Protein 1B93 (pdb70)

GO terms:
  GO:0008929 methylglyoxal synthase activity (F, EXP)
  GO:0005829 cytosol (C, IDA)
  GO:0034214 protein hexamerization (P, IDA)
  GO:0042802 identical protein binding (F, IDA)
  GO:0008929 methylglyoxal synthase activity (F, IDA)
  GO:0019242 methylglyoxal biosynthetic process (P, IMP)

Secondary structure (DSSP, 8-state):
--EEEEEEPSS-EEEEEE-GGGHHHHHHHHHHTHHHHTTSEEEEETTHHHHHHHHH----EEE--GGGTHHHHHHHHHHTT---EEEEE--TTS--TTHHHHHHHHHHHHHTT--EESSHHHHHHHHTSGGGGS-EEEEEE-HHHHH-/--EEEEEE-SS-EEEEEE-GGGHHHHHHHHHHHHHHHTTSEEEE-HHHHHHHHHHH----EE---GGGTHHHHHHHHHHTT---EEEEE--TTS--TTHHHHHHHHHHHHHTT--EESSHHHHHHHHTSGGGGS-EEEEEE-HHHHHHHH-/--EEEEEE-SS-EEEEEE-GGGHHHHHHHHHHTHHHHTTSEEEEETTHHHHHHHHH---EEEE--GGGTHHHHHHHHHHTT---EEEEE--TTS--TTHHHHHHHHHHHHHTT--EESSHHHHHHHHTSGGGGS-EEEEEE---

Organism: Escherichia coli (strain K12) (NCBI:txid83333)

InterPro domains:
  IPR004363 Methylglyoxal synthase [MF_00549] (12-131)
  IPR004363 Methylglyoxal synthase [NF003559] (9-150)
  IPR004363 Methylglyoxal synthase [PIRSF006614] (10-150)
  IPR004363 Methylglyoxal synthase [PTHR30492] (10-151)
  IPR004363 Methylglyoxal synthase [TIGR00160] (11-151)
  IPR004363 Methylglyoxal synthase [cd01422] (13-127)
  IPR011607 Methylglyoxal synthase-like domain [PF02142] (26-118)
  IPR011607 Methylglyoxal synthase-like domain [PS51855] (6-152)
  IPR011607 Methylglyoxal synthase-like domain [SM00851] (25-118)
  IPR018148 Methylglyoxal synthase, active site [PS01335] (65-73)
  IPR036914 Methylglyoxal synthase-like domain superfamily [G3DSA:3.40.50.1380] (1-151)
  IPR036914 Methylglyoxal synthase-like domain superfamily [SSF52335] (2-147)

B-factor: mean 23.96, std 12.28, range [5.1, 89.09]

Radius of gyration: 23.09 Å; Cα contacts (8 Å, |Δi|>4): 853; chains: 3; bounding box: 67×58×49 Å

CATH classification: 3.40.50.1380

Sequence (443 aa):
MELTTRTLPARKHIALVAHDHCKQMLMSWVERHQPLLEQHVLYATGTTGNLISRATGMNVNAMLSGPMGGDQQVGALISEGKIDVLIFFWDPLNAVPHDPDVKALLRLATVWNIPVATNVATADFIIQSPHFNDAVDILIPDYQRYLAMELTTRTLPARKHIALVAHDHCKQMLMSWVERHQPLLEQHVLYATGTTGNLISRATGMNVNAMLSGPMGGDQQVGALISEGKIDVLIFFWDPLNAVPHDPDVKALLRLATVWNIPVATNVATADFIIQSPHFNDAVDILIPDYQRYLADRLMELTTRTLPARKHIALVAHDHCKQMLMSWVERHQPLLEQHVLYATGTTGNLISRATGMNVNAMLSGPMGGDQQVGALISEGKIDVLIFFWDPLNAVPHDPDVKALLRLATVWNIPVATNVATADFIIQSPHFNDAVDILIPDYQ

Structure (mmCIF, N/CA/C/O backbone):
data_1B93
#
_entry.id   1B93
#
_cell.length_a   123.340
_cell.length_b   123.340
_cell.length_c   155.980
_cell.angle_alpha   90.00
_cell.angle_beta   90.00
_cell.angle_gamma   120.00
#
_symmetry.space_group_name_H-M   'P 65 2 2'
#
loop_
_entity.id
_entity.type
_entity.pdbx_description
1 polymer 'PROTEIN (METHYLGLYOXAL SYNTHASE)'
2 non-polymer 'FORMIC ACID'
3 non-polymer 'PHOSPHATE ION'
4 water water
#
loop_
_atom_site.group_PDB
_atom_site.id
_atom_site.type_symbol
_atom_site.label_atom_id
_atom_site.label_alt_id
_atom_site.label_comp_id
_atom_site.label_asym_id
_atom_site.label_entity_id
_atom_site.label_seq_id
_atom_site.pdbx_PDB_ins_code
_atom_site.Cartn_x
_atom_site.Cartn_y
_atom_site.Cartn_z
_atom_site.occupancy
_atom_site.B_iso_or_equiv
_atom_site.auth_seq_id
_atom_site.auth_comp_id
_atom_site.auth_asym_id
_atom_site.auth_atom_id
_atom_site.pdbx_PDB_model_num
ATOM 1 N N . MET A 1 1 ? 17.141 85.492 93.514 1.00 43.04 1 MET A N 1
ATOM 2 C CA . MET A 1 1 ? 17.640 86.296 92.364 1.00 42.06 1 MET A CA 1
ATOM 3 C C . MET A 1 1 ? 16.631 87.368 91.980 1.00 39.26 1 MET A C 1
ATOM 4 O O . MET A 1 1 ? 15.584 87.499 92.609 1.00 39.91 1 MET A O 1
ATOM 9 N N . GLU A 1 2 ? 16.953 88.138 90.949 1.00 35.52 2 GLU A N 1
ATOM 10 C CA . GLU A 1 2 ? 16.060 89.191 90.501 1.00 32.43 2 GLU A CA 1
ATOM 11 C C . GLU A 1 2 ? 14.801 88.566 89.932 1.00 28.97 2 GLU A C 1
ATOM 12 O O . GLU A 1 2 ? 14.859 87.542 89.249 1.00 24.92 2 GLU A O 1
ATOM 18 N N . LEU A 1 3 ? 13.663 89.185 90.218 1.00 23.90 3 LEU A N 1
ATOM 19 C CA . LEU A 1 3 ? 12.398 88.689 89.718 1.00 20.09 3 LEU A CA 1
ATOM 20 C C . LEU A 1 3 ? 11.714 89.765 88.909 1.00 20.25 3 LEU A C 1
ATOM 21 O O . LEU A 1 3 ? 12.042 90.948 89.006 1.00 19.95 3 LEU A O 1
ATOM 26 N N . THR A 1 4 ? 10.767 89.333 88.095 1.00 19.01 4 THR A N 1
ATOM 27 C CA . THR A 1 4 ? 9.992 90.233 87.272 1.00 19.35 4 THR A CA 1
ATOM 28 C C . THR A 1 4 ? 8.676 89.507 87.044 1.00 18.79 4 THR A C 1
ATOM 29 O O . THR A 1 4 ? 8.444 88.472 87.664 1.00 20.25 4 THR A O 1
ATOM 33 N N . THR A 1 5 ? 7.805 90.038 86.194 1.00 18.47 5 THR A N 1
ATOM 34 C CA . THR A 1 5 ? 6.535 89.370 85.938 1.00 19.46 5 THR A CA 1
ATOM 35 C C . THR A 1 5 ? 6.358 89.075 84.465 1.00 20.73 5 THR A C 1
ATOM 36 O O . THR A 1 5 ? 7.069 89.609 83.616 1.00 21.01 5 THR A O 1
ATOM 40 N N . ARG A 1 6 ? 5.388 88.218 84.180 1.00 20.50 6 ARG A N 1
ATOM 41 C CA . ARG A 1 6 ? 5.046 87.852 82.821 1.00 18.39 6 ARG A CA 1
ATOM 42 C C . ARG A 1 6 ? 3.559 87.540 82.888 1.00 18.87 6 ARG A C 1
ATOM 43 O O . ARG A 1 6 ? 3.051 87.126 83.934 1.00 17.79 6 ARG A O 1
ATOM 51 N N . THR A 1 7 ? 2.851 87.766 81.790 1.00 17.18 7 THR A N 1
ATOM 52 C CA . THR A 1 7 ? 1.422 87.513 81.761 1.00 17.39 7 THR A CA 1
ATOM 53 C C . THR A 1 7 ? 1.078 86.207 81.079 1.00 17.77 7 THR A C 1
ATOM 54 O O . THR A 1 7 ? 1.543 85.932 79.978 1.00 19.87 7 THR A O 1
ATOM 58 N N . LEU A 1 8 ? 0.279 85.390 81.753 1.00 18.33 8 LEU A N 1
ATOM 59 C CA . LEU A 1 8 ? -0.177 84.139 81.170 1.00 17.25 8 LEU A CA 1
ATOM 60 C C . LEU A 1 8 ? -1.396 84.643 80.409 1.00 19.22 8 LEU A C 1
ATOM 61 O O . LEU A 1 8 ? -2.289 85.263 80.998 1.00 20.68 8 LEU A O 1
ATOM 66 N N . PRO A 1 9 ? -1.455 84.392 79.096 1.00 18.79 9 PRO A N 1
ATOM 67 C CA . PRO A 1 9 ? -2.603 84.863 78.311 1.00 18.91 9 PRO A CA 1
ATOM 68 C C . PRO A 1 9 ? -3.914 84.187 78.709 1.00 19.51 9 PRO A C 1
ATOM 69 O O . PRO A 1 9 ? -3.902 83.111 79.311 1.00 20.14 9 PRO A O 1
ATOM 73 N N . ALA A 1 10 ? -5.042 84.818 78.381 1.00 17.48 10 ALA A N 1
ATOM 74 C CA . ALA A 1 10 ? -6.350 84.245 78.696 1.00 18.86 10 ALA A CA 1
ATOM 75 C C . ALA A 1 10 ? -6.438 82.901 77.993 1.00 18.25 10 ALA A C 1
ATOM 76 O O . ALA A 1 10 ? -6.969 81.934 78.539 1.00 19.21 10 ALA A O 1
ATOM 78 N N . ARG A 1 11 ? -5.917 82.863 76.771 1.00 17.79 11 ARG A N 1
ATOM 79 C CA . ARG A 1 11 ? -5.889 81.651 75.957 1.00 19.16 11 ARG A CA 1
ATOM 80 C C . ARG A 1 11 ? -4.540 81.010 76.246 1.00 17.30 11 ARG A C 1
ATOM 81 O O . ARG A 1 11 ? -3.514 81.432 75.714 1.00 16.78 11 ARG A O 1
ATOM 89 N N . LYS A 1 12 ? -4.552 79.992 77.095 1.00 15.74 12 LYS A N 1
ATOM 90 C CA . LYS A 1 12 ? -3.326 79.325 77.507 1.00 15.19 12 LYS A CA 1
ATOM 91 C C . LYS A 1 12 ? -2.716 78.302 76.554 1.00 15.00 12 LYS A C 1
ATOM 92 O O . LYS A 1 12 ? -3.417 77.608 75.817 1.00 15.01 12 LYS A O 1
ATOM 98 N N . HIS A 1 13 ? -1.390 78.220 76.582 1.00 14.01 13 HIS A N 1
ATOM 99 C CA . HIS A 1 13 ? -0.665 77.238 75.787 1.00 14.13 13 HIS A CA 1
ATOM 100 C C . HIS A 1 13 ? -0.424 76.119 76.789 1.00 12.84 13 HIS A C 1
ATOM 101 O O . HIS A 1 13 ? 0.385 76.251 77.707 1.00 12.51 13 HIS A O 1
ATOM 108 N N . ILE A 1 14 ? -1.161 75.030 76.612 1.00 11.45 14 ILE A N 1
ATOM 109 C CA . ILE A 1 14 ? -1.109 73.893 77.509 1.00 10.80 14 ILE A CA 1
ATOM 110 C C . ILE A 1 14 ? -0.373 72.672 76.982 1.00 14.00 14 ILE A C 1
ATOM 111 O O . ILE A 1 14 ? -0.703 72.146 75.916 1.00 14.89 14 ILE A O 1
ATOM 116 N N . ALA A 1 15 ? 0.622 72.218 77.740 1.00 11.49 15 ALA A N 1
ATOM 117 C CA . ALA A 1 15 ? 1.389 71.029 77.371 1.00 11.11 15 ALA A CA 1
ATOM 118 C C . ALA A 1 15 ? 0.791 69.795 78.065 1.00 11.42 15 ALA A C 1
ATOM 119 O O . ALA A 1 15 ? 0.611 69.786 79.276 1.00 13.23 15 ALA A O 1
ATOM 121 N N . LEU A 1 16 ? 0.462 68.765 77.293 1.00 10.08 16 LEU A N 1
ATOM 122 C CA . LEU A 1 16 ? -0.104 67.541 77.848 1.00 10.96 16 LEU A CA 1
ATOM 123 C C . LEU A 1 16 ? 0.924 66.443 77.637 1.00 14.41 16 LEU A C 1
ATOM 124 O O . LEU A 1 16 ? 1.220 66.065 76.502 1.00 14.44 16 LEU A O 1
ATOM 129 N N . VAL A 1 17 ? 1.459 65.926 78.734 1.00 12.48 17 VAL A N 1
ATOM 130 C CA . VAL A 1 17 ? 2.494 64.907 78.672 1.00 11.91 17 VAL A CA 1
ATOM 131 C C . VAL A 1 17 ? 2.127 63.720 79.539 1.00 11.92 17 VAL A C 1
ATOM 132 O O . VAL A 1 17 ? 1.734 63.887 80.684 1.00 10.78 17 VAL A O 1
ATOM 136 N N . ALA A 1 18 ? 2.263 62.517 78.998 1.00 12.92 18 ALA A N 1
ATOM 137 C CA . ALA A 1 18 ? 1.936 61.331 79.770 1.00 17.05 18 ALA A CA 1
ATOM 138 C C . ALA A 1 18 ? 2.824 60.134 79.456 1.00 19.81 18 ALA A C 1
ATOM 139 O O . ALA A 1 18 ? 3.271 59.952 78.324 1.00 19.78 18 ALA A O 1
ATOM 141 N N . HIS A 1 19 ? 3.079 59.324 80.481 1.00 23.76 19 HIS A N 1
ATOM 142 C CA . HIS A 1 19 ? 3.867 58.111 80.328 1.00 27.42 19 HIS A CA 1
ATOM 143 C C . HIS A 1 19 ? 2.902 57.036 79.831 1.00 28.45 19 HIS A C 1
ATOM 144 O O . HIS A 1 19 ? 1.699 57.126 80.067 1.00 27.78 19 HIS A O 1
ATOM 151 N N . ASP A 1 20 ? 3.428 56.030 79.142 1.00 30.45 20 ASP A N 1
ATOM 152 C CA . ASP A 1 20 ? 2.605 54.950 78.593 1.00 33.18 20 ASP A CA 1
ATOM 153 C C . ASP A 1 20 ? 1.467 54.466 79.494 1.00 32.02 20 ASP A C 1
ATOM 154 O O . ASP A 1 20 ? 0.315 54.377 79.059 1.00 31.85 20 ASP A O 1
ATOM 159 N N . HIS A 1 21 ? 1.786 54.154 80.744 1.00 30.21 21 HIS A N 1
ATOM 160 C CA . HIS A 1 21 ? 0.781 53.662 81.680 1.00 32.12 21 HIS A CA 1
ATOM 161 C C . HIS A 1 21 ? -0.187 54.724 82.178 1.00 29.78 21 HIS A C 1
ATOM 162 O O . HIS A 1 21 ? -1.130 54.413 82.903 1.00 30.15 21 HIS A O 1
ATOM 169 N N . CYS A 1 22 ? 0.036 55.973 81.788 1.00 25.85 22 CYS A N 1
ATOM 170 C CA . CYS A 1 22 ? -0.834 57.057 82.222 1.00 22.77 22 CYS A CA 1
ATOM 171 C C . CYS A 1 22 ? -1.571 57.697 81.047 1.00 19.98 22 CYS A C 1
ATOM 172 O O . CYS A 1 22 ? -2.256 58.703 81.206 1.00 18.71 22 CYS A O 1
ATOM 175 N N . LYS A 1 23 ? -1.432 57.094 79.872 1.00 19.59 23 LYS A N 1
ATOM 176 C CA . LYS A 1 23 ? -2.072 57.588 78.659 1.00 21.09 23 LYS A CA 1
ATOM 177 C C . LYS A 1 23 ? -3.601 57.663 78.755 1.00 17.82 23 LYS A C 1
ATOM 178 O O . LYS A 1 23 ? -4.194 58.685 78.413 1.00 16.67 23 LYS A O 1
ATOM 184 N N . GLN A 1 24 ? -4.237 56.589 79.213 1.00 18.23 24 GLN A N 1
ATOM 185 C CA . GLN A 1 24 ? -5.693 56.571 79.346 1.00 19.85 24 GLN A CA 1
ATOM 186 C C . GLN A 1 24 ? -6.127 57.617 80.378 1.00 19.33 24 GLN A C 1
ATOM 187 O O . GLN A 1 24 ? -7.171 58.259 80.241 1.00 19.15 24 GLN A O 1
ATOM 193 N N . MET A 1 25 ? -5.306 57.776 81.411 1.00 17.77 25 MET A N 1
ATOM 194 C CA . MET A 1 25 ? -5.552 58.740 82.473 1.00 14.83 25 MET A CA 1
ATOM 195 C C . MET A 1 25 ? -5.586 60.157 81.889 1.00 13.91 25 MET A C 1
ATOM 196 O O . MET A 1 25 ? -6.479 60.950 82.195 1.00 13.66 25 MET A O 1
ATOM 201 N N . LEU A 1 26 ? -4.617 60.473 81.037 1.00 12.78 26 LEU A N 1
ATOM 202 C CA . LEU A 1 26 ? -4.561 61.794 80.421 1.00 13.76 26 LEU A CA 1
ATOM 203 C C . LEU A 1 26 ? -5.741 62.019 79.478 1.00 12.87 26 LEU A C 1
ATOM 204 O O . LEU A 1 26 ? -6.377 63.077 79.498 1.00 12.31 26 LEU A O 1
ATOM 209 N N . MET A 1 27 ? -6.028 61.019 78.652 1.00 13.10 27 MET A N 1
ATOM 210 C CA . MET A 1 27 ? -7.131 61.118 77.705 1.00 15.03 27 MET A CA 1
ATOM 211 C C . MET A 1 27 ? -8.452 61.343 78.430 1.00 12.96 27 MET A C 1
ATOM 212 O O . MET A 1 27 ? -9.236 62.215 78.048 1.00 12.62 27 MET A O 1
ATOM 217 N N . SER A 1 28 ? -8.694 60.562 79.477 1.00 12.14 28 SER A N 1
ATOM 218 C CA . SER A 1 28 ? -9.926 60.706 80.237 1.00 13.73 28 SER A CA 1
ATOM 219 C C . SER A 1 28 ? -10.043 62.135 80.770 1.00 13.89 28 SER A C 1
ATOM 220 O O . SER A 1 28 ? -11.131 62.706 80.809 1.00 14.52 28 SER A O 1
ATOM 223 N N . TRP A 1 29 ? -8.917 62.724 81.162 1.00 13.14 29 TRP A N 1
ATOM 224 C CA . TRP A 1 29 ? -8.937 64.080 81.686 1.00 11.41 29 TRP A CA 1
ATOM 225 C C . TRP A 1 29 ? -9.292 65.085 80.600 1.00 11.86 29 TRP A C 1
ATOM 226 O O . TRP A 1 29 ? -10.074 66.013 80.815 1.00 11.04 29 TRP A O 1
ATOM 237 N N . VAL A 1 30 ? -8.709 64.901 79.427 1.00 13.05 30 VAL A N 1
ATOM 238 C CA . VAL A 1 30 ? -8.978 65.791 78.302 1.00 13.21 30 VAL A CA 1
ATOM 239 C C . VAL A 1 30 ? -10.446 65.694 77.897 1.00 13.74 30 VAL A C 1
ATOM 240 O O . VAL A 1 30 ? -11.103 66.702 77.629 1.00 13.25 30 VAL A O 1
ATOM 244 N N . GLU A 1 31 ? -10.959 64.470 77.866 1.00 14.75 31 GLU A N 1
ATOM 245 C CA . GLU A 1 31 ? -12.343 64.234 77.473 1.00 15.65 31 GLU A CA 1
ATOM 246 C C . GLU A 1 31 ? -13.353 64.738 78.496 1.00 17.09 31 GLU A C 1
ATOM 247 O O . GLU A 1 31 ? -14.471 65.108 78.140 1.00 17.12 31 GLU A O 1
ATOM 253 N N . ARG A 1 32 ? -12.958 64.768 79.764 1.00 15.23 32 ARG A N 1
ATOM 254 C CA . ARG A 1 32 ? -13.843 65.247 80.815 1.00 16.01 32 ARG A CA 1
ATOM 255 C C . ARG A 1 32 ? -13.924 66.779 80.798 1.00 17.58 32 ARG A C 1
ATOM 256 O O . ARG A 1 32 ? -14.887 67.360 81.292 1.00 22.52 32 ARG A O 1
ATOM 264 N N . HIS A 1 33 ? -12.915 67.434 80.227 1.00 14.11 33 HIS A N 1
ATOM 265 C CA . HIS A 1 33 ? -12.894 68.893 80.166 1.00 13.70 33 HIS A CA 1
ATOM 266 C C . HIS A 1 33 ? -12.818 69.459 78.758 1.00 14.83 33 HIS A C 1
ATOM 267 O O . HIS A 1 33 ? -12.381 70.589 78.567 1.00 12.84 33 HIS A O 1
ATOM 274 N N . GLN A 1 34 ? -13.260 68.691 77.769 1.00 16.31 34 GLN A N 1
ATOM 275 C CA . GLN A 1 34 ? -13.194 69.135 76.383 1.00 19.23 34 GLN A CA 1
ATOM 276 C C . GLN A 1 34 ? -13.703 70.552 76.126 1.00 18.85 34 GLN A C 1
ATOM 277 O O . GLN A 1 34 ? -13.015 71.362 75.501 1.00 20.18 34 GLN A O 1
ATOM 283 N N . PRO A 1 35 ? -14.925 70.869 76.596 1.00 20.31 35 PRO A N 1
ATOM 284 C CA . PRO A 1 35 ? -15.503 72.200 76.412 1.00 21.15 35 PRO A CA 1
ATOM 285 C C . PRO A 1 35 ? -14.607 73.357 76.854 1.00 22.07 35 PRO A C 1
ATOM 286 O O . PRO A 1 35 ? -14.533 74.376 76.168 1.00 22.94 35 PRO A O 1
ATOM 290 N N . LEU A 1 36 ? -13.938 73.209 77.991 1.00 21.68 36 LEU A N 1
ATOM 291 C CA . LEU A 1 36 ? -13.044 74.259 78.478 1.00 20.24 36 LEU A CA 1
ATOM 292 C C . LEU A 1 36 ? -11.745 74.252 77.680 1.00 20.38 36 LEU A C 1
ATOM 293 O O . LEU A 1 36 ? -11.205 75.305 77.347 1.00 21.35 36 LEU A O 1
ATOM 295 N N . LEU A 1 37 ? -11.245 73.064 77.363 1.00 19.12 37 LEU A N 1
ATOM 296 C CA . LEU A 1 37 ? -9.996 72.943 76.619 1.00 16.70 37 LEU A CA 1
ATOM 297 C C . LEU A 1 37 ? -10.091 73.442 75.184 1.00 19.17 37 LEU A C 1
ATOM 298 O O . LEU A 1 37 ? -9.080 73.771 74.558 1.00 16.29 37 LEU A O 1
ATOM 303 N N . GLU A 1 38 ? -11.302 73.510 74.654 1.00 21.40 38 GLU A N 1
ATOM 304 C CA . GLU A 1 38 ? -11.451 73.970 73.291 1.00 23.67 38 GLU A CA 1
ATOM 305 C C . GLU A 1 38 ? -11.040 75.424 73.119 1.00 24.52 38 GLU A C 1
ATOM 306 O O . GLU A 1 38 ? -10.758 75.861 72.009 1.00 24.01 38 GLU A O 1
ATOM 312 N N . GLN A 1 39 ? -10.975 76.174 74.211 1.00 24.98 39 GLN A N 1
ATOM 313 C CA . GLN A 1 39 ? -10.601 77.580 74.118 1.00 28.30 39 GLN A CA 1
ATOM 314 C C . GLN A 1 39 ? -9.121 77.843 74.261 1.00 26.98 39 GLN A C 1
ATOM 315 O O . GLN A 1 39 ? -8.689 78.993 74.210 1.00 28.97 39 GLN A O 1
ATOM 321 N N . HIS A 1 40 ? -8.341 76.788 74.447 1.00 23.85 40 HIS A N 1
ATOM 322 C CA . HIS A 1 40 ? -6.910 76.956 74.613 1.00 21.32 40 HIS A CA 1
ATOM 323 C C . HIS A 1 40 ? -6.094 76.271 73.529 1.00 21.18 40 HIS A C 1
ATOM 324 O O . HIS A 1 40 ? -6.648 75.598 72.658 1.00 22.07 40 HIS A O 1
ATOM 331 N N . VAL A 1 41 ? -4.781 76.476 73.572 1.00 18.87 41 VAL A N 1
ATOM 332 C CA . VAL A 1 41 ? -3.867 75.894 72.599 1.00 17.44 41 VAL A CA 1
ATOM 333 C C . VAL A 1 41 ? -3.178 74.688 73.219 1.00 16.82 41 VAL A C 1
ATOM 334 O O . VAL A 1 41 ? -2.522 74.798 74.251 1.00 16.35 41 VAL A O 1
ATOM 338 N N . LEU A 1 42 ? -3.326 73.535 72.579 1.00 14.72 42 LEU A N 1
ATOM 339 C CA . LEU A 1 42 ? -2.749 72.307 73.094 1.00 13.89 42 LEU A CA 1
ATOM 340 C C . LEU A 1 42 ? -1.474 71.839 72.408 1.00 15.00 42 LEU A C 1
ATOM 341 O O . LEU A 1 42 ? -1.300 71.992 71.201 1.00 16.39 42 LEU A O 1
ATOM 346 N N . TYR A 1 43 ? -0.583 71.272 73.211 1.00 13.01 43 TYR A N 1
ATOM 347 C CA . TYR A 1 43 ? 0.677 70.713 72.748 1.00 13.35 43 TYR A CA 1
ATOM 348 C C . TYR A 1 43 ? 0.704 69.333 73.394 1.00 13.54 43 TYR A C 1
ATOM 349 O O . TYR A 1 43 ? 0.170 69.147 74.486 1.00 14.14 43 TYR A O 1
ATOM 358 N N . ALA A 1 44 ? 1.302 68.357 72.729 1.00 11.83 44 ALA A N 1
ATOM 359 C CA . ALA A 1 44 ? 1.356 67.017 73.292 1.00 13.19 44 ALA A CA 1
ATOM 360 C C . ALA A 1 44 ? 2.552 66.267 72.727 1.00 15.26 44 ALA A C 1
ATOM 361 O O . ALA A 1 44 ? 2.933 66.465 71.576 1.00 17.36 44 ALA A O 1
ATOM 363 N N . THR A 1 45 ? 3.151 65.413 73.546 1.00 15.82 45 THR A N 1
ATOM 364 C CA . THR A 1 45 ? 4.318 64.652 73.122 1.00 15.06 45 THR A CA 1
ATOM 365 C C . THR A 1 45 ? 3.908 63.270 72.647 1.00 15.11 45 THR A C 1
ATOM 366 O O . THR A 1 45 ? 2.888 62.738 73.070 1.00 16.22 45 THR A O 1
ATOM 370 N N . GLY A 1 46 ? 4.696 62.692 71.752 1.00 16.91 46 GLY A N 1
ATOM 371 C CA . GLY A 1 46 ? 4.387 61.354 71.277 1.00 19.04 46 GLY A CA 1
ATOM 372 C C . GLY A 1 46 ? 3.106 61.190 70.475 1.00 19.51 46 GLY A C 1
ATOM 373 O O . GLY A 1 46 ? 2.737 62.061 69.682 1.00 20.22 46 GLY A O 1
ATOM 374 N N . THR A 1 47 ? 2.426 60.066 70.682 1.00 20.05 47 THR A N 1
ATOM 375 C CA . THR A 1 47 ? 1.193 59.763 69.951 1.00 23.79 47 THR A CA 1
ATOM 376 C C . THR A 1 47 ? -0.046 60.463 70.488 1.00 24.17 47 THR A C 1
ATOM 377 O O . THR A 1 47 ? -1.096 60.459 69.847 1.00 23.33 47 THR A O 1
ATOM 381 N N . THR A 1 48 ? 0.077 61.064 71.662 1.00 23.38 48 THR A N 1
ATOM 382 C CA . THR A 1 48 ? -1.044 61.740 72.288 1.00 22.34 48 THR A CA 1
ATOM 383 C C . THR A 1 48 ? -1.733 62.758 71.394 1.00 20.92 48 THR A C 1
ATOM 384 O O . THR A 1 48 ? -2.957 62.887 71.430 1.00 23.42 48 THR A O 1
ATOM 388 N N . GLY A 1 49 ? -0.963 63.476 70.590 1.00 17.95 49 GLY A N 1
ATOM 389 C CA . GLY A 1 49 ? -1.571 64.459 69.716 1.00 19.30 49 GLY A CA 1
ATOM 390 C C . GLY A 1 49 ? -2.660 63.872 68.833 1.00 19.47 49 GLY A C 1
ATOM 391 O O . GLY A 1 49 ? -3.763 64.401 68.763 1.00 18.90 49 GLY A O 1
ATOM 392 N N . ASN A 1 50 ? -2.354 62.765 68.165 1.00 23.17 50 ASN A N 1
ATOM 393 C CA . ASN A 1 50 ? -3.311 62.111 67.272 1.00 25.98 50 ASN A CA 1
ATOM 394 C C . ASN A 1 50 ? -4.500 61.524 68.002 1.00 23.59 50 ASN A C 1
ATOM 395 O O . ASN A 1 50 ? -5.633 61.615 67.534 1.00 25.38 50 ASN A O 1
ATOM 400 N N . LEU A 1 51 ? -4.237 60.907 69.145 1.00 21.56 51 LEU A N 1
ATOM 401 C CA . LEU A 1 51 ? -5.304 60.322 69.925 1.00 21.55 51 LEU A CA 1
ATOM 402 C C . LEU A 1 51 ? -6.312 61.409 70.263 1.00 20.89 51 LEU A C 1
ATOM 403 O O . LEU A 1 51 ? -7.519 61.190 70.180 1.00 21.76 51 LEU A O 1
ATOM 408 N N . ILE A 1 52 ? -5.816 62.585 70.639 1.00 18.71 52 ILE A N 1
ATOM 409 C CA . ILE A 1 52 ? -6.692 63.691 71.001 1.00 17.45 52 ILE A CA 1
ATOM 410 C C . ILE A 1 52 ? -7.501 64.212 69.820 1.00 17.81 52 ILE A C 1
ATOM 411 O O . ILE A 1 52 ? -8.710 64.412 69.934 1.00 16.83 52 ILE A O 1
ATOM 416 N N . SER A 1 53 ? -6.848 64.440 68.688 1.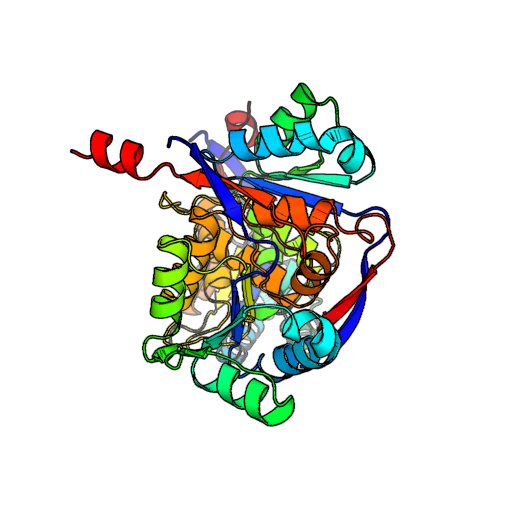00 16.32 53 SER A N 1
ATOM 417 C CA . SER A 1 53 ? -7.577 64.934 67.530 1.00 19.63 53 SER A CA 1
ATOM 418 C C . SER A 1 53 ? -8.586 63.882 67.040 1.00 20.21 53 SER A C 1
ATOM 419 O O . SER A 1 53 ? -9.695 64.219 66.627 1.00 18.35 53 SER A O 1
ATOM 422 N N . ARG A 1 54 ? -8.216 62.608 67.105 1.00 20.54 54 ARG A N 1
ATOM 423 C CA . ARG A 1 54 ? -9.123 61.551 66.670 1.00 22.21 54 ARG A CA 1
ATOM 424 C C . ARG A 1 54 ? -10.333 61.425 67.587 1.00 22.67 54 ARG A C 1
ATOM 425 O O . ARG A 1 54 ? -11.452 61.250 67.117 1.00 22.22 54 ARG A O 1
ATOM 433 N N . ALA A 1 55 ? -10.108 61.521 68.894 1.00 20.91 55 ALA A N 1
ATOM 434 C CA . ALA A 1 55 ? -11.184 61.381 69.871 1.00 20.53 55 ALA A CA 1
ATOM 435 C C . ALA A 1 55 ? -12.040 62.618 70.097 1.00 20.23 55 ALA A C 1
ATOM 436 O O . ALA A 1 55 ? -13.234 62.506 70.371 1.00 22.54 55 ALA A O 1
ATOM 438 N N . THR A 1 56 ? -11.440 63.794 69.970 1.00 19.00 56 THR A N 1
ATOM 439 C CA . THR A 1 56 ? -12.156 65.039 70.236 1.00 17.96 56 THR A CA 1
ATOM 440 C C . THR A 1 56 ? -12.258 66.008 69.071 1.00 18.72 56 THR A C 1
ATOM 441 O O . THR A 1 56 ? -13.004 66.982 69.149 1.00 18.63 56 THR A O 1
ATOM 445 N N . GLY A 1 57 ? -11.491 65.770 68.011 1.00 17.70 57 GLY A N 1
ATOM 446 C CA . GLY A 1 57 ? -11.533 66.663 66.867 1.00 15.33 57 GLY A CA 1
ATOM 447 C C . GLY A 1 57 ? -10.730 67.929 67.089 1.00 18.00 57 GLY A C 1
ATOM 448 O O . GLY A 1 57 ? -10.671 68.797 66.215 1.00 19.60 57 GLY A O 1
ATOM 449 N N . MET A 1 58 ? -10.111 68.048 68.261 1.00 17.82 58 MET A N 1
ATOM 450 C CA . MET A 1 58 ? -9.301 69.226 68.560 1.00 17.12 58 MET A CA 1
ATOM 451 C C . MET A 1 58 ? -7.930 69.063 67.920 1.00 17.16 58 MET A C 1
ATOM 452 O O . MET A 1 58 ? -7.376 67.968 67.880 1.00 18.56 58 MET A O 1
ATOM 457 N N . ASN A 1 59 ? -7.392 70.162 67.416 1.00 19.10 59 ASN A N 1
ATOM 458 C CA . ASN A 1 59 ? -6.081 70.167 66.797 1.00 19.21 59 ASN A CA 1
ATOM 459 C C . ASN A 1 59 ? -5.017 70.268 67.896 1.00 19.98 59 ASN A C 1
ATOM 460 O O . ASN A 1 59 ? -5.185 71.013 68.856 1.00 19.24 59 ASN A O 1
ATOM 465 N N . VAL A 1 60 ? -3.922 69.529 67.755 1.00 17.18 60 VAL A N 1
ATOM 466 C CA . VAL A 1 60 ? -2.872 69.550 68.769 1.00 18.07 60 VAL A CA 1
ATOM 467 C C . VAL A 1 60 ? -1.476 69.705 68.164 1.00 19.36 60 VAL A C 1
ATOM 468 O O . VAL A 1 60 ? -1.179 69.127 67.124 1.00 19.01 60 VAL A O 1
ATOM 472 N N . ASN A 1 61 ? -0.626 70.499 68.810 1.00 18.80 61 ASN A N 1
ATOM 473 C CA . ASN A 1 61 ? 0.742 70.687 68.342 1.00 18.94 61 ASN A CA 1
ATOM 474 C C . ASN A 1 61 ? 1.510 69.492 68.867 1.00 20.52 61 ASN A C 1
ATOM 475 O O . ASN A 1 61 ? 1.722 69.359 70.075 1.00 19.76 61 ASN A O 1
ATOM 480 N N . ALA A 1 62 ? 1.913 68.611 67.959 1.00 19.83 62 ALA A N 1
ATOM 481 C CA . ALA A 1 62 ? 2.629 67.400 68.329 1.00 20.60 62 ALA A CA 1
ATOM 482 C C . ALA A 1 62 ? 4.135 67.582 68.483 1.00 20.68 62 ALA A C 1
ATOM 483 O O . ALA A 1 62 ? 4.769 68.355 67.765 1.00 18.89 62 ALA A O 1
ATOM 485 N N . MET A 1 63 ? 4.699 66.862 69.442 1.00 21.02 63 MET A N 1
ATOM 486 C CA . MET A 1 63 ? 6.126 66.911 69.698 1.00 19.62 63 MET A CA 1
ATOM 487 C C . MET A 1 63 ? 6.602 65.491 69.855 1.00 17.36 63 MET A C 1
ATOM 488 O O . MET A 1 63 ? 5.794 64.567 69.916 1.00 16.25 63 MET A O 1
ATOM 493 N N . LEU A 1 64 ? 7.913 65.317 69.917 1.00 16.22 64 LEU A N 1
ATOM 494 C CA . LEU A 1 64 ? 8.490 63.994 70.051 1.00 15.79 64 LEU A CA 1
ATOM 495 C C . LEU A 1 64 ? 8.054 63.319 71.336 1.00 16.70 64 LEU A C 1
ATOM 496 O O . LEU A 1 64 ? 7.660 63.980 72.295 1.00 15.70 64 LEU A O 1
ATOM 501 N N . SER A 1 65 ? 8.122 61.993 71.345 1.00 16.24 65 SER A N 1
ATOM 502 C CA . SER A 1 65 ? 7.760 61.242 72.530 1.00 17.81 65 SER A CA 1
ATOM 503 C C . SER A 1 65 ? 8.803 61.570 73.586 1.00 15.45 65 SER A C 1
ATOM 504 O O . SER A 1 65 ? 9.894 62.028 73.268 1.00 15.31 65 SER A O 1
ATOM 507 N N . GLY A 1 66 ? 8.456 61.332 74.841 1.00 17.11 66 GLY A N 1
ATOM 508 C CA . GLY A 1 66 ? 9.358 61.631 75.931 1.00 17.85 66 GLY A CA 1
ATOM 509 C C . GLY A 1 66 ? 10.753 61.064 75.786 1.00 17.54 66 GLY A C 1
ATOM 510 O O . GLY A 1 66 ? 11.727 61.810 75.798 1.00 17.66 66 GLY A O 1
ATOM 511 N N . PRO A 1 67 ? 10.885 59.744 75.639 1.00 18.77 67 PRO A N 1
ATOM 512 C CA . PRO A 1 67 ? 12.214 59.143 75.503 1.00 18.51 67 PRO A CA 1
ATOM 513 C C . PRO A 1 67 ? 13.065 59.700 74.363 1.00 18.74 67 PRO A C 1
ATOM 514 O O . PRO A 1 67 ? 14.294 59.686 74.439 1.00 18.91 67 PRO A O 1
ATOM 518 N N . MET A 1 68 ? 12.415 60.205 73.319 1.00 18.52 68 MET A N 1
ATOM 519 C CA . MET A 1 68 ? 13.130 60.724 72.159 1.00 16.75 68 MET A CA 1
ATOM 520 C C . MET A 1 68 ? 13.480 62.211 72.203 1.00 15.96 68 MET A C 1
ATOM 521 O O . MET A 1 68 ? 14.076 62.734 71.256 1.00 16.61 68 MET A O 1
ATOM 526 N N . GLY A 1 69 ? 13.115 62.889 73.291 1.00 15.08 69 GLY A N 1
ATOM 527 C CA . GLY A 1 69 ? 13.424 64.305 73.414 1.00 15.09 69 GLY A CA 1
ATOM 528 C C . GLY A 1 69 ? 12.229 65.226 73.629 1.00 15.33 69 GLY A C 1
ATOM 529 O O . GLY A 1 69 ? 12.399 66.435 73.800 1.00 14.82 69 GLY A O 1
ATOM 530 N N . GLY A 1 70 ? 11.025 64.664 73.628 1.00 13.44 70 GLY A N 1
ATOM 531 C CA . GLY A 1 70 ? 9.834 65.473 73.818 1.00 13.17 70 GLY A CA 1
ATOM 532 C C . GLY A 1 70 ? 9.798 66.265 75.114 1.00 14.46 70 GLY A C 1
ATOM 533 O O . GLY A 1 70 ? 9.316 67.401 75.147 1.00 14.90 70 GLY A O 1
ATOM 534 N N . ASP A 1 71 ? 10.296 65.678 76.195 1.00 13.15 71 ASP A N 1
ATOM 535 C CA . ASP A 1 71 ? 10.297 66.377 77.475 1.00 14.02 71 ASP A CA 1
ATOM 536 C C . ASP A 1 71 ? 11.166 67.631 77.416 1.00 13.52 71 ASP A C 1
ATOM 537 O O . ASP A 1 71 ? 10.800 68.672 77.962 1.00 13.38 71 ASP A O 1
ATOM 542 N N . GLN A 1 72 ? 12.310 67.542 76.741 1.00 11.84 72 GLN A N 1
ATOM 543 C CA . GLN A 1 72 ? 13.205 68.693 76.633 1.00 11.57 72 GLN A CA 1
ATOM 544 C C . GLN A 1 72 ? 12.639 69.750 75.693 1.00 12.14 72 GLN A C 1
ATOM 545 O O . GLN A 1 72 ? 12.879 70.944 75.878 1.00 12.06 72 GLN A O 1
ATOM 551 N N . GLN A 1 73 ? 11.869 69.317 74.697 1.00 11.92 73 GLN A N 1
ATOM 552 C CA . GLN A 1 73 ? 11.242 70.270 73.781 1.00 12.90 73 GLN A CA 1
ATOM 553 C C . GLN A 1 73 ? 10.249 71.099 74.597 1.00 13.35 73 GLN A C 1
ATOM 554 O O . GLN A 1 73 ? 10.174 72.319 74.454 1.00 13.55 73 GLN A O 1
ATOM 560 N N . VAL A 1 74 ? 9.493 70.435 75.463 1.00 11.11 74 VAL A N 1
ATOM 561 C CA . VAL A 1 74 ? 8.520 71.145 76.278 1.00 12.34 74 VAL A CA 1
ATOM 562 C C . VAL A 1 74 ? 9.240 72.038 77.282 1.00 11.72 74 VAL A C 1
ATOM 563 O O . VAL A 1 74 ? 8.857 73.191 77.495 1.00 12.93 74 VAL A O 1
ATOM 567 N N . GLY A 1 75 ? 10.288 71.501 77.897 1.00 12.23 75 GLY A N 1
ATOM 568 C CA . GLY A 1 75 ? 11.049 72.282 78.853 1.00 9.98 75 GLY A CA 1
ATOM 569 C C . GLY A 1 75 ? 11.645 73.519 78.194 1.00 12.01 75 GLY A C 1
ATOM 570 O O . GLY A 1 75 ? 11.676 74.603 78.788 1.00 11.60 75 GLY A O 1
ATOM 571 N N . ALA A 1 76 ? 12.127 73.373 76.965 1.00 12.40 76 ALA A N 1
ATOM 572 C CA . ALA A 1 76 ? 12.704 74.518 76.266 1.00 12.68 76 ALA A CA 1
ATOM 573 C C . ALA A 1 76 ? 11.627 75.586 76.066 1.00 13.98 76 ALA A C 1
ATOM 574 O O . ALA A 1 76 ? 11.882 76.776 76.260 1.00 13.42 76 ALA A O 1
ATOM 576 N N . LEU A 1 77 ? 10.424 75.154 75.691 1.00 13.04 77 LEU A N 1
ATOM 577 C CA . LEU A 1 77 ? 9.316 76.079 75.467 1.00 12.99 77 LEU A CA 1
ATOM 578 C C . LEU A 1 77 ? 8.903 76.787 76.750 1.00 13.36 77 LEU A C 1
ATOM 579 O O . LEU A 1 77 ? 8.583 77.977 76.729 1.00 14.89 77 LEU A O 1
ATOM 584 N N . ILE A 1 78 ? 8.906 76.065 77.867 1.00 12.71 78 ILE A N 1
ATOM 585 C CA . ILE A 1 78 ? 8.545 76.669 79.150 1.00 11.26 78 ILE A CA 1
ATOM 586 C C . ILE A 1 78 ? 9.538 77.772 79.507 1.00 13.14 78 ILE A C 1
ATOM 587 O O . ILE A 1 78 ? 9.153 78.866 79.933 1.00 14.27 78 ILE A O 1
ATOM 592 N N . SER A 1 79 ? 10.823 77.483 79.330 1.00 14.47 79 SER A N 1
ATOM 593 C CA . SER A 1 79 ? 11.857 78.456 79.665 1.00 17.50 79 SER A CA 1
ATOM 594 C C . SER A 1 79 ? 11.787 79.707 78.793 1.00 17.50 79 SER A C 1
ATOM 595 O O . SER A 1 79 ? 12.231 80.777 79.199 1.00 19.58 79 SER A O 1
ATOM 598 N N . GLU A 1 80 ? 11.212 79.575 77.605 1.00 17.42 80 GLU A N 1
ATOM 599 C CA . GLU A 1 80 ? 11.088 80.704 76.692 1.00 18.22 80 GLU A CA 1
ATOM 600 C C . GLU A 1 80 ? 9.751 81.416 76.861 1.00 17.74 80 GLU A C 1
ATOM 601 O O . GLU A 1 80 ? 9.434 82.336 76.113 1.00 19.93 80 GLU A O 1
ATOM 607 N N . GLY A 1 81 ? 8.968 80.988 77.843 1.00 16.32 81 GLY A N 1
ATOM 608 C CA . GLY A 1 81 ? 7.679 81.605 78.085 1.00 15.81 81 GLY A CA 1
ATOM 609 C C . GLY A 1 81 ? 6.609 81.256 77.064 1.00 16.95 81 GLY A C 1
ATOM 610 O O . GLY A 1 81 ? 5.624 81.984 76.926 1.00 16.90 81 GLY A O 1
ATOM 611 N N . LYS A 1 82 ? 6.782 80.138 76.365 1.00 15.09 82 LYS A N 1
ATOM 612 C CA . LYS A 1 82 ? 5.826 79.722 75.344 1.00 15.70 82 LYS A CA 1
ATOM 613 C C . LYS A 1 82 ? 4.822 78.663 75.782 1.00 16.32 82 LYS A C 1
ATOM 614 O O . LYS A 1 82 ? 3.921 78.314 75.024 1.00 17.84 82 LYS A O 1
ATOM 620 N N . ILE A 1 83 ? 4.991 78.140 76.992 1.00 14.70 83 ILE A N 1
ATOM 621 C CA . ILE A 1 83 ? 4.065 77.155 77.547 1.00 12.76 83 ILE A CA 1
ATOM 622 C C . ILE A 1 83 ? 3.622 77.765 78.881 1.00 13.25 83 ILE A C 1
ATOM 623 O O . ILE A 1 83 ? 4.457 78.212 79.672 1.00 13.98 83 ILE A O 1
ATOM 628 N N . ASP A 1 84 ? 2.313 77.802 79.115 1.00 11.98 84 ASP A N 1
ATOM 629 C CA . ASP A 1 84 ? 1.758 78.410 80.325 1.00 13.72 84 ASP A CA 1
ATOM 630 C C . ASP A 1 84 ? 1.233 77.442 81.383 1.00 13.78 84 ASP A C 1
ATOM 631 O O . ASP A 1 84 ? 1.115 77.799 82.557 1.00 13.57 84 ASP A O 1
ATOM 636 N N . VAL A 1 85 ? 0.904 76.225 80.966 1.00 12.44 85 VAL A N 1
ATOM 637 C CA . VAL A 1 85 ? 0.381 75.222 81.879 1.00 9.59 85 VAL A CA 1
ATOM 638 C C . VAL A 1 85 ? 0.938 73.873 81.482 1.00 11.79 85 VAL A C 1
ATOM 639 O O . VAL A 1 85 ? 1.003 73.546 80.298 1.00 11.35 85 VAL A O 1
ATOM 643 N N . LEU A 1 86 ? 1.352 73.091 82.469 1.00 9.73 86 LEU A N 1
ATOM 644 C CA . LEU A 1 86 ? 1.881 71.768 82.187 1.00 11.28 86 LEU A CA 1
ATOM 645 C C . LEU A 1 86 ? 1.073 70.697 82.909 1.00 10.19 86 LEU A C 1
ATOM 646 O O . LEU A 1 86 ? 0.944 70.725 84.134 1.00 10.44 86 LEU A O 1
ATOM 651 N N . ILE A 1 87 ? 0.506 69.775 82.139 1.00 9.67 87 ILE A N 1
ATOM 652 C CA . ILE A 1 87 ? -0.248 68.657 82.691 1.00 9.13 87 ILE A CA 1
ATOM 653 C C . ILE A 1 87 ? 0.676 67.490 82.391 1.00 10.69 87 ILE A C 1
ATOM 654 O O . ILE A 1 87 ? 0.761 67.039 81.246 1.00 12.17 87 ILE A O 1
ATOM 659 N N . PHE A 1 88 ? 1.378 67.021 83.420 1.00 10.02 88 PHE A N 1
ATOM 660 C CA . PHE A 1 88 ? 2.363 65.947 83.284 1.00 11.51 88 PHE A CA 1
ATOM 661 C C . PHE A 1 88 ? 2.029 64.738 84.156 1.00 12.04 88 PHE A C 1
ATOM 662 O O . PHE A 1 88 ? 2.391 64.686 85.336 1.00 12.22 88 PHE A O 1
ATOM 670 N N . PHE A 1 89 ? 1.332 63.767 83.573 1.00 12.07 89 PHE A N 1
ATOM 671 C CA . PHE A 1 89 ? 0.978 62.566 84.308 1.00 12.41 89 PHE A CA 1
ATOM 672 C C . PHE A 1 89 ? 2.098 61.541 84.156 1.00 14.57 89 PHE A C 1
ATOM 673 O O . PHE A 1 89 ? 2.019 60.632 83.328 1.00 14.08 89 PHE A O 1
ATOM 681 N N . TRP A 1 90 ? 3.157 61.707 84.942 1.00 13.46 90 TRP A N 1
ATOM 682 C CA . TRP A 1 90 ? 4.269 60.771 84.896 1.00 14.84 90 TRP A CA 1
ATOM 683 C C . TRP A 1 90 ? 3.906 59.558 85.759 1.00 16.42 90 TRP A C 1
ATOM 684 O O . TRP A 1 90 ? 3.044 59.646 86.636 1.00 16.52 90 TRP A O 1
ATOM 695 N N . ASP A 1 91 ? 4.553 58.427 85.488 1.00 15.47 91 ASP A N 1
ATOM 696 C CA . ASP A 1 91 ? 4.291 57.170 86.186 1.00 16.48 91 ASP A CA 1
ATOM 697 C C . ASP A 1 91 ? 5.119 56.994 87.448 1.00 16.56 91 ASP A C 1
ATOM 698 O O . ASP A 1 91 ? 6.324 56.753 87.377 1.00 17.47 91 ASP A O 1
ATOM 703 N N . PRO A 1 92 ? 4.480 57.094 88.623 1.00 15.49 92 PRO A N 1
ATOM 704 C CA . PRO A 1 92 ? 5.190 56.943 89.897 1.00 14.83 92 PRO A CA 1
ATOM 705 C C . PRO A 1 92 ? 5.408 55.494 90.309 1.00 15.49 92 PRO A C 1
ATOM 706 O O . PRO A 1 92 ? 6.027 55.226 91.341 1.00 15.47 92 PRO A O 1
ATOM 710 N N . LEU A 1 93 ? 4.904 54.562 89.505 1.00 14.43 93 LEU A N 1
ATOM 711 C CA . LEU A 1 93 ? 5.036 53.151 89.837 1.00 16.38 93 LEU A CA 1
ATOM 712 C C . LEU A 1 93 ? 5.817 52.334 88.824 1.00 18.68 93 LEU A C 1
ATOM 713 O O . LEU A 1 93 ? 5.749 51.110 88.829 1.00 17.65 93 LEU A O 1
ATOM 718 N N . ASN A 1 94 ? 6.560 53.010 87.958 1.00 19.90 94 ASN A N 1
ATOM 719 C CA . ASN A 1 94 ? 7.362 52.318 86.962 1.00 23.95 94 ASN A CA 1
ATOM 720 C C . ASN A 1 94 ? 8.648 53.096 86.735 1.00 24.65 94 ASN A C 1
ATOM 721 O O . ASN A 1 94 ? 8.628 54.319 86.649 1.00 26.65 94 ASN A O 1
ATOM 726 N N . ALA A 1 95 ? 9.766 52.384 86.661 1.00 23.88 95 ALA A N 1
ATOM 727 C CA . ALA A 1 95 ? 11.052 53.026 86.420 1.00 24.91 95 ALA A CA 1
ATOM 728 C C . ALA A 1 95 ? 11.154 53.313 84.922 1.00 25.28 95 ALA A C 1
ATOM 729 O O . ALA A 1 95 ? 10.964 52.408 84.107 1.00 28.22 95 ALA A O 1
ATOM 731 N N . VAL A 1 96 ? 11.435 54.567 84.562 1.00 23.60 96 VAL A N 1
ATOM 732 C CA . VAL A 1 96 ? 11.555 54.947 83.156 1.00 23.55 96 VAL A CA 1
ATOM 733 C C . VAL A 1 96 ? 12.999 55.296 82.810 1.00 22.05 96 VAL A C 1
ATOM 734 O O . VAL A 1 96 ? 13.720 55.873 83.627 1.00 20.75 96 VAL A O 1
ATOM 738 N N . PRO A 1 97 ? 13.440 54.946 81.590 1.00 20.45 97 PRO A N 1
ATOM 739 C CA . PRO A 1 97 ? 14.812 55.237 81.167 1.00 20.87 97 PRO A CA 1
ATOM 740 C C . PRO A 1 97 ? 15.121 56.729 81.118 1.00 19.27 97 PRO A C 1
ATOM 741 O O . PRO A 1 97 ? 16.229 57.142 81.447 1.00 21.14 97 PRO A O 1
ATOM 745 N N . HIS A 1 98 ? 14.144 57.536 80.711 1.00 17.00 98 HIS A N 1
ATOM 746 C CA . HIS A 1 98 ? 14.354 58.972 80.621 1.00 14.28 98 HIS A CA 1
ATOM 747 C C . HIS A 1 98 ? 13.967 59.710 81.901 1.00 13.75 98 HIS A C 1
ATOM 748 O O . HIS A 1 98 ? 13.502 60.846 81.859 1.00 12.93 98 HIS A O 1
ATOM 755 N N . ASP A 1 99 ? 14.168 59.067 83.045 1.00 13.20 99 ASP A N 1
ATOM 756 C CA . ASP A 1 99 ? 13.849 59.701 84.321 1.00 13.54 99 ASP A CA 1
ATOM 757 C C . ASP A 1 99 ? 14.541 61.068 84.470 1.00 13.40 99 ASP A C 1
ATOM 758 O O . ASP A 1 99 ? 13.955 62.006 85.011 1.00 14.02 99 ASP A O 1
ATOM 763 N N . PRO A 1 100 ? 15.806 61.194 84.025 1.00 12.93 100 PRO A N 1
ATOM 764 C CA . PRO A 1 100 ? 16.448 62.507 84.163 1.00 12.82 100 PRO A CA 1
ATOM 765 C C . PRO A 1 100 ? 15.648 63.594 83.446 1.00 12.14 100 PRO A C 1
ATOM 766 O O . PRO A 1 100 ? 15.489 64.697 83.967 1.00 12.42 100 PRO A O 1
ATOM 770 N N . ASP A 1 101 ? 15.150 63.279 82.251 1.00 11.48 101 ASP A N 1
ATOM 771 C CA . ASP A 1 101 ? 14.361 64.236 81.464 1.00 11.92 101 ASP A CA 1
ATOM 772 C C . ASP A 1 101 ? 13.088 64.614 82.219 1.00 12.03 101 ASP A C 1
ATOM 773 O O . ASP A 1 101 ? 12.668 65.769 82.209 1.00 11.81 101 ASP A O 1
ATOM 778 N N . VAL A 1 102 ? 12.469 63.623 82.852 1.00 11.48 102 VAL A N 1
ATOM 779 C CA . VAL A 1 102 ? 11.247 63.831 83.617 1.00 11.10 102 VAL A CA 1
ATOM 780 C C . VAL A 1 102 ? 11.522 64.802 84.770 1.00 11.83 102 VAL A C 1
ATOM 781 O O . VAL A 1 102 ? 10.812 65.792 84.955 1.00 10.78 102 VAL A O 1
ATOM 785 N N . LYS A 1 103 ? 12.566 64.525 85.542 1.00 10.71 103 LYS A N 1
ATOM 786 C CA . LYS A 1 103 ? 12.915 65.385 86.665 1.00 9.67 103 LYS A CA 1
ATOM 787 C C . LYS A 1 103 ? 13.343 66.778 86.203 1.00 10.11 103 LYS A C 1
ATOM 788 O O . LYS A 1 103 ? 13.060 67.775 86.873 1.00 10.78 103 LYS A O 1
ATOM 794 N N . ALA A 1 104 ? 14.029 66.851 85.065 1.00 8.94 104 ALA A N 1
ATOM 795 C CA . ALA A 1 104 ? 14.486 68.135 84.546 1.00 9.91 104 ALA A CA 1
ATOM 796 C C . ALA A 1 104 ? 13.303 68.998 84.125 1.00 11.59 104 ALA A C 1
ATOM 797 O O . ALA A 1 104 ? 13.291 70.202 84.37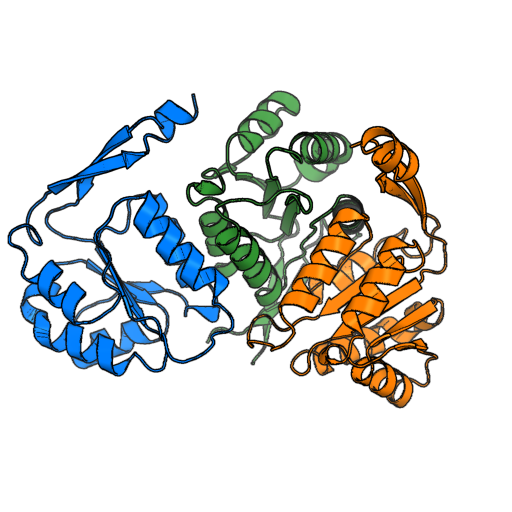3 1.00 11.61 104 ALA A O 1
ATOM 799 N N . LEU A 1 105 ? 12.311 68.382 83.488 1.00 11.38 105 LEU A N 1
ATOM 800 C CA . LEU A 1 105 ? 11.129 69.111 83.046 1.00 10.45 105 LEU A CA 1
ATOM 801 C C . LEU A 1 105 ? 10.368 69.657 84.251 1.00 10.78 105 LEU A C 1
ATOM 802 O O . LEU A 1 105 ? 9.952 70.814 84.258 1.00 12.10 105 LEU A O 1
ATOM 807 N N . LEU A 1 106 ? 10.196 68.829 85.276 1.00 10.77 106 LEU A N 1
ATOM 808 C CA . LEU A 1 106 ? 9.484 69.263 86.474 1.00 11.07 106 LEU A CA 1
ATOM 809 C C . LEU A 1 106 ? 10.270 70.348 87.212 1.00 11.98 106 LEU A C 1
ATOM 810 O O . LEU A 1 106 ? 9.687 71.247 87.822 1.00 10.85 106 LEU A O 1
ATOM 815 N N . ARG A 1 107 ? 11.597 70.271 87.150 1.00 11.65 107 ARG A N 1
ATOM 816 C CA . ARG A 1 107 ? 12.443 71.271 87.792 1.00 10.06 107 ARG A CA 1
ATOM 817 C C . ARG A 1 107 ? 12.222 72.630 87.114 1.00 10.46 107 ARG A C 1
ATOM 818 O O . ARG A 1 107 ? 12.073 73.658 87.781 1.00 9.58 107 ARG A O 1
ATOM 826 N N . LEU A 1 108 ? 12.199 72.621 85.783 1.00 9.72 108 LEU A N 1
ATOM 827 C CA . LEU A 1 108 ? 12.012 73.842 85.009 1.00 11.97 108 LEU A CA 1
ATOM 828 C C . LEU A 1 108 ? 10.632 74.452 85.199 1.00 13.60 108 LEU A C 1
ATOM 829 O O . LEU A 1 108 ? 10.502 75.672 85.266 1.00 13.12 108 LEU A O 1
ATOM 834 N N . ALA A 1 109 ? 9.598 73.615 85.266 1.00 11.13 109 ALA A N 1
ATOM 835 C CA . ALA A 1 109 ? 8.247 74.121 85.468 1.00 11.31 109 ALA A CA 1
ATOM 836 C C . ALA A 1 109 ? 8.141 74.795 86.842 1.00 12.68 109 ALA A C 1
ATOM 837 O O . ALA A 1 109 ? 7.377 75.737 87.024 1.00 11.30 109 ALA A O 1
ATOM 839 N N . THR A 1 110 ? 8.907 74.299 87.808 1.00 11.99 110 THR A N 1
ATOM 840 C CA . THR A 1 110 ? 8.905 74.862 89.155 1.00 13.17 110 THR A CA 1
ATOM 841 C C . THR A 1 110 ? 9.626 76.211 89.150 1.00 14.26 110 THR A C 1
ATOM 842 O O . THR A 1 110 ? 9.135 77.187 89.709 1.00 14.01 110 THR A O 1
ATOM 846 N N . VAL A 1 111 ? 10.787 76.250 88.502 1.00 14.46 111 VAL A N 1
ATOM 847 C CA . VAL A 1 111 ? 11.610 77.454 88.400 1.00 14.99 111 VAL A CA 1
ATOM 848 C C . VAL A 1 111 ? 10.880 78.606 87.698 1.00 14.45 111 VAL A C 1
ATOM 849 O O . VAL A 1 111 ? 10.931 79.752 88.147 1.00 13.81 111 VAL A O 1
ATOM 853 N N . TRP A 1 112 ? 10.200 78.295 86.598 1.00 10.67 112 TRP A N 1
ATOM 854 C CA . TRP A 1 112 ? 9.504 79.311 85.826 1.00 12.77 112 TRP A CA 1
ATOM 855 C C . TRP A 1 112 ? 8.100 79.646 86.304 1.00 12.55 112 TRP A C 1
ATOM 856 O O . TRP A 1 112 ? 7.367 80.383 85.643 1.00 13.20 112 TRP A O 1
ATOM 867 N N . ASN A 1 113 ? 7.742 79.091 87.456 1.00 12.84 113 ASN A N 1
ATOM 868 C CA . ASN A 1 113 ? 6.468 79.359 88.111 1.00 11.25 113 ASN A CA 1
ATOM 869 C C . ASN A 1 113 ? 5.181 79.243 87.288 1.00 12.77 113 ASN A C 1
ATOM 870 O O . ASN A 1 113 ? 4.330 80.134 87.336 1.00 12.48 113 ASN A O 1
ATOM 875 N N . ILE A 1 114 ? 5.022 78.159 86.533 1.00 11.98 114 ILE A N 1
ATOM 876 C CA . ILE A 1 114 ? 3.785 77.981 85.785 1.00 10.99 114 ILE A CA 1
ATOM 877 C C . ILE A 1 114 ? 2.950 76.905 86.470 1.00 12.07 114 ILE A C 1
ATOM 878 O O . ILE A 1 114 ? 3.483 76.057 87.188 1.00 10.05 114 ILE A O 1
ATOM 883 N N . PRO A 1 115 ? 1.621 76.956 86.301 1.00 11.77 115 PRO A N 1
ATOM 884 C CA . PRO A 1 115 ? 0.765 75.943 86.920 1.00 11.57 115 PRO A CA 1
ATOM 885 C C . PRO A 1 115 ? 1.155 74.557 86.386 1.00 12.59 115 PRO A C 1
ATOM 886 O O . PRO A 1 115 ? 1.255 74.351 85.173 1.00 11.10 115 PRO A O 1
ATOM 890 N N . VAL A 1 116 ? 1.396 73.620 87.296 1.00 10.66 116 VAL A N 1
ATOM 891 C CA . VAL A 1 116 ? 1.795 72.263 86.927 1.00 11.84 116 VAL A CA 1
ATOM 892 C C . VAL A 1 116 ? 0.970 71.243 87.696 1.00 10.99 116 VAL A C 1
ATOM 893 O O . VAL A 1 116 ? 0.814 71.367 88.904 1.00 13.42 116 VAL A O 1
ATOM 897 N N . ALA A 1 117 ? 0.453 70.235 86.998 1.00 10.03 117 ALA A N 1
ATOM 898 C CA . ALA A 1 117 ? -0.335 69.177 87.634 1.00 10.40 117 ALA A CA 1
ATOM 899 C C . ALA A 1 117 ? 0.295 67.833 87.287 1.00 11.80 117 ALA A C 1
ATOM 900 O O . ALA A 1 117 ? 0.593 67.577 86.123 1.00 13.22 117 ALA A O 1
ATOM 902 N N . THR A 1 118 ? 0.510 66.979 88.283 1.00 9.65 118 THR A N 1
ATOM 903 C CA . THR A 1 118 ? 1.104 65.675 88.014 1.00 11.22 118 THR A CA 1
ATOM 904 C C . THR A 1 118 ? 0.118 64.540 88.279 1.00 12.78 118 THR A C 1
ATOM 905 O O . THR A 1 118 ? 0.452 63.366 88.111 1.00 14.61 118 THR A O 1
ATOM 909 N N . ASN A 1 119 ? -1.091 64.893 88.714 1.00 10.35 119 ASN A N 1
ATOM 910 C CA . ASN A 1 119 ? -2.134 63.901 88.924 1.00 8.22 119 ASN A CA 1
ATOM 911 C C . ASN A 1 119 ? -3.481 64.523 88.588 1.00 9.17 119 ASN A C 1
ATOM 912 O O . ASN A 1 119 ? -3.588 65.740 88.417 1.00 8.58 119 ASN A O 1
ATOM 917 N N . VAL A 1 120 ? -4.504 63.687 88.463 1.00 10.90 120 VAL A N 1
ATOM 918 C CA . VAL A 1 120 ? -5.833 64.166 88.110 1.00 10.53 120 VAL A CA 1
ATOM 919 C C . VAL A 1 120 ? -6.418 65.158 89.106 1.00 10.87 120 VAL A C 1
ATOM 920 O O . VAL A 1 120 ? -6.995 66.159 88.697 1.00 12.75 120 VAL A O 1
ATOM 924 N N . ALA A 1 121 ? -6.268 64.894 90.402 1.00 9.77 121 ALA A N 1
ATOM 925 C CA . ALA A 1 121 ? -6.809 65.803 91.410 1.00 11.22 121 ALA A CA 1
ATOM 926 C C . ALA A 1 121 ? -6.277 67.228 91.237 1.00 10.60 121 ALA A C 1
ATOM 927 O O . ALA A 1 121 ? -7.039 68.196 91.297 1.00 11.64 121 ALA A O 1
ATOM 929 N N . THR A 1 122 ? -4.972 67.359 91.022 1.00 10.01 122 THR A N 1
ATOM 930 C CA . THR A 1 122 ? -4.384 68.679 90.846 1.00 10.62 122 THR A CA 1
ATOM 931 C C . THR A 1 122 ? -4.859 69.312 89.540 1.00 11.11 122 THR A C 1
ATOM 932 O O . THR A 1 122 ? -5.176 70.498 89.495 1.00 8.96 122 THR A O 1
ATOM 936 N N . ALA A 1 123 ? -4.909 68.510 88.481 1.00 9.85 123 ALA A N 1
ATOM 937 C CA . ALA A 1 123 ? -5.339 69.008 87.180 1.00 10.50 123 ALA A CA 1
ATOM 938 C C . ALA A 1 123 ? -6.766 69.553 87.242 1.00 10.78 123 ALA A C 1
ATOM 939 O O . ALA A 1 123 ? -7.056 70.613 86.693 1.00 9.73 123 ALA A O 1
ATOM 941 N N . ASP A 1 124 ? -7.653 68.825 87.913 1.00 10.93 124 ASP A N 1
ATOM 942 C CA . ASP A 1 124 ? -9.042 69.252 88.047 1.00 11.90 124 ASP A CA 1
ATOM 943 C C . ASP A 1 124 ? -9.152 70.566 88.818 1.00 13.75 124 ASP A C 1
ATOM 944 O O . ASP A 1 124 ? -9.898 71.460 88.421 1.00 12.96 124 ASP A O 1
ATOM 949 N N . PHE A 1 125 ? -8.413 70.683 89.918 1.00 11.47 125 PHE A N 1
ATOM 950 C CA . PHE A 1 125 ? -8.439 71.903 90.721 1.00 13.48 125 PHE A CA 1
ATOM 951 C C . PHE A 1 125 ? -7.957 73.105 89.918 1.00 14.42 125 PHE A C 1
ATOM 952 O O . PHE A 1 125 ? -8.531 74.186 90.005 1.00 15.46 125 PHE A O 1
ATOM 960 N N . ILE A 1 126 ? -6.906 72.912 89.129 1.00 14.08 126 ILE A N 1
ATOM 961 C CA . ILE A 1 126 ? -6.350 73.990 88.320 1.00 16.10 126 ILE A CA 1
ATOM 962 C C . ILE A 1 126 ? -7.310 74.436 87.217 1.00 17.18 126 ILE A C 1
ATOM 963 O O . ILE A 1 126 ? -7.561 75.631 87.060 1.00 17.59 126 ILE A O 1
ATOM 968 N N . ILE A 1 127 ? -7.845 73.480 86.459 1.00 17.40 127 ILE A N 1
ATOM 969 C CA . ILE A 1 127 ? -8.741 73.816 85.356 1.00 18.91 127 ILE A CA 1
ATOM 970 C C . ILE A 1 127 ? -10.085 74.391 85.799 1.00 21.14 127 ILE A C 1
ATOM 971 O O . ILE A 1 127 ? -10.737 75.110 85.044 1.00 19.68 127 ILE A O 1
ATOM 976 N N . GLN A 1 128 ? -10.494 74.087 87.024 1.00 20.98 128 GLN A N 1
ATOM 977 C CA . GLN A 1 128 ? -11.751 74.606 87.537 1.00 23.12 128 GLN A CA 1
ATOM 978 C C . GLN A 1 128 ? -11.524 75.961 88.196 1.00 23.16 128 GLN A C 1
ATOM 979 O O . GLN A 1 128 ? -12.469 76.631 88.595 1.00 24.22 128 GLN A O 1
ATOM 985 N N . SER A 1 129 ? -10.266 76.365 88.314 1.00 22.54 129 SER A N 1
ATOM 986 C CA . SER A 1 129 ? -9.956 77.647 88.920 1.00 23.50 129 SER A CA 1
ATOM 987 C C . SER A 1 129 ? -10.520 78.775 88.065 1.00 26.38 129 SER A C 1
ATOM 988 O O . SER A 1 129 ? -10.432 78.749 86.838 1.00 25.28 129 SER A O 1
ATOM 991 N N . PRO A 1 130 ? -11.090 79.796 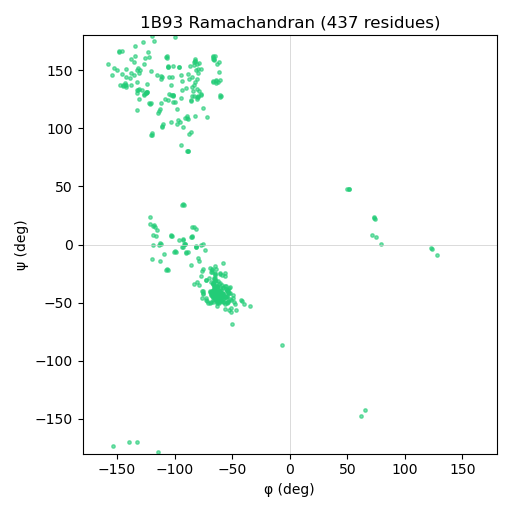88.714 1.00 29.32 130 PRO A N 1
ATOM 992 C CA . PRO A 1 130 ? -11.684 80.951 88.033 1.00 31.37 130 PRO A CA 1
ATOM 993 C C . PRO A 1 130 ? -10.833 81.627 86.964 1.00 32.74 130 PRO A C 1
ATOM 994 O O . PRO A 1 130 ? -11.317 81.921 85.867 1.00 35.22 130 PRO A O 1
ATOM 998 N N . HIS A 1 131 ? -9.566 81.867 87.275 1.00 31.50 131 HIS A N 1
ATOM 999 C CA . HIS A 1 131 ? -8.688 82.552 86.337 1.00 30.23 131 HIS A CA 1
ATOM 1000 C C . HIS A 1 131 ? -8.006 81.702 85.291 1.00 28.66 131 HIS A C 1
ATOM 1001 O O . HIS A 1 131 ? -7.064 82.155 84.642 1.00 27.94 131 HIS A O 1
ATOM 1008 N N . PHE A 1 132 ? -8.475 80.476 85.101 1.00 26.46 132 PHE A N 1
ATOM 1009 C CA . PHE A 1 132 ? -7.851 79.645 84.092 1.00 23.87 132 PHE A CA 1
ATOM 1010 C C . PHE A 1 132 ? -8.075 80.228 82.700 1.00 23.75 132 PHE A C 1
ATOM 1011 O O . PHE A 1 132 ? -7.250 80.038 81.808 1.00 22.57 132 PHE A O 1
ATOM 1019 N N . ASN A 1 133 ? -9.184 80.943 82.519 1.00 22.87 133 ASN A N 1
ATOM 1020 C CA . ASN A 1 133 ? -9.495 81.543 81.226 1.00 25.73 133 ASN A CA 1
ATOM 1021 C C . ASN A 1 133 ? -9.213 83.041 81.193 1.00 25.88 133 ASN A C 1
ATOM 1022 O O . ASN A 1 133 ? -9.554 83.730 80.228 1.00 25.89 133 ASN A O 1
ATOM 1027 N N . ASP A 1 134 ? -8.585 83.538 82.251 1.00 24.68 134 ASP A N 1
ATOM 1028 C CA . ASP A 1 134 ? -8.245 84.950 82.347 1.00 24.41 134 ASP A CA 1
ATOM 1029 C C . ASP A 1 134 ? -6.753 85.144 82.171 1.00 23.46 134 ASP A C 1
ATOM 1030 O O . ASP A 1 134 ? -5.973 84.207 82.323 1.00 23.07 134 ASP A O 1
ATOM 1035 N N . ALA A 1 135 ? -6.356 86.368 81.854 1.00 22.02 135 ALA A N 1
ATOM 1036 C CA . ALA A 1 135 ? -4.942 86.674 81.745 1.00 22.59 135 ALA A CA 1
ATOM 1037 C C . ALA A 1 135 ? -4.534 86.862 83.207 1.00 24.85 135 ALA A C 1
ATOM 1038 O O . ALA A 1 135 ? -5.243 87.518 83.970 1.00 24.68 135 ALA A O 1
ATOM 1040 N N . VAL A 1 136 ? -3.417 86.271 83.613 1.00 22.99 136 VAL A N 1
ATOM 1041 C CA . VAL A 1 136 ? -2.952 86.414 84.987 1.00 23.61 136 VAL A CA 1
ATOM 1042 C C . VAL A 1 136 ? -1.446 86.611 84.964 1.00 20.47 136 VAL A C 1
ATOM 1043 O O . VAL A 1 136 ? -0.755 86.019 84.142 1.00 22.31 136 VAL A O 1
ATOM 1047 N N . ASP A 1 137 ? -0.934 87.443 85.858 1.00 16.98 137 ASP A N 1
ATOM 1048 C CA . ASP A 1 137 ? 0.501 87.681 85.912 1.00 16.52 137 ASP A CA 1
ATOM 1049 C C . ASP A 1 137 ? 1.159 86.761 86.936 1.00 16.29 137 ASP A C 1
ATOM 1050 O O . ASP A 1 137 ? 0.560 86.427 87.955 1.00 16.37 137 ASP A O 1
ATOM 1055 N N . ILE A 1 138 ? 2.387 86.338 86.654 1.00 13.78 138 ILE A N 1
ATOM 1056 C CA . ILE A 1 138 ? 3.121 85.490 87.583 1.00 14.87 138 ILE A CA 1
ATOM 1057 C C . ILE A 1 138 ? 4.512 86.072 87.756 1.00 16.46 138 ILE A C 1
ATOM 1058 O O . ILE A 1 138 ? 5.040 86.734 86.854 1.00 17.56 138 ILE A O 1
ATOM 1063 N N . LEU A 1 139 ? 5.097 85.832 88.924 1.00 15.78 139 LEU A N 1
ATOM 1064 C CA . LEU A 1 139 ? 6.432 86.312 89.231 1.00 15.55 139 LEU A CA 1
ATOM 1065 C C . LEU A 1 139 ? 7.414 85.290 88.686 1.00 16.01 139 LEU A C 1
ATOM 1066 O O . LEU A 1 139 ? 7.299 84.103 88.978 1.00 15.04 139 LEU A O 1
ATOM 1071 N N . ILE A 1 140 ? 8.378 85.747 87.896 1.00 15.79 140 ILE A N 1
ATOM 1072 C CA . ILE A 1 140 ? 9.371 84.853 87.313 1.00 15.22 140 ILE A CA 1
ATOM 1073 C C . ILE A 1 140 ? 10.782 85.419 87.440 1.00 17.88 140 ILE A C 1
ATOM 1074 O O . ILE A 1 140 ? 10.972 86.615 87.685 1.00 18.89 140 ILE A O 1
ATOM 1079 N N . PRO A 1 141 ? 11.798 84.557 87.290 1.00 18.19 141 PRO A N 1
ATOM 1080 C CA . PRO A 1 141 ? 13.178 85.036 87.387 1.00 17.82 141 PRO A CA 1
ATOM 1081 C C . PRO A 1 141 ? 13.425 86.054 86.279 1.00 19.99 141 PRO A C 1
ATOM 1082 O O . PRO A 1 141 ? 12.952 85.886 85.154 1.00 18.49 141 PRO A O 1
ATOM 1086 N N . ASP A 1 142 ? 14.146 87.118 86.601 1.00 21.15 142 ASP A N 1
ATOM 1087 C CA . ASP A 1 142 ? 14.450 88.142 85.612 1.00 22.65 142 ASP A CA 1
ATOM 1088 C C . ASP A 1 142 ? 15.804 87.799 85.017 1.00 23.10 142 ASP A C 1
ATOM 1089 O O . ASP A 1 142 ? 16.837 88.292 85.469 1.00 24.21 142 ASP A O 1
ATOM 1094 N N . TYR A 1 143 ? 15.797 86.945 84.001 1.00 24.01 143 TYR A N 1
ATOM 1095 C CA . TYR A 1 143 ? 17.035 86.515 83.374 1.00 25.21 143 TYR A CA 1
ATOM 1096 C C . TYR A 1 143 ? 17.825 87.646 82.739 1.00 26.90 143 TYR A C 1
ATOM 1097 O O . TYR A 1 143 ? 19.041 87.712 82.899 1.00 27.42 143 TYR A O 1
ATOM 1106 N N . GLN A 1 144 ? 17.138 88.525 82.016 1.00 27.34 144 GLN A N 1
ATOM 1107 C CA . GLN A 1 144 ? 17.795 89.650 81.363 1.00 31.23 144 GLN A CA 1
ATOM 1108 C C . GLN A 1 144 ? 18.567 90.478 82.390 1.00 32.98 144 GLN A C 1
ATOM 1109 O O . GLN A 1 144 ? 19.768 90.685 82.251 1.00 33.05 144 GLN A O 1
ATOM 1111 N N . ARG A 1 145 ? 17.879 90.938 83.430 1.00 35.08 145 ARG A N 1
ATOM 1112 C CA . ARG A 1 145 ? 18.526 91.735 84.462 1.00 37.40 145 ARG A CA 1
ATOM 1113 C C . ARG A 1 145 ? 19.637 90.947 85.124 1.00 40.49 145 ARG A C 1
ATOM 1114 O O . ARG A 1 145 ? 20.718 91.470 85.375 1.00 43.75 145 ARG A O 1
ATOM 1122 N N . TYR A 1 146 ? 19.365 89.684 85.412 1.00 44.38 146 TYR A N 1
ATOM 1123 C CA . TYR A 1 146 ? 20.355 88.840 86.046 1.00 49.52 146 TYR A CA 1
ATOM 1124 C C . TYR A 1 146 ? 21.618 88.784 85.187 1.00 51.03 146 TYR A C 1
ATOM 1125 O O . TYR A 1 146 ? 22.728 88.973 85.688 1.00 52.20 146 TYR A O 1
ATOM 1134 N N . LEU A 1 147 ? 21.438 88.516 83.895 1.00 51.49 147 LEU A N 1
ATOM 1135 C CA . LEU A 1 147 ? 22.556 88.424 82.963 1.00 52.38 147 LEU A CA 1
ATOM 1136 C C . LEU A 1 147 ? 23.459 89.641 83.100 1.00 54.32 147 LEU A C 1
ATOM 1137 O O . LEU A 1 147 ? 24.590 89.530 83.579 1.00 56.79 147 LEU A O 1
ATOM 1142 N N . ALA A 1 148 ? 22.952 90.801 82.694 1.00 56.13 148 ALA A N 1
ATOM 1143 C CA . ALA A 1 148 ? 23.708 92.048 82.777 1.00 57.90 148 ALA A CA 1
ATOM 1144 C C . ALA A 1 148 ? 24.436 92.160 84.120 1.00 60.36 148 ALA A C 1
ATOM 1145 O O . ALA A 1 148 ? 25.687 92.168 84.114 1.00 63.46 148 ALA A O 1
ATOM 1147 N N . MET B 1 1 ? 42.186 73.167 91.497 1.00 51.24 1 MET B N 1
ATOM 1148 C CA . MET B 1 1 ? 42.731 71.894 90.958 1.00 49.37 1 MET B CA 1
ATOM 1149 C C . MET B 1 1 ? 43.978 72.143 90.117 1.00 48.30 1 MET B C 1
ATOM 1150 O O . MET B 1 1 ? 43.960 72.931 89.176 1.00 48.21 1 MET B O 1
ATOM 1155 N N . GLU B 1 2 ? 45.057 71.460 90.479 1.00 46.78 2 GLU B N 1
ATOM 1156 C CA . GLU B 1 2 ? 46.318 71.601 89.772 1.00 44.82 2 GLU B CA 1
ATOM 1157 C C . GLU B 1 2 ? 46.368 70.506 88.724 1.00 39.87 2 GLU B C 1
ATOM 1158 O O . GLU B 1 2 ? 45.935 69.380 88.968 1.00 38.08 2 GLU B O 1
ATOM 1164 N N . LEU B 1 3 ? 46.889 70.834 87.555 1.00 34.66 3 LEU B N 1
ATOM 1165 C CA . LEU B 1 3 ? 46.983 69.856 86.491 1.00 31.28 3 LEU B CA 1
ATOM 1166 C C . LEU B 1 3 ? 48.423 69.535 86.113 1.00 29.40 3 LEU B C 1
ATOM 1167 O O . LEU B 1 3 ? 49.297 70.391 86.174 1.00 29.75 3 LEU B O 1
ATOM 1172 N N . THR B 1 4 ? 48.657 68.282 85.743 1.00 26.85 4 THR B N 1
ATOM 1173 C CA . THR B 1 4 ? 49.964 67.831 85.314 1.00 26.28 4 THR B CA 1
ATOM 1174 C C . THR B 1 4 ? 49.674 67.055 84.041 1.00 26.28 4 THR B C 1
ATOM 1175 O O . THR B 1 4 ? 48.555 67.114 83.530 1.00 27.89 4 THR B O 1
ATOM 1179 N N . THR B 1 5 ? 50.656 66.344 83.504 1.00 25.27 5 THR B N 1
ATOM 1180 C CA . THR B 1 5 ? 50.397 65.583 82.290 1.00 26.33 5 THR B CA 1
ATOM 1181 C C . THR B 1 5 ? 50.759 64.121 82.429 1.00 25.18 5 THR B C 1
ATOM 1182 O O . THR B 1 5 ? 51.531 63.730 83.301 1.00 25.71 5 THR B O 1
ATOM 1186 N N . ARG B 1 6 ? 50.184 63.318 81.547 1.00 23.34 6 ARG B N 1
ATOM 1187 C CA . ARG B 1 6 ? 50.428 61.888 81.516 1.00 21.91 6 ARG B CA 1
ATOM 1188 C C . ARG B 1 6 ? 50.459 61.559 80.030 1.00 21.73 6 ARG B C 1
ATOM 1189 O O . ARG B 1 6 ? 49.834 62.254 79.226 1.00 21.58 6 ARG B O 1
ATOM 1197 N N . THR B 1 7 ? 51.200 60.528 79.653 1.00 21.15 7 THR B N 1
ATOM 1198 C CA . THR B 1 7 ? 51.292 60.174 78.245 1.00 22.40 7 THR B CA 1
ATOM 1199 C C . THR B 1 7 ? 50.620 58.858 77.931 1.00 21.78 7 THR B C 1
ATOM 1200 O O . THR B 1 7 ? 50.971 57.824 78.497 1.00 20.73 7 THR B O 1
ATOM 1204 N N . LEU B 1 8 ? 49.645 58.898 77.029 1.00 20.24 8 LEU B N 1
ATOM 1205 C CA . LEU B 1 8 ? 48.964 57.683 76.624 1.00 19.08 8 LEU B CA 1
ATOM 1206 C C . LEU B 1 8 ? 49.920 56.973 75.665 1.00 20.27 8 LEU B C 1
ATOM 1207 O O . LEU B 1 8 ? 50.431 57.587 74.727 1.00 20.80 8 LEU B O 1
ATOM 1212 N N . PRO B 1 9 ? 50.190 55.679 75.895 1.00 19.27 9 PRO B N 1
ATOM 1213 C CA . PRO B 1 9 ? 51.102 54.958 74.998 1.00 19.34 9 PRO B CA 1
ATOM 1214 C C . PRO B 1 9 ? 50.557 54.821 73.574 1.00 20.34 9 PRO B C 1
ATOM 1215 O O . PRO B 1 9 ? 49.361 55.007 73.339 1.00 20.04 9 PRO B O 1
ATOM 1219 N N . ALA B 1 10 ? 51.437 54.513 72.624 1.00 18.13 10 ALA B N 1
ATOM 1220 C CA . ALA B 1 10 ? 51.026 54.338 71.231 1.00 17.66 10 ALA B CA 1
ATOM 1221 C C . ALA B 1 10 ? 49.951 53.254 71.172 1.00 15.51 10 ALA B C 1
ATOM 1222 O O . ALA B 1 10 ? 48.901 53.440 70.555 1.00 16.32 10 ALA B O 1
ATOM 1224 N N . ARG B 1 11 ? 50.218 52.115 71.805 1.00 14.49 11 ARG B N 1
ATOM 1225 C CA . ARG B 1 11 ? 49.239 51.033 71.842 1.00 14.71 11 ARG B CA 1
ATOM 1226 C C . ARG B 1 11 ? 48.406 51.319 73.097 1.00 15.03 11 ARG B C 1
ATOM 1227 O O . ARG B 1 11 ? 48.891 51.216 74.228 1.00 14.97 11 ARG B O 1
ATOM 1235 N N . LYS B 1 12 ? 47.157 51.706 72.879 1.00 13.72 12 LYS B N 1
ATOM 1236 C CA . LYS B 1 12 ? 46.258 52.073 73.965 1.00 15.57 12 LYS B CA 1
ATOM 1237 C C . LYS B 1 12 ? 45.599 50.931 74.722 1.00 15.91 12 LYS B C 1
ATOM 1238 O O . LYS B 1 12 ? 45.370 49.852 74.180 1.00 16.70 12 LYS B O 1
ATOM 1244 N N . HIS B 1 13 ? 45.293 51.188 75.990 1.00 14.33 13 HIS B N 1
ATOM 1245 C CA . HIS B 1 13 ? 44.596 50.221 76.821 1.00 13.13 13 HIS B CA 1
ATOM 1246 C C . HIS B 1 13 ? 43.150 50.670 76.682 1.00 14.37 13 HIS B C 1
ATOM 1247 O O . HIS B 1 13 ? 42.748 51.696 77.230 1.00 12.87 13 HIS B O 1
ATOM 1254 N N . ILE B 1 14 ? 42.388 49.903 75.911 1.00 14.22 14 ILE B N 1
ATOM 1255 C CA . ILE B 1 14 ? 40.998 50.215 75.623 1.00 12.66 14 ILE B CA 1
ATOM 1256 C C . ILE B 1 14 ? 39.998 49.352 76.371 1.00 13.06 14 ILE B C 1
ATOM 1257 O O . ILE B 1 14 ? 40.085 48.123 76.352 1.00 14.64 14 ILE B O 1
ATOM 1262 N N . ALA B 1 15 ? 39.040 50.006 77.021 1.00 11.95 15 ALA B N 1
ATOM 1263 C CA . ALA B 1 15 ? 37.992 49.302 77.742 1.00 11.71 15 ALA B CA 1
ATOM 1264 C C . ALA B 1 15 ? 36.753 49.344 76.850 1.00 12.19 15 ALA B C 1
ATOM 1265 O O . ALA B 1 15 ? 36.350 50.409 76.376 1.00 14.13 15 ALA B O 1
ATOM 1267 N N . LEU B 1 16 ? 36.172 48.177 76.603 1.00 12.23 16 LEU B N 1
ATOM 1268 C CA . LEU B 1 16 ? 34.980 48.059 75.770 1.00 13.68 16 LEU B CA 1
ATOM 1269 C C . LEU B 1 16 ? 33.833 47.617 76.664 1.00 14.02 16 LEU B C 1
ATOM 1270 O O . LEU B 1 16 ? 33.868 46.525 77.239 1.00 14.81 16 LEU B O 1
ATOM 1275 N N . VAL B 1 17 ? 32.821 48.467 76.788 1.00 12.64 17 VAL B N 1
ATOM 1276 C CA . VAL B 1 17 ? 31.687 48.159 77.646 1.00 14.16 17 VAL B CA 1
ATOM 1277 C C . VAL B 1 17 ? 30.361 48.422 76.946 1.0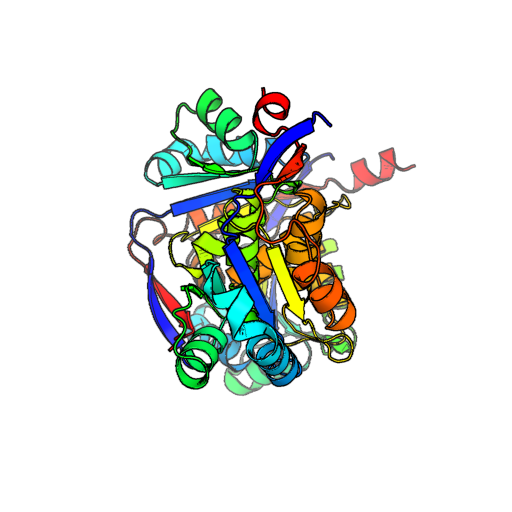0 14.10 17 VAL B C 1
ATOM 1278 O O . VAL B 1 17 ? 30.160 49.488 76.373 1.00 14.07 17 VAL B O 1
ATOM 1282 N N . ALA B 1 18 ? 29.457 47.452 76.992 1.00 14.59 18 ALA B N 1
ATOM 1283 C CA . ALA B 1 18 ? 28.163 47.628 76.356 1.00 16.42 18 ALA B CA 1
ATOM 1284 C C . ALA B 1 18 ? 27.013 47.006 77.131 1.00 18.26 18 ALA B C 1
ATOM 1285 O O . ALA B 1 18 ? 27.131 45.913 77.684 1.00 17.25 18 ALA B O 1
ATOM 1287 N N . HIS B 1 19 ? 25.898 47.727 77.171 1.00 19.55 19 HIS B N 1
ATOM 1288 C CA . HIS B 1 19 ? 24.699 47.241 77.833 1.00 21.02 19 HIS B CA 1
ATOM 1289 C C . HIS B 1 19 ? 24.021 46.281 76.860 1.00 20.56 19 HIS B C 1
ATOM 1290 O O . HIS B 1 19 ? 24.207 46.382 75.646 1.00 19.86 19 HIS B O 1
ATOM 1297 N N . ASP B 1 20 ? 23.235 45.356 77.396 1.00 23.05 20 ASP B N 1
ATOM 1298 C CA . ASP B 1 20 ? 22.576 44.339 76.586 1.00 24.74 20 ASP B CA 1
ATOM 1299 C C . ASP B 1 20 ? 21.957 44.770 75.272 1.00 25.64 20 ASP B C 1
ATOM 1300 O O . ASP B 1 20 ? 22.187 44.132 74.244 1.00 25.93 20 ASP B O 1
ATOM 1305 N N . HIS B 1 21 ? 21.187 45.849 75.282 1.00 25.54 21 HIS B N 1
ATOM 1306 C CA . HIS B 1 21 ? 20.550 46.290 74.048 1.00 27.62 21 HIS B CA 1
ATOM 1307 C C . HIS B 1 21 ? 21.500 47.016 73.111 1.00 27.76 21 HIS B C 1
ATOM 1308 O O . HIS B 1 21 ? 21.104 47.422 72.016 1.00 28.91 21 HIS B O 1
ATOM 1315 N N . CYS B 1 22 ? 22.755 47.164 73.532 1.00 26.05 22 CYS B N 1
ATOM 1316 C CA . CYS B 1 22 ? 23.753 47.849 72.719 1.00 24.44 22 CYS B CA 1
ATOM 1317 C C . CYS B 1 22 ? 24.922 46.944 72.337 1.00 23.19 22 CYS B C 1
ATOM 1318 O O . CYS B 1 22 ? 25.843 47.372 71.643 1.00 23.46 22 CYS B O 1
ATOM 1321 N N . LYS B 1 23 ? 24.878 45.694 72.781 1.00 22.05 23 LYS B N 1
ATOM 1322 C CA . LYS B 1 23 ? 25.950 44.751 72.495 1.00 21.76 23 LYS B CA 1
ATOM 1323 C C . LYS B 1 23 ? 26.160 44.467 71.010 1.00 23.00 23 LYS B C 1
ATOM 1324 O O . LYS B 1 23 ? 27.298 44.389 70.551 1.00 24.46 23 LYS B O 1
ATOM 1330 N N . GLN B 1 24 ? 25.079 44.315 70.253 1.00 23.66 24 GLN B N 1
ATOM 1331 C CA . GLN B 1 24 ? 25.211 44.043 68.825 1.00 24.96 24 GLN B CA 1
ATOM 1332 C C . GLN B 1 24 ? 25.829 45.259 68.156 1.00 25.05 24 GLN B C 1
ATOM 1333 O O . GLN B 1 24 ? 26.674 45.140 67.274 1.00 24.79 24 GLN B O 1
ATOM 1335 N N . MET B 1 25 ? 25.403 46.435 68.595 1.00 24.43 25 MET B N 1
ATOM 1336 C CA . MET B 1 25 ? 25.907 47.676 68.045 1.00 25.49 25 MET B CA 1
ATOM 1337 C C . MET B 1 25 ? 27.405 47.795 68.326 1.00 25.18 25 MET B C 1
ATOM 1338 O O . MET B 1 25 ? 28.157 48.310 67.500 1.00 25.09 25 MET B O 1
ATOM 1343 N N . LEU B 1 26 ? 27.846 47.314 69.485 1.00 22.13 26 LEU B N 1
ATOM 1344 C CA . LEU B 1 26 ? 29.268 47.383 69.810 1.00 23.35 26 LEU B CA 1
ATOM 1345 C C . LEU B 1 26 ? 30.064 46.339 69.023 1.00 23.82 26 LEU B C 1
ATOM 1346 O O . LEU B 1 26 ? 31.155 46.627 68.529 1.00 23.32 26 LEU B O 1
ATOM 1351 N N . MET B 1 27 ? 29.512 45.132 68.913 1.00 23.80 27 MET B N 1
ATOM 1352 C CA . MET B 1 27 ? 30.158 44.042 68.186 1.00 25.83 27 MET B CA 1
ATOM 1353 C C . MET B 1 27 ? 30.396 44.416 66.735 1.00 24.61 27 MET B C 1
ATOM 1354 O O . MET B 1 27 ? 31.458 44.161 66.184 1.00 25.24 27 MET B O 1
ATOM 1359 N N . SER B 1 28 ? 29.392 45.011 66.112 1.00 23.12 28 SER B N 1
ATOM 1360 C CA . SER B 1 28 ? 29.517 45.419 64.726 1.00 25.41 28 SER B CA 1
ATOM 1361 C C . SER B 1 28 ? 30.638 46.432 64.573 1.00 23.63 28 SER B C 1
ATOM 1362 O O . SER B 1 28 ? 31.408 46.376 63.620 1.00 23.59 28 SER B O 1
ATOM 1365 N N . TRP B 1 29 ? 30.726 47.361 65.515 1.00 21.59 29 TRP B N 1
ATOM 1366 C CA . TRP B 1 29 ? 31.765 48.378 65.464 1.00 20.61 29 TRP B CA 1
ATOM 1367 C C . TRP B 1 29 ? 33.143 47.723 65.608 1.00 20.79 29 TRP B C 1
ATOM 1368 O O . TRP B 1 29 ? 34.092 48.075 64.901 1.00 19.63 29 TRP B O 1
ATOM 1379 N N . VAL B 1 30 ? 33.247 46.761 66.519 1.00 19.96 30 VAL B N 1
ATOM 1380 C CA . VAL B 1 30 ? 34.507 46.067 66.743 1.00 20.67 30 VAL B CA 1
ATOM 1381 C C . VAL B 1 30 ? 34.929 45.302 65.484 1.00 23.04 30 VAL B C 1
ATOM 1382 O O . VAL B 1 30 ? 36.057 45.435 65.015 1.00 22.40 30 VAL B O 1
ATOM 1386 N N . GLU B 1 31 ? 34.015 44.511 64.937 1.00 25.38 31 GLU B N 1
ATOM 1387 C CA . GLU B 1 31 ? 34.291 43.736 63.731 1.00 28.12 31 GLU B CA 1
ATOM 1388 C C . GLU B 1 31 ? 34.800 44.637 62.617 1.00 27.44 31 GLU B C 1
ATOM 1389 O O . GLU B 1 31 ? 35.734 44.295 61.895 1.00 27.46 31 GLU B O 1
ATOM 1395 N N . ARG B 1 32 ? 34.165 45.796 62.496 1.00 27.28 32 ARG B N 1
ATOM 1396 C CA . ARG B 1 32 ? 34.497 46.784 61.484 1.00 26.74 32 ARG B CA 1
ATOM 1397 C C . ARG B 1 32 ? 35.894 47.377 61.648 1.00 26.71 32 ARG B C 1
ATOM 1398 O O . ARG B 1 32 ? 36.497 47.830 60.673 1.00 28.19 32 ARG B O 1
ATOM 1406 N N . HIS B 1 33 ? 36.410 47.378 62.874 1.00 24.15 33 HIS B N 1
ATOM 1407 C CA . HIS B 1 33 ? 37.734 47.936 63.129 1.00 22.98 33 HIS B CA 1
ATOM 1408 C C . HIS B 1 33 ? 38.688 46.901 63.734 1.00 21.08 33 HIS B C 1
ATOM 1409 O O . HIS B 1 33 ? 39.728 47.247 64.294 1.00 22.58 33 HIS B O 1
ATOM 1416 N N . GLN B 1 34 ? 38.335 45.630 63.604 1.00 20.84 34 GLN B N 1
ATOM 1417 C CA . GLN B 1 34 ? 39.136 44.553 64.161 1.00 21.25 34 GLN B CA 1
ATOM 1418 C C . GLN B 1 34 ? 40.640 44.600 63.867 1.00 20.01 34 GLN B C 1
ATOM 1419 O O . GLN B 1 34 ? 41.457 44.470 64.773 1.00 18.94 34 GLN B O 1
ATOM 1425 N N . PRO B 1 35 ? 41.026 44.778 62.598 1.00 21.32 35 PRO B N 1
ATOM 1426 C CA . PRO B 1 35 ? 42.460 44.818 62.297 1.00 21.39 35 PRO B CA 1
ATOM 1427 C C . PRO B 1 35 ? 43.218 45.856 63.109 1.00 22.18 35 PRO B C 1
ATOM 1428 O O . PRO B 1 35 ? 44.339 45.611 63.547 1.00 23.88 35 PRO B O 1
ATOM 1432 N N . LEU B 1 36 ? 42.609 47.018 63.313 1.00 21.82 36 LEU B N 1
ATOM 1433 C CA . LEU B 1 36 ? 43.260 48.072 64.079 1.00 20.05 36 LEU B CA 1
ATOM 1434 C C . LEU B 1 36 ? 43.226 47.759 65.565 1.00 20.06 36 LEU B C 1
ATOM 1435 O O . LEU B 1 36 ? 44.218 47.925 66.274 1.00 20.71 36 LEU B O 1
ATOM 1440 N N . LEU B 1 37 ? 42.081 47.285 66.033 1.00 19.28 37 LEU B N 1
ATOM 1441 C CA . LEU B 1 37 ? 41.916 46.974 67.443 1.00 18.46 37 LEU B CA 1
ATOM 1442 C C . LEU B 1 37 ? 42.851 45.873 67.908 1.00 18.17 37 LEU B C 1
ATOM 1443 O O . LEU B 1 37 ? 43.269 45.867 69.061 1.00 19.89 37 LEU B O 1
ATOM 1448 N N . GLU B 1 38 ? 43.181 44.942 67.018 1.00 18.84 38 GLU B N 1
ATOM 1449 C CA . GLU B 1 38 ? 44.080 43.845 67.369 1.00 16.64 38 GLU B CA 1
ATOM 1450 C C . GLU B 1 38 ? 45.456 44.373 67.800 1.00 17.88 38 GLU B C 1
ATOM 1451 O O . GLU B 1 38 ? 46.172 43.713 68.550 1.00 19.42 38 GLU B O 1
ATOM 1453 N N . GLN B 1 39 ? 45.813 45.566 67.335 1.00 14.95 39 GLN B N 1
ATOM 1454 C CA . GLN B 1 39 ? 47.100 46.174 67.666 1.00 16.57 39 GLN B CA 1
ATOM 1455 C C . GLN B 1 39 ? 47.156 46.724 69.084 1.00 16.97 39 GLN B C 1
ATOM 1456 O O . GLN B 1 39 ? 48.236 46.912 69.644 1.00 15.98 39 GLN B O 1
ATOM 1462 N N . HIS B 1 40 ? 45.993 46.989 69.664 1.00 15.84 40 HIS B N 1
ATOM 1463 C CA . HIS B 1 40 ? 45.937 47.565 70.999 1.00 14.80 40 HIS B CA 1
ATOM 1464 C C . HIS B 1 40 ? 45.657 46.565 72.111 1.00 14.64 40 HIS B C 1
ATOM 1465 O O . HIS B 1 40 ? 45.502 45.376 71.857 1.00 15.93 40 HIS B O 1
ATOM 1472 N N . VAL B 1 41 ? 45.626 47.051 73.349 1.00 15.59 41 VAL B N 1
ATOM 1473 C CA . VAL B 1 41 ? 45.367 46.197 74.511 1.00 14.42 41 VAL B CA 1
ATOM 1474 C C . VAL B 1 41 ? 43.889 46.327 74.869 1.00 14.47 41 VAL B C 1
ATOM 1475 O O . VAL B 1 41 ? 43.422 47.410 75.227 1.00 13.03 41 VAL B O 1
ATOM 1479 N N . LEU B 1 42 ? 43.156 45.221 74.766 1.00 14.06 42 LEU B N 1
ATOM 1480 C CA . LEU B 1 42 ? 41.723 45.231 75.017 1.00 14.18 42 LEU B CA 1
ATOM 1481 C C . LEU B 1 42 ? 41.236 44.664 76.337 1.00 14.10 42 LEU B C 1
ATOM 1482 O O . LEU B 1 42 ? 41.696 43.621 76.794 1.00 12.12 42 LEU B O 1
ATOM 1487 N N . TYR B 1 43 ? 40.280 45.375 76.930 1.00 15.48 43 TYR B N 1
ATOM 1488 C CA . TYR B 1 43 ? 39.654 44.983 78.188 1.00 15.52 43 TYR B CA 1
ATOM 1489 C C . TYR B 1 43 ? 38.154 45.127 77.959 1.00 16.86 43 TYR B C 1
ATOM 1490 O O . TYR B 1 43 ? 37.722 45.969 77.170 1.00 15.30 43 TYR B O 1
ATOM 1499 N N . ALA B 1 44 ? 37.361 44.311 78.641 1.00 16.61 44 ALA B N 1
ATOM 1500 C CA . ALA B 1 44 ? 35.915 44.373 78.485 1.00 18.35 44 ALA B CA 1
ATOM 1501 C C . ALA B 1 44 ? 35.222 43.784 79.705 1.00 20.62 44 ALA B C 1
ATOM 1502 O O . ALA B 1 44 ? 35.802 42.963 80.417 1.00 20.94 44 ALA B O 1
ATOM 1504 N N . THR B 1 45 ? 33.982 44.202 79.952 1.00 20.83 45 THR B N 1
ATOM 1505 C CA . THR B 1 45 ? 33.242 43.673 81.088 1.00 20.55 45 THR B CA 1
ATOM 1506 C C . THR B 1 45 ? 32.728 42.280 80.762 1.00 22.66 45 THR B C 1
ATOM 1507 O O . THR B 1 45 ? 32.478 41.950 79.606 1.00 26.99 45 THR B O 1
ATOM 1511 N N . GLY B 1 46 ? 32.589 41.474 81.807 1.00 23.37 46 GLY B N 1
ATOM 1512 C CA . GLY B 1 46 ? 32.129 40.103 81.695 1.00 25.14 46 GLY B CA 1
ATOM 1513 C C . GLY B 1 46 ? 31.627 39.573 80.369 1.00 23.79 46 GLY B C 1
ATOM 1514 O O . GLY B 1 46 ? 32.376 38.982 79.600 1.00 22.33 46 GLY B O 1
ATOM 1515 N N . THR B 1 47 ? 30.343 39.784 80.113 1.00 25.77 47 THR B N 1
ATOM 1516 C CA . THR B 1 47 ? 29.690 39.298 78.903 1.00 28.25 47 THR B CA 1
ATOM 1517 C C . THR B 1 47 ? 30.212 39.870 77.590 1.00 29.75 47 THR B C 1
ATOM 1518 O O . THR B 1 47 ? 30.499 39.122 76.650 1.00 29.54 47 THR B O 1
ATOM 1522 N N . THR B 1 48 ? 30.320 41.193 77.526 1.00 30.25 48 THR B N 1
ATOM 1523 C CA . THR B 1 48 ? 30.804 41.868 76.331 1.00 29.01 48 THR B CA 1
ATOM 1524 C C . THR B 1 48 ? 32.121 41.259 75.851 1.00 29.48 48 THR B C 1
ATOM 1525 O O . THR B 1 48 ? 32.239 40.839 74.705 1.00 29.75 48 THR B O 1
ATOM 1529 N N . GLY B 1 49 ? 33.105 41.210 76.742 1.00 30.64 49 GLY B N 1
ATOM 1530 C CA . GLY B 1 49 ? 34.407 40.675 76.387 1.00 31.41 49 GLY B CA 1
ATOM 1531 C C . GLY B 1 49 ? 34.409 39.277 75.807 1.00 31.86 49 GLY B C 1
ATOM 1532 O O . GLY B 1 49 ? 35.082 39.007 74.813 1.00 32.30 49 GLY B O 1
ATOM 1533 N N . ASN B 1 50 ? 33.657 38.381 76.432 1.00 33.73 50 ASN B N 1
ATOM 1534 C CA . ASN B 1 50 ? 33.583 36.995 75.986 1.00 33.70 50 ASN B CA 1
ATOM 1535 C C . ASN B 1 50 ? 32.947 36.847 74.607 1.00 32.32 50 ASN B C 1
ATOM 1536 O O . ASN B 1 50 ? 33.360 36.005 73.815 1.00 30.45 50 ASN B O 1
ATOM 1541 N N . LEU B 1 51 ? 31.943 37.664 74.319 1.00 32.80 51 LEU B N 1
ATOM 1542 C CA . LEU B 1 51 ? 31.284 37.595 73.022 1.00 32.30 51 LEU B CA 1
ATOM 1543 C C . LEU B 1 51 ? 32.231 38.084 71.942 1.00 31.79 51 LEU B C 1
ATOM 1544 O O . LEU B 1 51 ? 32.290 37.513 70.857 1.00 31.97 51 LEU B O 1
ATOM 1549 N N . ILE B 1 52 ? 32.977 39.141 72.247 1.00 30.37 52 ILE B N 1
ATOM 1550 C CA . ILE B 1 52 ? 33.925 39.697 71.293 1.00 29.28 52 ILE B CA 1
ATOM 1551 C C . ILE B 1 52 ? 34.985 38.654 70.995 1.00 31.90 52 ILE B C 1
ATOM 1552 O O . ILE B 1 52 ? 35.250 38.330 69.842 1.00 33.58 52 ILE B O 1
ATOM 1557 N N . SER B 1 53 ? 35.594 38.137 72.052 1.00 34.21 53 SER B N 1
ATOM 1558 C CA . SER B 1 53 ? 36.635 37.132 71.920 1.00 37.69 53 SER B CA 1
ATOM 1559 C C . SER B 1 53 ? 36.156 35.950 71.090 1.00 39.70 53 SER B C 1
ATOM 1560 O O . SER B 1 53 ? 36.838 35.509 70.165 1.00 40.12 53 SER B O 1
ATOM 1563 N N . ARG B 1 54 ? 34.974 35.444 71.425 1.00 42.10 54 ARG B N 1
ATOM 1564 C CA . ARG B 1 54 ? 34.398 34.301 70.726 1.00 45.50 54 ARG B CA 1
ATOM 1565 C C . ARG B 1 54 ? 34.176 34.553 69.236 1.00 46.62 54 ARG B C 1
ATOM 1566 O O . ARG B 1 54 ? 34.464 33.691 68.404 1.00 49.61 54 ARG B O 1
ATOM 1568 N N . ALA B 1 55 ? 33.677 35.737 68.901 1.00 45.75 55 ALA B N 1
ATOM 1569 C CA . ALA B 1 55 ? 33.386 36.089 67.513 1.00 44.47 55 ALA B CA 1
ATOM 1570 C C . ALA B 1 55 ? 34.573 36.495 66.643 1.00 43.94 55 ALA B C 1
ATOM 1571 O O . ALA B 1 55 ? 34.600 36.195 65.451 1.00 45.27 55 ALA B O 1
ATOM 1573 N N . THR B 1 56 ? 35.554 37.173 67.228 1.00 43.03 56 THR B N 1
ATOM 1574 C CA . THR B 1 56 ? 36.697 37.650 66.457 1.00 40.22 56 THR B CA 1
ATOM 1575 C C . THR B 1 56 ? 38.035 36.950 66.702 1.00 39.03 56 THR B C 1
ATOM 1576 O O . THR B 1 56 ? 39.005 37.196 65.983 1.00 37.81 56 THR B O 1
ATOM 1580 N N . GLY B 1 57 ? 38.092 36.087 67.711 1.00 38.30 57 GLY B N 1
ATOM 1581 C CA . GLY B 1 57 ? 39.334 35.395 68.011 1.00 36.19 57 GLY B CA 1
ATOM 1582 C C . GLY B 1 57 ? 40.387 36.313 68.608 1.00 36.73 57 GLY B C 1
ATOM 1583 O O . GLY B 1 57 ? 41.542 35.921 68.780 1.00 37.39 57 GLY B O 1
ATOM 1584 N N . MET B 1 58 ? 39.982 37.540 68.924 1.00 34.57 58 MET B N 1
ATOM 1585 C CA . MET B 1 58 ? 40.874 38.535 69.508 1.00 32.87 58 MET B CA 1
ATOM 1586 C C . MET B 1 58 ? 41.075 38.289 71.003 1.00 31.45 58 MET B C 1
ATOM 1587 O O . MET B 1 58 ? 40.235 37.673 71.657 1.00 29.93 58 MET B O 1
ATOM 1592 N N . ASN B 1 59 ? 42.192 38.771 71.537 1.00 30.99 59 ASN B N 1
ATOM 1593 C CA . ASN B 1 59 ? 42.473 38.624 72.957 1.00 31.05 59 ASN B CA 1
ATOM 1594 C C . ASN B 1 59 ? 41.796 39.779 73.685 1.00 28.50 59 ASN B C 1
ATOM 1595 O O . ASN B 1 59 ? 42.045 40.942 73.371 1.00 29.88 59 ASN B O 1
ATOM 1600 N N . VAL B 1 60 ? 40.940 39.458 74.650 1.00 25.56 60 VAL B N 1
ATOM 1601 C CA . VAL B 1 60 ? 40.242 40.479 75.423 1.00 22.16 60 VAL B CA 1
ATOM 1602 C C . VAL B 1 60 ? 40.342 40.142 76.902 1.00 22.17 60 VAL B C 1
ATOM 1603 O O . VAL B 1 60 ? 39.825 39.114 77.339 1.00 23.79 60 VAL B O 1
ATOM 1607 N N . ASN B 1 61 ? 41.015 40.995 77.668 1.00 20.02 61 ASN B N 1
ATOM 1608 C CA . ASN B 1 61 ? 41.146 40.778 79.106 1.00 20.90 61 ASN B CA 1
ATOM 1609 C C . ASN B 1 61 ? 39.782 41.065 79.717 1.00 21.39 61 ASN B C 1
ATOM 1610 O O . ASN B 1 61 ? 39.343 42.209 79.764 1.00 22.24 61 ASN B O 1
ATOM 1615 N N . ALA B 1 62 ? 39.107 40.021 80.180 1.00 21.29 62 ALA B N 1
ATOM 1616 C CA . ALA B 1 62 ? 37.773 40.189 80.734 1.00 22.31 62 ALA B CA 1
ATOM 1617 C C . ALA B 1 62 ? 37.715 40.514 82.217 1.00 22.27 62 ALA B C 1
ATOM 1618 O O . ALA B 1 62 ? 38.507 40.021 83.016 1.00 24.90 62 ALA B O 1
ATOM 1620 N N . MET B 1 63 ? 36.761 41.369 82.562 1.00 20.65 63 MET B N 1
ATOM 1621 C CA . MET B 1 63 ? 36.529 41.785 83.934 1.00 20.42 63 MET B CA 1
ATOM 1622 C C . MET B 1 63 ? 35.168 41.238 84.281 1.00 16.63 63 MET B C 1
ATOM 1623 O O . MET B 1 63 ? 34.533 40.589 83.458 1.00 16.10 63 MET B O 1
ATOM 1628 N N . LEU B 1 64 ? 34.713 41.514 85.494 1.00 15.08 64 LEU B N 1
ATOM 1629 C CA . LEU B 1 64 ? 33.408 41.040 85.923 1.00 16.70 64 LEU B CA 1
ATOM 1630 C C . LEU B 1 64 ? 32.315 41.731 85.118 1.00 17.14 64 LEU B C 1
ATOM 1631 O O . LEU B 1 64 ? 32.545 42.768 84.489 1.00 16.37 64 LEU B O 1
ATOM 1636 N N . SER B 1 65 ? 31.128 41.139 85.134 1.00 17.93 65 SER B N 1
ATOM 1637 C CA . SER B 1 65 ? 29.975 41.704 84.452 1.00 17.88 65 SER B CA 1
ATOM 1638 C C . SER B 1 65 ? 29.702 43.071 85.105 1.00 17.11 65 SER B C 1
ATOM 1639 O O . SER B 1 65 ? 29.962 43.249 86.289 1.00 16.29 65 SER B O 1
ATOM 1642 N N . GLY B 1 66 ? 29.189 44.030 84.340 1.00 15.06 66 GLY B N 1
ATOM 1643 C CA . GLY B 1 66 ? 28.910 45.346 84.894 1.00 16.40 66 GLY B CA 1
ATOM 1644 C C . GLY B 1 66 ? 28.171 45.357 86.230 1.00 16.92 66 GLY B C 1
ATOM 1645 O O . GLY B 1 66 ? 28.667 45.930 87.200 1.00 18.26 66 GLY B O 1
ATOM 1646 N N . PRO B 1 67 ? 26.988 44.725 86.318 1.00 15.97 67 PRO B N 1
ATOM 1647 C CA . PRO B 1 67 ? 26.179 44.666 87.543 1.00 14.91 67 PRO B CA 1
ATOM 1648 C C . PRO B 1 67 ? 26.878 43.997 88.717 1.00 15.89 67 PRO B C 1
ATOM 1649 O O . PRO B 1 67 ? 26.547 44.253 89.877 1.00 15.25 67 PRO B O 1
ATOM 1653 N N . MET B 1 68 ? 27.837 43.129 88.413 1.00 15.31 68 MET B N 1
ATOM 1654 C CA . MET B 1 68 ? 28.560 42.412 89.452 1.00 14.85 68 MET B CA 1
ATOM 1655 C C . MET B 1 68 ? 29.837 43.118 89.899 1.00 14.14 68 MET B C 1
ATOM 1656 O O . MET B 1 68 ? 30.544 42.616 90.766 1.00 13.26 68 MET B O 1
ATOM 1661 N N . GLY B 1 69 ? 30.134 44.275 89.308 1.00 13.20 69 GLY B N 1
ATOM 1662 C CA . GLY B 1 69 ? 31.322 45.013 89.700 1.00 11.63 69 GLY B CA 1
ATOM 1663 C C . GLY B 1 69 ? 32.274 45.433 88.592 1.00 13.80 69 GLY B C 1
ATOM 1664 O O . GLY B 1 69 ? 33.203 46.207 88.835 1.00 15.85 69 GLY B O 1
ATOM 1665 N N . GLY B 1 70 ? 32.051 44.944 87.376 1.00 13.67 70 GLY B N 1
ATOM 1666 C CA . GLY B 1 70 ? 32.934 45.283 86.269 1.00 11.54 70 GLY B CA 1
ATOM 1667 C C . GLY B 1 70 ? 33.119 46.763 85.981 1.00 12.22 70 GLY B C 1
ATOM 1668 O O . GLY B 1 70 ? 34.204 47.189 85.594 1.00 11.64 70 GLY B O 1
ATOM 1669 N N . ASP B 1 71 ? 32.071 47.559 86.156 1.00 10.07 71 ASP B N 1
ATOM 1670 C CA . ASP B 1 71 ? 32.180 48.985 85.887 1.00 11.48 71 ASP B CA 1
ATOM 1671 C C . ASP B 1 71 ? 33.138 49.650 86.872 1.00 11.93 71 ASP B C 1
ATOM 1672 O O . ASP B 1 71 ? 33.907 50.538 86.508 1.00 11.10 71 ASP B O 1
ATOM 1677 N N . GLN B 1 72 ? 33.102 49.209 88.124 1.00 12.25 72 GLN B N 1
ATOM 1678 C CA . GLN B 1 72 ? 33.985 49.777 89.134 1.00 12.49 72 GLN B CA 1
ATOM 1679 C C . GLN B 1 72 ? 35.428 49.316 88.927 1.00 10.18 72 GLN B C 1
ATOM 1680 O O . GLN B 1 72 ? 36.371 50.039 89.236 1.00 9.97 72 GLN B O 1
ATOM 1686 N N . GLN B 1 73 ? 35.595 48.112 88.393 1.00 11.86 73 GLN B N 1
ATOM 1687 C CA . GLN B 1 73 ? 36.928 47.595 88.123 1.00 11.17 73 GLN B CA 1
ATOM 1688 C C . GLN B 1 73 ? 37.531 48.466 87.023 1.00 11.24 73 GLN B C 1
ATOM 1689 O O . GLN B 1 73 ? 38.706 48.829 87.076 1.00 11.48 73 GLN B O 1
ATOM 1695 N N . VAL B 1 74 ? 36.716 48.807 86.030 1.00 10.93 74 VAL B N 1
ATOM 1696 C CA . VAL B 1 74 ? 37.170 49.658 84.938 1.00 10.75 74 VAL B CA 1
ATOM 1697 C C . VAL B 1 74 ? 37.421 51.065 85.483 1.00 12.77 74 VAL B C 1
ATOM 1698 O O . VAL B 1 74 ? 38.406 51.710 85.121 1.00 13.86 74 VAL B O 1
ATOM 1702 N N . GLY B 1 75 ? 36.532 51.537 86.355 1.00 12.02 75 GLY B N 1
ATOM 1703 C CA . GLY B 1 75 ? 36.705 52.860 86.929 1.00 11.93 75 GLY B CA 1
ATOM 1704 C C . GLY B 1 75 ? 38.009 52.955 87.704 1.00 10.50 75 GLY B C 1
ATOM 1705 O O . GLY B 1 75 ? 38.733 53.941 87.603 1.00 12.40 75 GLY B O 1
ATOM 1706 N N . ALA B 1 76 ? 38.311 51.923 88.481 1.00 10.64 76 ALA B N 1
ATOM 1707 C CA . ALA B 1 76 ? 39.538 51.893 89.269 1.00 12.81 76 ALA B CA 1
ATOM 1708 C C . ALA B 1 76 ? 40.770 51.951 88.354 1.00 12.20 76 ALA B C 1
ATOM 1709 O O . ALA B 1 76 ? 41.731 52.676 88.630 1.00 12.59 76 ALA B O 1
ATOM 1711 N N . LEU B 1 77 ? 40.741 51.193 87.261 1.00 11.89 77 LEU B N 1
ATOM 1712 C CA . LEU B 1 77 ? 41.864 51.187 86.319 1.00 12.38 77 LEU B CA 1
ATOM 1713 C C . LEU B 1 77 ? 42.077 52.558 85.673 1.00 13.86 77 LEU B C 1
ATOM 1714 O O . LEU B 1 77 ? 43.218 52.980 85.461 1.00 14.06 77 LEU B O 1
ATOM 1719 N N . ILE B 1 78 ? 40.987 53.254 85.355 1.00 13.24 78 ILE B N 1
ATOM 1720 C CA . ILE B 1 78 ? 41.095 54.582 84.751 1.00 13.14 78 ILE B CA 1
ATOM 1721 C C . ILE B 1 78 ? 41.795 55.522 85.738 1.00 15.33 78 ILE B C 1
ATOM 1722 O O . ILE B 1 78 ? 42.708 56.265 85.373 1.00 14.13 78 ILE B O 1
ATOM 1727 N N . SER B 1 79 ? 41.369 55.469 86.995 1.00 15.12 79 SER B N 1
ATOM 1728 C CA . SER B 1 79 ? 41.941 56.329 88.023 1.00 16.17 79 SER B CA 1
ATOM 1729 C C . SER B 1 79 ? 43.412 56.020 88.287 1.00 15.80 79 SER B C 1
ATOM 1730 O O . SER B 1 79 ? 44.148 56.890 88.732 1.00 18.20 79 SER B O 1
ATOM 1733 N N . GLU B 1 80 ? 43.836 54.787 88.006 1.00 16.44 80 GLU B N 1
ATOM 1734 C CA . GLU B 1 80 ? 45.228 54.388 88.209 1.00 16.76 80 GLU B CA 1
ATOM 1735 C C . GLU B 1 80 ? 46.069 54.587 86.947 1.00 17.45 80 GLU B C 1
ATOM 1736 O O . GLU B 1 80 ? 47.242 54.233 86.920 1.00 19.10 80 GLU B O 1
ATOM 1742 N N . GLY B 1 81 ? 45.459 55.157 85.909 1.00 16.66 81 GLY B N 1
ATOM 1743 C CA . GLY B 1 81 ? 46.160 55.404 84.660 1.00 16.08 81 GLY B CA 1
ATOM 1744 C C . GLY B 1 81 ? 46.441 54.166 83.829 1.00 17.92 81 GLY B C 1
ATOM 1745 O O . GLY B 1 81 ? 47.344 54.177 82.989 1.00 20.02 81 GLY B O 1
ATOM 1746 N N . LYS B 1 82 ? 45.664 53.105 84.041 1.00 18.34 82 LYS B N 1
ATOM 1747 C CA . LYS B 1 82 ? 45.862 51.851 83.313 1.00 18.62 82 LYS B CA 1
ATOM 1748 C C . LYS B 1 82 ? 44.916 51.634 82.137 1.00 19.23 82 LYS B C 1
ATOM 1749 O O . LYS B 1 82 ? 45.051 50.653 81.407 1.00 21.36 82 LYS B O 1
ATOM 1755 N N . ILE B 1 83 ? 43.957 52.540 81.967 1.00 16.46 83 ILE B N 1
ATOM 1756 C CA . ILE B 1 83 ? 43.015 52.484 80.850 1.00 13.91 83 ILE B CA 1
ATOM 1757 C C . ILE B 1 83 ? 43.155 53.838 80.159 1.00 14.37 83 ILE B C 1
ATOM 1758 O O . ILE B 1 83 ? 43.126 54.877 80.817 1.00 13.49 83 ILE B O 1
ATOM 1763 N N . ASP B 1 84 ? 43.318 53.828 78.840 1.00 13.09 84 ASP B N 1
ATOM 1764 C CA . ASP B 1 84 ? 43.519 55.063 78.081 1.00 13.37 84 ASP B CA 1
ATOM 1765 C C . ASP B 1 84 ? 42.342 55.514 77.231 1.00 12.83 84 ASP B C 1
ATOM 1766 O O . ASP B 1 84 ? 42.238 56.686 76.881 1.00 13.10 84 ASP B O 1
ATOM 1771 N N . VAL B 1 85 ? 41.468 54.579 76.890 1.00 12.79 85 VAL B N 1
ATOM 1772 C CA . VAL B 1 85 ? 40.315 54.879 76.058 1.00 12.02 85 VAL B CA 1
ATOM 1773 C C . VAL B 1 85 ? 39.135 54.069 76.546 1.00 10.97 85 VAL B C 1
ATOM 1774 O O . VAL B 1 85 ? 39.273 52.885 76.832 1.00 12.58 85 VAL B O 1
ATOM 1778 N N . LEU B 1 86 ? 37.976 54.708 76.642 1.00 11.60 86 LEU B N 1
ATOM 1779 C CA . LEU B 1 86 ? 36.782 54.014 77.088 1.00 11.53 86 LEU B CA 1
ATOM 1780 C C . LEU B 1 86 ? 35.695 54.078 76.025 1.00 10.90 86 LEU B C 1
ATOM 1781 O O . LEU B 1 86 ? 35.296 55.156 75.596 1.00 12.28 86 LEU B O 1
ATOM 1786 N N . ILE B 1 87 ? 35.248 52.908 75.581 1.00 11.79 87 ILE B N 1
ATOM 1787 C CA . ILE B 1 87 ? 34.174 52.809 74.602 1.00 11.40 87 ILE B CA 1
ATOM 1788 C C . ILE B 1 87 ? 33.045 52.229 75.433 1.00 11.82 87 ILE B C 1
ATOM 1789 O O . ILE B 1 87 ? 33.026 51.034 75.718 1.00 13.07 87 ILE B O 1
ATOM 1794 N N . PHE B 1 88 ? 32.118 53.088 75.840 1.00 12.59 88 PHE B N 1
ATOM 1795 C CA . PHE B 1 88 ? 31.013 52.675 76.695 1.00 12.36 88 PHE B CA 1
ATOM 1796 C C . PHE B 1 88 ? 29.657 52.912 76.048 1.00 13.23 88 PHE B C 1
ATOM 1797 O O . PHE B 1 88 ? 29.111 54.012 76.115 1.00 13.50 88 PHE B O 1
ATOM 1805 N N . PHE B 1 89 ? 29.118 51.877 75.417 1.00 13.42 89 PHE B N 1
ATOM 1806 C CA . PHE B 1 89 ? 27.813 51.988 74.784 1.00 12.97 89 PHE B CA 1
ATOM 1807 C C . PHE B 1 89 ? 26.731 51.629 75.798 1.00 13.23 89 PHE B C 1
ATOM 1808 O O . PHE B 1 89 ? 26.231 50.502 75.816 1.00 14.05 89 PHE B O 1
ATOM 1816 N N . TRP B 1 90 ? 26.390 52.580 76.662 1.00 13.48 90 TRP B N 1
ATOM 1817 C CA . TRP B 1 90 ? 25.350 52.339 77.653 1.00 15.71 90 TRP B CA 1
ATOM 1818 C C . TRP B 1 90 ? 23.992 52.560 76.981 1.00 16.71 90 TRP B C 1
ATOM 1819 O O . TRP B 1 90 ? 23.901 53.241 75.955 1.00 16.35 90 TRP B O 1
ATOM 1830 N N . ASP B 1 91 ? 22.948 51.974 77.557 1.00 16.17 91 ASP B N 1
ATOM 1831 C CA . ASP B 1 91 ? 21.598 52.050 77.005 1.00 17.52 91 ASP B CA 1
ATOM 1832 C C . ASP B 1 91 ? 20.802 53.253 77.495 1.00 16.23 91 ASP B C 1
ATOM 1833 O O . ASP B 1 91 ? 20.376 53.295 78.644 1.00 17.26 91 ASP B O 1
ATOM 1838 N N . PRO B 1 92 ? 20.568 54.236 76.615 1.00 15.56 92 PRO B N 1
ATOM 1839 C CA . PRO B 1 92 ? 19.813 55.432 77.000 1.00 16.54 92 PRO B CA 1
ATOM 1840 C C . PRO B 1 92 ? 18.300 55.237 76.969 1.00 16.76 92 PRO B C 1
ATOM 1841 O O . PRO B 1 92 ? 17.547 56.150 77.312 1.00 17.57 92 PRO B O 1
ATOM 1845 N N . LEU B 1 93 ? 17.856 54.051 76.565 1.00 15.62 93 LEU B N 1
ATOM 1846 C CA . LEU B 1 93 ? 16.428 53.782 76.477 1.00 17.51 93 LEU B CA 1
ATOM 1847 C C . LEU B 1 93 ? 15.931 52.676 77.395 1.00 19.25 93 LEU B C 1
ATOM 1848 O O . LEU B 1 93 ? 14.837 52.148 77.201 1.00 20.37 93 LEU B O 1
ATOM 1853 N N . ASN B 1 94 ? 16.732 52.325 78.393 1.00 20.19 94 ASN B N 1
ATOM 1854 C CA . ASN B 1 94 ? 16.334 51.301 79.338 1.00 22.76 94 ASN B CA 1
ATOM 1855 C C . ASN B 1 94 ? 16.908 51.607 80.703 1.00 23.11 94 ASN B C 1
ATOM 1856 O O . ASN B 1 94 ? 18.058 52.014 80.829 1.00 24.50 94 ASN B O 1
ATOM 1861 N N . ALA B 1 95 ? 16.087 51.435 81.728 1.00 23.85 95 ALA B N 1
ATOM 1862 C CA . ALA B 1 95 ? 16.526 51.692 83.089 1.00 25.30 95 ALA B CA 1
ATOM 1863 C C . ALA B 1 95 ? 17.322 50.484 83.567 1.00 25.64 95 ALA B C 1
ATOM 1864 O O . ALA B 1 95 ? 16.846 49.354 83.486 1.00 27.25 95 ALA B O 1
ATOM 1866 N N . VAL B 1 96 ? 18.538 50.720 84.050 1.00 24.43 96 VAL B N 1
ATOM 1867 C CA . VAL B 1 96 ? 19.382 49.632 84.537 1.00 22.42 96 VAL B CA 1
ATOM 1868 C C . VAL B 1 96 ? 19.576 49.722 86.049 1.00 20.65 96 VAL B C 1
ATOM 1869 O O . VAL B 1 96 ? 19.685 50.809 86.607 1.00 20.29 96 VAL B O 1
ATOM 1873 N N . PRO B 1 97 ? 19.608 48.569 86.733 1.00 20.11 97 PRO B N 1
ATOM 1874 C CA . PRO B 1 97 ? 19.788 48.559 88.189 1.00 19.89 97 PRO B CA 1
ATOM 1875 C C . PRO B 1 97 ? 21.106 49.158 88.657 1.00 18.25 97 PRO B C 1
ATOM 1876 O O . PRO B 1 97 ? 21.165 49.772 89.719 1.00 19.22 97 PRO B O 1
ATOM 1880 N N . HIS B 1 98 ? 22.165 48.981 87.871 1.00 17.66 98 HIS B N 1
ATOM 1881 C CA . HIS B 1 98 ? 23.465 49.521 88.251 1.00 15.78 98 HIS B CA 1
ATOM 1882 C C . HIS B 1 98 ? 23.737 50.899 87.661 1.00 13.77 98 HIS B C 1
ATOM 1883 O O . HIS B 1 98 ? 24.882 51.236 87.350 1.00 13.51 98 HIS B O 1
ATOM 1890 N N . ASP B 1 99 ? 22.682 51.700 87.525 1.00 12.00 99 ASP B N 1
ATOM 1891 C CA . ASP B 1 99 ? 22.816 53.048 86.991 1.00 13.56 99 ASP B CA 1
ATOM 1892 C C . ASP B 1 99 ? 23.858 53.870 87.767 1.00 13.93 99 ASP B C 1
ATOM 1893 O O . ASP B 1 99 ? 24.605 54.647 87.176 1.00 15.93 99 ASP B O 1
ATOM 1898 N N . PRO B 1 100 ? 23.912 53.724 89.105 1.00 12.16 100 PRO B N 1
ATOM 1899 C CA . PRO B 1 100 ? 24.922 54.513 89.826 1.00 10.41 100 PRO B CA 1
ATOM 1900 C C . PRO B 1 100 ? 26.332 54.181 89.331 1.00 10.43 100 PRO B C 1
ATOM 1901 O O . PRO B 1 100 ? 27.165 55.070 89.147 1.00 10.94 100 PRO B O 1
ATOM 1905 N N . ASP B 1 101 ? 26.591 52.893 89.117 1.00 9.81 101 ASP B N 1
ATOM 1906 C CA . ASP B 1 101 ? 27.892 52.439 88.631 1.00 9.85 101 ASP B CA 1
ATOM 1907 C C . ASP B 1 101 ? 28.203 53.057 87.265 1.00 11.83 101 ASP B C 1
ATOM 1908 O O . ASP B 1 101 ? 29.344 53.443 86.989 1.00 9.74 101 ASP B O 1
ATOM 1913 N N . VAL B 1 102 ? 27.184 53.123 86.413 1.00 11.56 102 VAL B N 1
ATOM 1914 C CA . VAL B 1 102 ? 27.319 53.672 85.063 1.00 11.37 102 VAL B CA 1
ATOM 1915 C C . VAL B 1 102 ? 27.703 55.146 85.135 1.00 12.20 102 VAL B C 1
ATOM 1916 O O . VAL B 1 102 ? 28.650 55.582 84.484 1.00 14.49 102 VAL B O 1
ATOM 1920 N N . LYS B 1 103 ? 26.980 55.907 85.946 1.00 10.33 103 LYS B N 1
ATOM 1921 C CA . LYS B 1 103 ? 27.264 57.324 86.093 1.00 11.88 103 LYS B CA 1
ATOM 1922 C C . LYS B 1 103 ? 28.622 57.567 86.752 1.00 10.82 103 LYS B C 1
ATOM 1923 O O . LYS B 1 103 ? 29.333 58.511 86.402 1.00 11.20 103 LYS B O 1
ATOM 1929 N N . ALA B 1 104 ? 28.990 56.713 87.700 1.00 8.93 104 ALA B N 1
ATOM 1930 C CA . ALA B 1 104 ? 30.271 56.861 88.389 1.00 9.14 104 ALA B CA 1
ATOM 1931 C C . ALA B 1 104 ? 31.434 56.626 87.422 1.00 10.67 104 ALA B C 1
ATOM 1932 O O . ALA B 1 104 ? 32.441 57.340 87.457 1.00 10.88 104 ALA B O 1
ATOM 1934 N N . LEU B 1 105 ? 31.287 55.625 86.556 1.00 10.17 105 LEU B N 1
ATOM 1935 C CA . LEU B 1 105 ? 32.322 55.305 85.585 1.00 10.28 105 LEU B CA 1
ATOM 1936 C C . LEU B 1 105 ? 32.513 56.473 84.634 1.00 11.02 105 LEU B C 1
ATOM 1937 O O . LEU B 1 105 ? 33.645 56.871 84.355 1.00 12.36 105 LEU B O 1
ATOM 1942 N N . LEU B 1 106 ? 31.408 57.030 84.143 1.00 9.75 106 LEU B N 1
ATOM 1943 C CA . LEU B 1 106 ? 31.483 58.161 83.219 1.00 10.64 106 LEU B CA 1
ATOM 1944 C C . LEU B 1 106 ? 32.038 59.400 83.912 1.00 11.25 106 LEU B C 1
ATOM 1945 O O . LEU B 1 106 ? 32.726 60.211 83.287 1.00 12.34 106 LEU B O 1
ATOM 1950 N N . ARG B 1 107 ? 31.742 59.545 85.204 1.00 11.04 107 ARG B N 1
ATOM 1951 C CA . ARG B 1 107 ? 32.240 60.682 85.973 1.00 11.13 107 ARG B CA 1
ATOM 1952 C C . ARG B 1 107 ? 33.764 60.592 86.071 1.00 12.68 107 ARG B C 1
ATOM 1953 O O . ARG B 1 107 ? 34.469 61.585 85.887 1.00 10.48 107 ARG B O 1
ATOM 1961 N N . LEU B 1 108 ? 34.266 59.393 86.350 1.00 12.73 108 LEU B N 1
ATOM 1962 C CA . LEU B 1 108 ? 35.703 59.174 86.465 1.00 13.06 108 LEU B CA 1
ATOM 1963 C C . LEU B 1 108 ? 36.441 59.349 85.137 1.00 13.58 108 LEU B C 1
ATOM 1964 O O . LEU B 1 108 ? 37.549 59.877 85.113 1.00 15.69 108 LEU B O 1
ATOM 1969 N N . ALA B 1 109 ? 35.846 58.897 84.036 1.00 13.08 109 ALA B N 1
ATOM 1970 C CA . ALA B 1 109 ? 36.489 59.052 82.732 1.00 12.03 109 ALA B CA 1
ATOM 1971 C C . ALA B 1 109 ? 36.589 60.539 82.387 1.00 13.70 109 ALA B C 1
ATOM 1972 O O . ALA B 1 109 ? 37.521 60.967 81.706 1.00 12.57 109 ALA B O 1
ATOM 1974 N N . THR B 1 110 ? 35.622 61.323 82.861 1.00 13.31 110 THR B N 1
ATOM 1975 C CA . THR B 1 110 ? 35.606 62.762 82.613 1.00 14.68 110 THR B CA 1
ATOM 1976 C C . THR B 1 110 ? 36.709 63.420 83.434 1.00 15.27 110 THR B C 1
ATOM 1977 O O . THR B 1 110 ? 37.494 64.210 82.911 1.00 18.12 110 THR B O 1
ATOM 1981 N N . VAL B 1 111 ? 36.759 63.076 84.720 1.00 14.86 111 VAL B N 1
ATOM 1982 C CA . VAL B 1 111 ? 37.758 63.596 85.666 1.00 15.59 111 VAL B CA 1
ATOM 1983 C C . VAL B 1 111 ? 39.207 63.335 85.222 1.00 15.79 111 VAL B C 1
ATOM 1984 O O . VAL B 1 111 ? 40.062 64.226 85.277 1.00 13.89 111 VAL B O 1
ATOM 1988 N N . TRP B 1 112 ? 39.477 62.106 84.793 1.00 12.30 112 TRP B N 1
ATOM 1989 C CA . TRP B 1 112 ? 40.820 61.720 84.394 1.00 14.78 112 TRP B CA 1
ATOM 1990 C C . TRP B 1 112 ? 41.196 62.040 82.960 1.00 14.10 112 TRP B C 1
ATOM 1991 O O . TRP B 1 112 ? 42.263 61.657 82.481 1.00 14.72 112 TRP B O 1
ATOM 2002 N N . ASN B 1 113 ? 40.306 62.756 82.287 1.00 14.19 113 ASN B N 1
ATOM 2003 C CA . ASN B 1 113 ? 40.544 63.226 80.930 1.00 14.57 113 ASN B CA 1
ATOM 2004 C C . ASN B 1 113 ? 40.998 62.224 79.868 1.00 15.73 113 ASN B C 1
ATOM 2005 O O . ASN B 1 113 ? 41.949 62.497 79.132 1.00 14.88 113 ASN B O 1
ATOM 2010 N N . ILE B 1 114 ? 40.333 61.074 79.775 1.00 14.37 114 ILE B N 1
ATOM 2011 C CA . ILE B 1 114 ? 40.694 60.102 78.745 1.00 15.20 114 ILE B CA 1
ATOM 2012 C C . ILE B 1 114 ? 39.622 60.136 77.662 1.00 15.56 114 ILE B C 1
ATOM 2013 O O . ILE B 1 114 ? 38.479 60.519 77.922 1.00 13.96 114 ILE B O 1
ATOM 2018 N N . PRO B 1 115 ? 39.990 59.786 76.424 1.00 14.92 115 PRO B N 1
ATOM 2019 C CA . PRO B 1 115 ? 39.000 59.778 75.340 1.00 13.83 115 PRO B CA 1
ATOM 2020 C C . PRO B 1 115 ? 37.863 58.800 75.686 1.00 15.52 115 PRO B C 1
ATOM 2021 O O . PRO B 1 115 ? 38.109 57.635 76.012 1.00 13.74 115 PRO B O 1
ATOM 2025 N N . VAL B 1 116 ? 36.625 59.285 75.620 1.00 13.21 116 VAL B N 1
ATOM 2026 C CA . VAL B 1 116 ? 35.452 58.476 75.940 1.00 13.65 116 VAL B CA 1
ATOM 2027 C C . VAL B 1 116 ? 34.402 58.588 74.844 1.00 13.04 116 VAL B C 1
ATOM 2028 O O . VAL B 1 116 ? 34.105 59.684 74.379 1.00 15.69 116 VAL B O 1
ATOM 2032 N N . ALA B 1 117 ? 33.844 57.455 74.432 1.00 11.75 117 ALA B N 1
ATOM 2033 C CA . ALA B 1 117 ? 32.801 57.443 73.407 1.00 13.53 117 ALA B CA 1
ATOM 2034 C C . ALA B 1 117 ? 31.606 56.679 73.955 1.00 13.87 117 ALA B C 1
ATOM 2035 O O . ALA B 1 117 ? 31.767 55.570 74.462 1.00 16.35 117 ALA B O 1
ATOM 2037 N N . THR B 1 118 ? 30.414 57.263 73.867 1.00 15.12 118 THR B N 1
ATOM 2038 C CA . THR B 1 118 ? 29.210 56.593 74.359 1.00 14.71 118 THR B CA 1
ATOM 2039 C C . THR B 1 118 ? 28.256 56.201 73.229 1.00 15.62 118 THR B C 1
ATOM 2040 O O . THR B 1 118 ? 27.184 55.645 73.471 1.00 15.78 118 THR B O 1
ATOM 2044 N N . ASN B 1 119 ? 28.643 56.504 71.994 1.00 12.94 119 ASN B N 1
ATOM 2045 C CA . ASN B 1 119 ? 27.846 56.133 70.837 1.00 13.11 119 ASN B CA 1
ATOM 2046 C C . ASN B 1 119 ? 28.791 55.866 69.669 1.00 14.86 119 ASN B C 1
ATOM 2047 O O . ASN B 1 119 ? 29.973 56.204 69.727 1.00 13.38 119 ASN B O 1
ATOM 2052 N N . VAL B 1 120 ? 28.274 55.247 68.616 1.00 15.85 120 VAL B N 1
ATOM 2053 C CA . VAL B 1 120 ? 29.092 54.908 67.458 1.00 16.05 120 VAL B CA 1
ATOM 2054 C C . VAL B 1 120 ? 29.746 56.106 66.772 1.00 16.84 120 VAL B C 1
ATOM 2055 O O . VAL B 1 120 ? 30.928 56.059 66.426 1.00 17.81 120 VAL B O 1
ATOM 2059 N N . ALA B 1 121 ? 28.989 57.180 66.574 1.00 16.36 121 ALA B N 1
ATOM 2060 C CA . ALA B 1 121 ? 29.531 58.366 65.912 1.00 15.25 121 ALA B CA 1
ATOM 2061 C C . ALA B 1 121 ? 30.785 58.881 66.608 1.00 17.30 121 ALA B C 1
ATOM 2062 O O . ALA B 1 121 ? 31.773 59.201 65.952 1.00 16.58 121 ALA B O 1
ATOM 2064 N N . THR B 1 122 ? 30.748 58.966 67.935 1.00 15.76 122 THR B N 1
ATOM 2065 C CA . THR B 1 122 ? 31.905 59.447 68.681 1.00 15.84 122 THR B CA 1
ATOM 2066 C C . THR B 1 122 ? 33.063 58.448 68.611 1.00 16.93 122 THR B C 1
ATOM 2067 O O . THR B 1 122 ? 34.224 58.847 68.462 1.00 17.62 122 THR B O 1
ATOM 2071 N N . ALA B 1 123 ? 32.742 57.159 68.717 1.00 15.88 123 ALA B N 1
ATOM 2072 C CA . ALA B 1 123 ? 33.750 56.109 68.659 1.00 14.65 123 ALA B CA 1
ATOM 2073 C C . ALA B 1 123 ? 34.483 56.153 67.317 1.00 16.99 123 ALA B C 1
ATOM 2074 O O . ALA B 1 123 ? 35.705 56.043 67.259 1.00 16.46 123 ALA B O 1
ATOM 2076 N N . ASP B 1 124 ? 33.734 56.319 66.236 1.00 16.27 124 ASP B N 1
ATOM 2077 C CA . ASP B 1 124 ? 34.345 56.372 64.916 1.00 18.48 124 ASP B CA 1
ATOM 2078 C C . ASP B 1 124 ? 35.255 57.579 64.767 1.00 18.03 124 ASP B C 1
ATOM 2079 O O . ASP B 1 124 ? 36.347 57.471 64.225 1.00 19.36 124 ASP B O 1
ATOM 2084 N N . PHE B 1 125 ? 34.808 58.729 65.250 1.00 18.55 125 PHE B N 1
ATOM 2085 C CA . PHE B 1 125 ? 35.607 59.945 65.161 1.00 19.67 125 PHE B CA 1
ATOM 2086 C C . PHE B 1 125 ? 36.918 59.789 65.920 1.00 19.22 125 PHE B C 1
ATOM 2087 O O . PHE B 1 125 ? 37.970 60.242 65.473 1.00 20.92 125 PHE B O 1
ATOM 2095 N N . ILE B 1 126 ? 36.853 59.142 67.074 1.00 18.08 126 ILE B N 1
ATOM 2096 C CA . ILE B 1 126 ? 38.039 58.950 67.894 1.00 19.31 126 ILE B CA 1
ATOM 2097 C C . ILE B 1 126 ? 39.033 57.974 67.262 1.00 19.00 126 ILE B C 1
ATOM 2098 O O . ILE B 1 126 ? 40.219 58.272 67.140 1.00 19.11 126 ILE B O 1
ATOM 2103 N N . ILE B 1 127 ? 38.542 56.814 66.848 1.00 20.17 127 ILE B N 1
ATOM 2104 C CA . ILE B 1 127 ? 39.408 55.798 66.271 1.00 22.83 127 ILE B CA 1
ATOM 2105 C C . ILE B 1 127 ? 40.001 56.188 64.926 1.00 25.00 127 ILE B C 1
ATOM 2106 O O . ILE B 1 127 ? 41.029 55.649 64.519 1.00 25.57 127 ILE B O 1
ATOM 2111 N N . GLN B 1 128 ? 39.360 57.122 64.238 1.00 25.70 128 GLN B N 1
ATOM 2112 C CA . GLN B 1 128 ? 39.861 57.571 62.949 1.00 27.90 128 GLN B CA 1
ATOM 2113 C C . GLN B 1 128 ? 40.815 58.742 63.144 1.00 28.09 128 GLN B C 1
ATOM 2114 O O . GLN B 1 128 ? 41.447 59.194 62.193 1.00 29.33 128 GLN B O 1
ATOM 2120 N N . SER B 1 129 ? 40.910 59.239 64.374 1.00 28.72 129 SER B N 1
ATOM 2121 C CA . SER B 1 129 ? 41.790 60.365 64.664 1.00 30.30 129 SER B CA 1
ATOM 2122 C C . SER B 1 129 ? 43.233 59.959 64.421 1.00 32.98 129 SER B C 1
ATOM 2123 O O . SER B 1 129 ? 43.646 58.849 64.760 1.00 32.18 129 SER B O 1
ATOM 2126 N N . PRO B 1 130 ? 44.027 60.870 63.846 1.00 34.67 130 PRO B N 1
ATOM 2127 C CA . PRO B 1 130 ? 45.439 60.625 63.534 1.00 34.72 130 PRO B CA 1
ATOM 2128 C C . PRO B 1 130 ? 46.284 60.082 64.684 1.00 33.56 130 PRO B C 1
ATOM 2129 O O . PRO B 1 130 ? 47.020 59.106 64.523 1.00 34.55 130 PRO B O 1
ATOM 2133 N N . HIS B 1 131 ? 46.166 60.706 65.848 1.00 32.29 131 HIS B N 1
ATOM 2134 C CA . HIS B 1 131 ? 46.960 60.303 66.997 1.00 30.40 131 HIS B CA 1
ATOM 2135 C C . HIS B 1 131 ? 46.452 59.113 67.783 1.00 27.79 131 HIS B C 1
ATOM 2136 O O . HIS B 1 131 ? 46.922 58.863 68.888 1.00 27.98 131 HIS B O 1
ATOM 2143 N N . PHE B 1 132 ? 45.506 58.363 67.235 1.00 24.35 132 PHE B N 1
ATOM 2144 C CA . PHE B 1 132 ? 45.007 57.218 67.980 1.00 21.89 132 PHE B CA 1
ATOM 2145 C C . PHE B 1 132 ? 46.103 56.169 68.173 1.00 22.87 132 PHE B C 1
ATOM 2146 O O . PHE B 1 132 ? 46.101 55.424 69.157 1.00 19.09 132 PHE B O 1
ATOM 2154 N N . ASN B 1 133 ? 47.040 56.113 67.231 1.00 21.50 133 ASN B N 1
ATOM 2155 C CA . ASN B 1 133 ? 48.133 55.148 67.299 1.00 20.21 133 ASN B CA 1
ATOM 2156 C C . ASN B 1 133 ? 49.440 55.788 67.750 1.00 20.24 133 ASN B C 1
ATOM 2157 O O . ASN B 1 133 ? 50.489 55.150 67.725 1.00 19.51 133 ASN B O 1
ATOM 2162 N N . ASP B 1 134 ? 49.373 57.051 68.151 1.00 20.37 134 ASP B N 1
ATOM 2163 C CA . ASP B 1 134 ? 50.551 57.775 68.604 1.00 21.54 134 ASP B CA 1
ATOM 2164 C C . ASP B 1 134 ? 50.525 57.956 70.112 1.00 23.56 134 ASP B C 1
ATOM 2165 O O . ASP B 1 134 ? 49.476 57.840 70.748 1.00 22.77 134 ASP B O 1
ATOM 2170 N N . ALA B 1 135 ? 51.687 58.235 70.686 1.00 24.37 135 ALA B N 1
ATOM 2171 C CA . ALA B 1 135 ? 51.753 58.507 72.111 1.00 26.26 135 ALA B CA 1
ATOM 2172 C C . ALA B 1 135 ? 51.267 59.957 72.169 1.00 27.43 135 ALA B C 1
ATOM 2173 O O . ALA B 1 135 ? 51.714 60.794 71.388 1.00 30.56 135 ALA B O 1
ATOM 2175 N N . VAL B 1 136 ? 50.341 60.261 73.065 1.00 26.35 136 VAL B N 1
ATOM 2176 C CA . VAL B 1 136 ? 49.839 61.620 73.143 1.00 26.57 136 VAL B CA 1
ATOM 2177 C C . VAL B 1 136 ? 49.689 62.037 74.593 1.00 26.43 136 VAL B C 1
ATOM 2178 O O . VAL B 1 136 ? 49.218 61.262 75.426 1.00 26.80 136 VAL B O 1
ATOM 2182 N N . ASP B 1 137 ? 50.101 63.266 74.883 1.00 26.01 137 ASP B N 1
ATOM 2183 C CA . ASP B 1 137 ? 50.031 63.809 76.233 1.00 27.00 137 ASP B CA 1
ATOM 2184 C C . ASP B 1 137 ? 48.665 64.408 76.542 1.00 26.24 137 ASP B C 1
ATOM 2185 O O . ASP B 1 137 ? 48.090 65.126 75.723 1.00 28.03 137 ASP B O 1
ATOM 2190 N N . ILE B 1 138 ? 48.150 64.112 77.728 1.00 22.85 138 ILE B N 1
ATOM 2191 C CA . ILE B 1 138 ? 46.869 64.653 78.149 1.00 20.05 138 ILE B CA 1
ATOM 2192 C C . ILE B 1 138 ? 47.081 65.310 79.501 1.00 20.41 138 ILE B C 1
ATOM 2193 O O . ILE B 1 138 ? 48.018 64.973 80.219 1.00 19.99 138 ILE B O 1
ATOM 2198 N N . LEU B 1 139 ? 46.230 66.268 79.836 1.00 21.25 139 LEU B N 1
ATOM 2199 C CA . LEU B 1 139 ? 46.340 66.944 81.117 1.00 21.58 139 LEU B CA 1
ATOM 2200 C C . LEU B 1 139 ? 45.495 66.148 82.096 1.00 21.71 139 LEU B C 1
ATOM 2201 O O . LEU B 1 139 ? 44.376 65.743 81.776 1.00 20.77 139 LEU B O 1
ATOM 2206 N N . ILE B 1 140 ? 46.037 65.903 83.282 1.00 19.96 140 ILE B N 1
ATOM 2207 C CA . ILE B 1 140 ? 45.310 65.151 84.291 1.00 20.32 140 ILE B CA 1
ATOM 2208 C C . ILE B 1 140 ? 45.445 65.842 85.630 1.00 20.64 140 ILE B C 1
ATOM 2209 O O . ILE B 1 140 ? 46.375 66.613 85.851 1.00 20.73 140 ILE B O 1
ATOM 2214 N N . PRO B 1 141 ? 44.497 65.593 86.538 1.00 21.13 141 PRO B N 1
ATOM 2215 C CA . PRO B 1 141 ? 44.617 66.242 87.843 1.00 19.26 141 PRO B CA 1
ATOM 2216 C C . PRO B 1 141 ? 45.931 65.791 88.474 1.00 20.26 141 PRO B C 1
ATOM 2217 O O . PRO B 1 141 ? 46.340 64.636 88.319 1.00 19.11 141 PRO B O 1
ATOM 2221 N N . ASP B 1 142 ? 46.609 66.704 89.157 1.00 20.82 142 ASP B N 1
ATOM 2222 C CA . ASP B 1 142 ? 47.851 66.353 89.828 1.00 23.04 142 ASP B CA 1
ATOM 2223 C C . ASP B 1 142 ? 47.422 65.845 91.201 1.00 22.85 142 ASP B C 1
ATOM 2224 O O . ASP B 1 142 ? 47.213 66.636 92.124 1.00 22.15 142 ASP B O 1
ATOM 2229 N N . TYR B 1 143 ? 47.282 64.529 91.337 1.00 22.04 143 TYR B N 1
ATOM 2230 C CA . TYR B 1 143 ? 46.834 63.960 92.600 1.00 23.62 143 TYR B CA 1
ATOM 2231 C C . TYR B 1 143 ? 47.691 64.296 93.814 1.00 26.02 143 TYR B C 1
ATOM 2232 O O . TYR B 1 143 ? 47.159 64.590 94.889 1.00 25.75 143 TYR B O 1
ATOM 2241 N N . GLN B 1 144 ? 49.011 64.242 93.653 1.00 28.39 144 GLN B N 1
ATOM 2242 C CA . GLN B 1 144 ? 49.924 64.549 94.753 1.00 29.71 144 GLN B CA 1
ATOM 2243 C C . GLN B 1 144 ? 49.600 65.915 95.353 1.00 30.05 144 GLN B C 1
ATOM 2244 O O . GLN B 1 144 ? 49.462 66.049 96.567 1.00 31.01 144 GLN B O 1
ATOM 2246 N N . ARG B 1 145 ? 49.470 66.925 94.498 1.00 29.44 145 ARG B N 1
ATOM 2247 C CA . ARG B 1 145 ? 49.159 68.269 94.960 1.00 29.08 145 ARG B CA 1
ATOM 2248 C C . ARG B 1 145 ? 47.772 68.291 95.577 1.00 31.24 145 ARG B C 1
ATOM 2249 O O . ARG B 1 145 ? 47.560 68.927 96.605 1.00 31.97 145 ARG B O 1
ATOM 2251 N N . TYR B 1 146 ? 46.837 67.586 94.945 1.00 33.20 146 TYR B N 1
ATOM 2252 C CA . TYR B 1 146 ? 45.451 67.516 95.409 1.00 35.37 146 TYR B CA 1
ATOM 2253 C C . TYR B 1 146 ? 45.340 66.943 96.820 1.00 37.81 146 TYR B C 1
ATOM 2254 O O . TYR B 1 146 ? 44.558 67.430 97.638 1.00 38.01 146 TYR B O 1
ATOM 2263 N N . LEU B 1 147 ? 46.109 65.897 97.098 1.00 40.03 147 LEU B N 1
ATOM 2264 C CA . LEU B 1 147 ? 46.083 65.268 98.414 1.00 40.87 147 LEU B CA 1
ATOM 2265 C C . LEU B 1 147 ? 46.724 66.165 99.472 1.00 42.12 147 LEU B C 1
ATOM 2266 O O . LEU B 1 147 ? 46.139 66.403 100.528 1.00 41.71 147 LEU B O 1
ATOM 2271 N N . ALA B 1 148 ? 47.927 66.658 99.181 1.00 44.09 148 ALA B N 1
ATOM 2272 C CA . ALA B 1 148 ? 48.653 67.526 100.107 1.00 48.21 148 ALA B CA 1
ATOM 2273 C C . ALA B 1 148 ? 47.788 68.678 100.632 1.00 51.16 148 ALA B C 1
ATOM 2274 O O . ALA B 1 148 ? 47.807 68.990 101.824 1.00 51.43 148 ALA B O 1
ATOM 2276 N N . ASP B 1 149 ? 47.025 69.306 99.745 1.00 54.14 149 ASP B N 1
ATOM 2277 C CA . ASP B 1 149 ? 46.170 70.414 100.150 1.00 57.85 149 ASP B CA 1
ATOM 2278 C C . ASP B 1 149 ? 45.013 69.936 101.018 1.00 58.70 149 ASP B C 1
ATOM 2279 O O . ASP B 1 149 ? 44.413 70.721 101.754 1.00 59.43 149 ASP B O 1
ATOM 2284 N N . ARG B 1 150 ? 44.705 68.645 100.932 1.00 58.58 150 ARG B N 1
ATOM 2285 C CA . ARG B 1 150 ? 43.620 68.064 101.714 1.00 58.91 150 ARG B CA 1
ATOM 2286 C C . ARG B 1 150 ? 44.103 67.657 103.102 1.00 58.82 150 ARG B C 1
ATOM 2287 O O . ARG B 1 150 ? 43.300 67.451 104.014 1.00 59.08 150 ARG B O 1
ATOM 2295 N N . LEU B 1 151 ? 45.419 67.545 103.255 1.00 58.90 151 LEU B N 1
ATOM 2296 C CA . LEU B 1 151 ? 46.010 67.159 104.531 1.00 58.04 151 LEU B CA 1
ATOM 2297 C C . LEU B 1 151 ? 46.698 68.353 105.192 1.00 59.44 151 LEU B C 1
ATOM 2298 O O . LEU B 1 151 ? 47.766 68.151 105.808 1.00 61.06 151 LEU B O 1
ATOM 2303 N N . MET C 1 1 ? 15.552 49.283 68.053 1.00 67.32 1 MET C N 1
ATOM 2304 C CA . MET C 1 1 ? 14.612 50.066 67.193 1.00 65.79 1 MET C CA 1
ATOM 2305 C C . MET C 1 1 ? 15.152 50.160 65.767 1.00 64.13 1 ME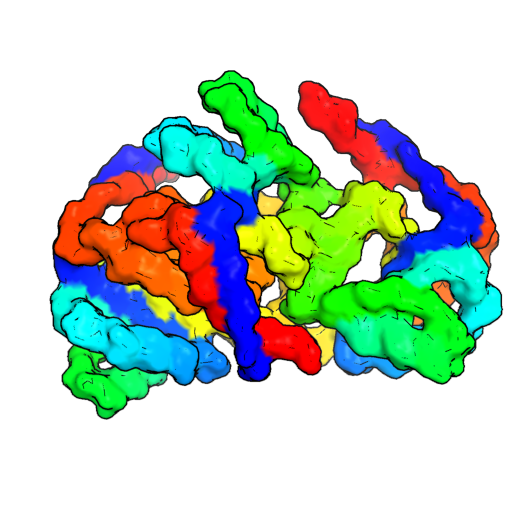T C C 1
ATOM 2306 O O . MET C 1 1 ? 16.261 49.699 65.484 1.00 64.90 1 MET C O 1
ATOM 2308 N N . GLU C 1 2 ? 14.363 50.756 64.875 1.00 60.49 2 GLU C N 1
ATOM 2309 C CA . GLU C 1 2 ? 14.755 50.913 63.478 1.00 56.53 2 GLU C CA 1
ATOM 2310 C C . GLU C 1 2 ? 15.644 52.132 63.294 1.00 51.65 2 GLU C C 1
ATOM 2311 O O . GLU C 1 2 ? 15.298 53.240 63.706 1.00 51.62 2 GLU C O 1
ATOM 2317 N N . LEU C 1 3 ? 16.794 51.927 62.671 1.00 45.77 3 LEU C N 1
ATOM 2318 C CA . LEU C 1 3 ? 17.712 53.021 62.440 1.00 41.36 3 LEU C CA 1
ATOM 2319 C C . LEU C 1 3 ? 17.604 53.507 61.012 1.00 39.43 3 LEU C C 1
ATOM 2320 O O . LEU C 1 3 ? 17.213 52.767 60.115 1.00 40.66 3 LEU C O 1
ATOM 2325 N N . THR C 1 4 ? 17.942 54.768 60.811 1.00 36.57 4 THR C N 1
ATOM 2326 C CA . THR C 1 4 ? 17.909 55.359 59.495 1.00 34.87 4 THR C CA 1
ATOM 2327 C C . THR C 1 4 ? 19.155 56.216 59.433 1.00 34.01 4 THR C C 1
ATOM 2328 O O . THR C 1 4 ? 19.998 56.136 60.324 1.00 33.68 4 THR C O 1
ATOM 2332 N N . THR C 1 5 ? 19.268 57.046 58.406 1.00 32.92 5 THR C N 1
ATOM 2333 C CA . THR C 1 5 ? 20.453 57.870 58.244 1.00 33.05 5 THR C CA 1
ATOM 2334 C C . THR C 1 5 ? 20.227 59.375 58.214 1.00 32.54 5 THR C C 1
ATOM 2335 O O . THR C 1 5 ? 19.184 59.864 57.779 1.00 34.41 5 THR C O 1
ATOM 2339 N N . ARG C 1 6 ? 21.229 60.100 58.690 1.00 29.06 6 ARG C N 1
ATOM 2340 C CA . ARG C 1 6 ? 21.206 61.549 58.709 1.00 29.53 6 ARG C CA 1
ATOM 2341 C C . ARG C 1 6 ? 22.634 61.949 58.384 1.00 29.90 6 ARG C C 1
ATOM 2342 O O . ARG C 1 6 ? 23.581 61.274 58.787 1.00 29.76 6 ARG C O 1
ATOM 2350 N N . THR C 1 7 ? 22.789 63.035 57.644 1.00 29.73 7 THR C N 1
ATOM 2351 C CA . THR C 1 7 ? 24.108 63.494 57.263 1.00 30.18 7 THR C CA 1
ATOM 2352 C C . THR C 1 7 ? 24.458 64.754 58.012 1.00 29.99 7 THR C C 1
ATOM 2353 O O . THR C 1 7 ? 23.704 65.721 57.988 1.00 31.94 7 THR C O 1
ATOM 2357 N N . LEU C 1 8 ? 25.593 64.735 58.698 1.00 28.86 8 LEU C N 1
ATOM 2358 C CA . LEU C 1 8 ? 26.034 65.906 59.424 1.00 28.06 8 LEU C CA 1
ATOM 2359 C C . LEU C 1 8 ? 26.649 66.762 58.340 1.00 27.57 8 LEU C C 1
ATOM 2360 O O . LEU C 1 8 ? 27.480 66.289 57.576 1.00 29.47 8 LEU C O 1
ATOM 2365 N N . PRO C 1 9 ? 26.233 68.028 58.242 1.00 28.03 9 PRO C N 1
ATOM 2366 C CA . PRO C 1 9 ? 26.792 68.899 57.209 1.00 27.73 9 PRO C CA 1
ATOM 2367 C C . PRO C 1 9 ? 28.284 69.092 57.424 1.00 28.84 9 PRO C C 1
ATOM 2368 O O . PRO C 1 9 ? 28.773 68.938 58.543 1.00 30.55 9 PRO C O 1
ATOM 2372 N N . ALA C 1 10 ? 29.009 69.414 56.358 1.00 28.50 10 ALA C N 1
ATOM 2373 C CA . ALA C 1 10 ? 30.447 69.635 56.462 1.00 29.01 10 ALA C CA 1
ATOM 2374 C C . ALA C 1 10 ? 30.674 70.768 57.454 1.00 28.84 10 ALA C C 1
ATOM 2375 O O . ALA C 1 10 ? 31.653 70.776 58.198 1.00 31.14 10 ALA C O 1
ATOM 2377 N N . ARG C 1 11 ? 29.758 71.728 57.447 1.00 29.98 11 ARG C N 1
ATOM 2378 C CA . ARG C 1 11 ? 29.811 72.866 58.355 1.00 31.17 11 ARG C CA 1
ATOM 2379 C C . ARG C 1 11 ? 28.862 72.504 59.495 1.00 31.37 11 ARG C C 1
ATOM 2380 O O . ARG C 1 11 ? 27.644 72.582 59.343 1.00 30.15 11 ARG C O 1
ATOM 2388 N N . LYS C 1 12 ? 29.424 72.105 60.633 1.00 29.73 12 LYS C N 1
ATOM 2389 C CA . LYS C 1 12 ? 28.621 71.676 61.772 1.00 26.81 12 LYS C CA 1
ATOM 2390 C C . LYS C 1 12 ? 28.082 72.761 62.687 1.00 26.55 12 LYS C C 1
ATOM 2391 O O . LYS C 1 12 ? 28.609 73.876 62.746 1.00 26.10 12 LYS C O 1
ATOM 2397 N N . HIS C 1 13 ? 27.013 72.407 63.398 1.00 25.09 13 HIS C N 1
ATOM 2398 C CA . HIS C 1 13 ? 26.383 73.283 64.379 1.00 24.25 13 HIS C CA 1
ATOM 2399 C C . HIS C 1 13 ? 26.863 72.710 65.693 1.00 22.83 13 HIS C C 1
ATOM 2400 O O . HIS C 1 13 ? 26.422 71.643 66.124 1.00 24.12 13 HIS C O 1
ATOM 2407 N N . ILE C 1 14 ? 27.791 73.425 66.308 1.00 20.68 14 ILE C N 1
ATOM 2408 C CA . ILE C 1 14 ? 28.414 72.993 67.545 1.00 19.44 14 ILE C CA 1
ATOM 2409 C C . ILE C 1 14 ? 27.902 73.708 68.781 1.00 19.02 14 ILE C C 1
ATOM 2410 O O . ILE C 1 14 ? 27.860 74.933 68.824 1.00 19.49 14 ILE C O 1
ATOM 2415 N N . ALA C 1 15 ? 27.515 72.926 69.785 1.00 17.30 15 ALA C N 1
ATOM 2416 C CA . ALA C 1 15 ? 27.044 73.483 71.047 1.00 16.65 15 ALA C CA 1
ATOM 2417 C C . ALA C 1 15 ? 28.187 73.383 72.059 1.00 16.98 15 ALA C C 1
ATOM 2418 O O . ALA C 1 15 ? 28.787 72.320 72.229 1.00 15.21 15 ALA C O 1
ATOM 2420 N N . LEU C 1 16 ? 28.496 74.498 72.709 1.00 15.08 16 LEU C N 1
ATOM 2421 C CA . LEU C 1 16 ? 29.552 74.539 73.713 1.00 16.03 16 LEU C CA 1
ATOM 2422 C C . LEU C 1 16 ? 28.903 74.829 75.054 1.00 17.37 16 LEU C C 1
ATOM 2423 O O . LEU C 1 16 ? 28.380 75.922 75.268 1.00 18.18 16 LEU C O 1
ATOM 2428 N N . VAL C 1 17 ? 28.945 73.852 75.953 1.00 16.89 17 VAL C N 1
ATOM 2429 C CA . VAL C 1 17 ? 28.341 73.986 77.273 1.00 16.49 17 VAL C CA 1
ATOM 2430 C C . VAL C 1 17 ? 29.370 73.666 78.353 1.00 17.53 17 VAL C C 1
ATOM 2431 O O . VAL C 1 17 ? 30.034 72.633 78.302 1.00 17.26 17 VAL C O 1
ATOM 2435 N N . ALA C 1 18 ? 29.512 74.565 79.321 1.00 17.89 18 ALA C N 1
ATOM 2436 C CA . ALA C 1 18 ? 30.458 74.353 80.406 1.00 20.69 18 ALA C CA 1
ATOM 2437 C C . ALA C 1 18 ? 29.910 74.753 81.770 1.00 22.81 18 ALA C C 1
ATOM 2438 O O . ALA C 1 18 ? 29.122 75.683 81.890 1.00 23.10 18 ALA C O 1
ATOM 2440 N N . HIS C 1 19 ? 30.326 74.045 82.809 1.00 24.67 19 HIS C N 1
ATOM 2441 C CA . HIS C 1 19 ? 29.888 74.398 84.147 1.00 26.91 19 HIS C CA 1
ATOM 2442 C C . HIS C 1 19 ? 30.872 75.454 84.648 1.00 29.07 19 HIS C C 1
ATOM 2443 O O . HIS C 1 19 ? 32.011 75.502 84.189 1.00 29.36 19 HIS C O 1
ATOM 2450 N N . ASP C 1 20 ? 30.431 76.304 85.569 1.00 32.06 20 ASP C N 1
ATOM 2451 C CA . ASP C 1 20 ? 31.260 77.385 86.112 1.00 34.82 20 ASP C CA 1
ATOM 2452 C C . ASP C 1 20 ? 32.751 77.094 86.267 1.00 35.20 20 ASP C C 1
ATOM 2453 O O . ASP C 1 20 ? 33.591 77.851 85.777 1.00 34.50 20 ASP C O 1
ATOM 2458 N N . HIS C 1 21 ? 33.081 76.000 86.942 1.00 34.13 21 HIS C N 1
ATOM 2459 C CA . HIS C 1 21 ? 34.476 75.648 87.164 1.00 34.86 21 HIS C CA 1
ATOM 2460 C C . HIS C 1 21 ? 35.194 75.070 85.953 1.00 33.32 21 HIS C C 1
ATOM 2461 O O . HIS C 1 21 ? 36.369 74.739 86.033 1.00 34.12 21 HIS C O 1
ATOM 2468 N N . CYS C 1 22 ? 34.496 74.958 84.830 1.00 32.04 22 CYS C N 1
ATOM 2469 C CA . CYS C 1 22 ? 35.101 74.424 83.613 1.00 30.76 22 CYS C CA 1
ATOM 2470 C C . CYS C 1 22 ? 35.082 75.473 82.507 1.00 31.54 22 CYS C C 1
ATOM 2471 O O . CYS C 1 22 ? 35.406 75.182 81.356 1.00 30.27 22 CYS C O 1
ATOM 2474 N N . LYS C 1 23 ? 34.691 76.692 82.868 1.00 31.82 23 LYS C N 1
ATOM 2475 C CA . LYS C 1 23 ? 34.614 77.798 81.921 1.00 32.82 23 LYS C CA 1
ATOM 2476 C C . LYS C 1 23 ? 35.977 78.092 81.309 1.00 32.24 23 LYS C C 1
ATOM 2477 O O . LYS C 1 23 ? 36.107 78.238 80.094 1.00 30.49 23 LYS C O 1
ATOM 2483 N N . GLN C 1 24 ? 36.994 78.178 82.158 1.00 32.30 24 GLN C N 1
ATOM 2484 C CA . GLN C 1 24 ? 38.343 78.451 81.688 1.00 35.94 24 GLN C CA 1
ATOM 2485 C C . GLN C 1 24 ? 38.843 77.304 80.814 1.00 34.97 24 GLN C C 1
ATOM 2486 O O . GLN C 1 24 ? 39.395 77.522 79.735 1.00 35.90 24 GLN C O 1
ATOM 2492 N N . MET C 1 25 ? 38.646 76.080 81.286 1.00 33.85 25 MET C N 1
ATOM 2493 C CA . MET C 1 25 ? 39.061 74.903 80.541 1.00 32.38 25 MET C CA 1
ATOM 2494 C C . MET C 1 25 ? 38.483 74.978 79.122 1.00 31.66 25 MET C C 1
ATOM 2495 O O . MET C 1 25 ? 39.175 74.678 78.149 1.00 29.87 25 MET C O 1
ATOM 2500 N N . LEU C 1 26 ? 37.227 75.405 78.995 1.00 30.69 26 LEU C N 1
ATOM 2501 C CA . LEU C 1 26 ? 36.608 75.504 77.671 1.00 31.13 26 LEU C CA 1
ATOM 2502 C C . LEU C 1 26 ? 37.103 76.706 76.879 1.00 31.34 26 LEU C C 1
ATOM 2503 O O . LEU C 1 26 ? 37.304 76.616 75.668 1.00 29.91 26 LEU C O 1
ATOM 2508 N N . MET C 1 27 ? 37.282 77.833 77.559 1.00 33.34 27 MET C N 1
ATOM 2509 C CA . MET C 1 27 ? 37.767 79.040 76.899 1.00 34.76 27 MET C CA 1
ATOM 2510 C C . MET C 1 27 ? 39.093 78.707 76.238 1.00 33.09 27 MET C C 1
ATOM 2511 O O . MET C 1 27 ? 39.292 78.956 75.048 1.00 33.81 27 MET C O 1
ATOM 2516 N N . SER C 1 28 ? 39.993 78.127 77.023 1.00 32.08 28 SER C N 1
ATOM 2517 C CA . SER C 1 28 ? 41.311 77.748 76.541 1.00 32.31 28 SER C CA 1
ATOM 2518 C C . SER C 1 28 ? 41.225 76.863 75.311 1.00 31.49 28 SER C C 1
ATOM 2519 O O . SER C 1 28 ? 41.959 77.062 74.341 1.00 33.05 28 SER C O 1
ATOM 2522 N N . TRP C 1 29 ? 40.321 75.889 75.355 1.00 28.23 29 TRP C N 1
ATOM 2523 C CA . TRP C 1 29 ? 40.137 74.959 74.249 1.00 26.29 29 TRP C CA 1
ATOM 2524 C C . TRP C 1 29 ? 39.660 75.653 72.979 1.00 27.16 29 TRP C C 1
ATOM 2525 O O . TRP C 1 29 ? 40.142 75.364 71.880 1.00 26.75 29 TRP C O 1
ATOM 2536 N N . VAL C 1 30 ? 38.706 76.564 73.135 1.00 28.32 30 VAL C N 1
ATOM 2537 C CA . VAL C 1 30 ? 38.163 77.298 72.001 1.00 30.55 30 VAL C CA 1
ATOM 2538 C C . VAL C 1 30 ? 39.252 78.156 71.362 1.00 33.57 30 VAL C C 1
ATOM 2539 O O . VAL C 1 30 ? 39.392 78.184 70.141 1.00 34.40 30 VAL C O 1
ATOM 2543 N N . GLU C 1 31 ? 40.031 78.843 72.189 1.00 35.88 31 GLU C N 1
ATOM 2544 C CA . GLU C 1 31 ? 41.102 79.689 71.680 1.00 39.54 31 GLU C CA 1
ATOM 2545 C C . GLU C 1 31 ? 42.122 78.882 70.894 1.00 38.49 31 GLU C C 1
ATOM 2546 O O . GLU C 1 31 ? 42.504 79.246 69.783 1.00 40.00 31 GLU C O 1
ATOM 2552 N N . ARG C 1 32 ? 42.553 77.776 71.481 1.00 36.02 32 ARG C N 1
ATOM 2553 C CA . ARG C 1 32 ? 43.541 76.912 70.860 1.00 34.41 32 ARG C CA 1
ATOM 2554 C C . ARG C 1 32 ? 43.111 76.362 69.501 1.00 33.46 32 ARG C C 1
ATOM 2555 O O . ARG C 1 32 ? 43.953 76.054 68.661 1.00 33.83 32 ARG C O 1
ATOM 2563 N N . HIS C 1 33 ? 41.808 76.243 69.280 1.00 31.81 33 HIS C N 1
ATOM 2564 C CA . HIS C 1 33 ? 41.310 75.707 68.017 1.00 30.62 33 HIS C CA 1
ATOM 2565 C C . HIS C 1 33 ? 40.516 76.718 67.208 1.00 29.45 33 HIS C C 1
ATOM 2566 O O . HIS C 1 33 ? 39.856 76.353 66.239 1.00 29.35 33 HIS C O 1
ATOM 2573 N N . GLN C 1 34 ? 40.584 77.985 67.596 1.00 30.85 34 GLN C N 1
ATOM 2574 C CA . GLN C 1 34 ? 39.840 79.036 66.906 1.00 32.55 34 GLN C CA 1
ATOM 2575 C C . GLN C 1 34 ? 39.830 78.933 65.381 1.00 33.95 34 GLN C C 1
ATOM 2576 O O . GLN C 1 34 ? 38.775 79.049 64.757 1.00 33.92 34 GLN C O 1
ATOM 2582 N N . PRO C 1 35 ? 41.008 78.745 64.757 1.00 35.95 35 PRO C N 1
ATOM 2583 C CA . PRO C 1 35 ? 41.063 78.634 63.293 1.00 36.63 35 PRO C CA 1
ATOM 2584 C C . PRO C 1 35 ? 40.124 77.577 62.707 1.00 36.53 35 PRO C C 1
ATOM 2585 O O . PRO C 1 35 ? 39.502 77.803 61.669 1.00 38.65 35 PRO C O 1
ATOM 2589 N N . LEU C 1 36 ? 40.022 76.422 63.356 1.00 36.01 36 LEU C N 1
ATOM 2590 C CA . LEU C 1 36 ? 39.135 75.374 62.859 1.00 35.08 36 LEU C CA 1
ATOM 2591 C C . LEU C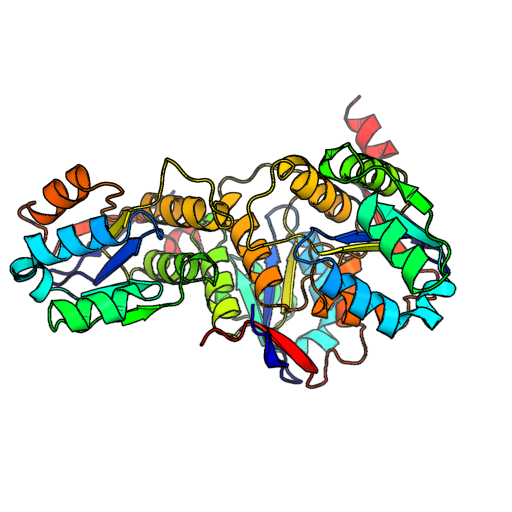 1 36 ? 37.682 75.727 63.193 1.00 34.86 36 LEU C C 1
ATOM 2592 O O . LEU C 1 36 ? 36.792 75.630 62.347 1.00 34.61 36 LEU C O 1
ATOM 2594 N N . LEU C 1 37 ? 37.458 76.152 64.433 1.00 34.35 37 LEU C N 1
ATOM 2595 C CA . LEU C 1 37 ? 36.127 76.516 64.908 1.00 33.04 37 LEU C CA 1
ATOM 2596 C C . LEU C 1 37 ? 35.512 77.660 64.120 1.00 34.39 37 LEU C C 1
ATOM 2597 O O . LEU C 1 37 ? 34.295 77.721 63.939 1.00 34.00 37 LEU C O 1
ATOM 2602 N N . GLU C 1 38 ? 36.358 78.571 63.657 1.00 34.49 38 GLU C N 1
ATOM 2603 C CA . GLU C 1 38 ? 35.894 79.718 62.899 1.00 35.47 38 GLU C CA 1
ATOM 2604 C C . GLU C 1 38 ? 35.126 79.310 61.653 1.00 34.58 38 GLU C C 1
ATOM 2605 O O . GLU C 1 38 ? 34.425 80.126 61.059 1.00 34.74 38 GLU C O 1
ATOM 2611 N N . GLN C 1 39 ? 35.255 78.048 61.261 1.00 33.23 39 GLN C N 1
ATOM 2612 C CA . GLN C 1 39 ? 34.582 77.553 60.068 1.00 32.84 39 GLN C CA 1
ATOM 2613 C C . GLN C 1 39 ? 33.215 76.931 60.338 1.00 34.06 39 GLN C C 1
ATOM 2614 O O . GLN C 1 39 ? 32.526 76.516 59.403 1.00 37.03 39 GLN C O 1
ATOM 2616 N N . HIS C 1 40 ? 32.811 76.866 61.602 1.00 31.70 40 HIS C N 1
ATOM 2617 C CA . HIS C 1 40 ? 31.525 76.266 61.932 1.00 28.51 40 HIS C CA 1
ATOM 2618 C C . HIS C 1 40 ? 30.567 77.221 62.629 1.00 28.87 40 HIS C C 1
ATOM 2619 O O . HIS C 1 40 ? 30.896 78.384 62.871 1.00 28.05 40 HIS C O 1
ATOM 2626 N N . VAL C 1 41 ? 29.375 76.721 62.942 1.00 28.09 41 VAL C N 1
ATOM 2627 C CA . VAL C 1 41 ? 28.346 77.519 63.605 1.00 26.00 41 VAL C CA 1
ATOM 2628 C C . VAL C 1 41 ? 28.345 77.209 65.097 1.00 25.96 41 VAL C C 1
ATOM 2629 O O . VAL C 1 41 ? 28.155 76.062 65.493 1.00 27.83 41 VAL C O 1
ATOM 2633 N N . LEU C 1 42 ? 28.534 78.235 65.923 1.00 24.88 42 LEU C N 1
ATOM 2634 C CA . LEU C 1 42 ? 28.597 78.048 67.370 1.00 23.98 42 LEU C CA 1
ATOM 2635 C C . LEU C 1 42 ? 27.387 78.469 68.213 1.00 23.73 42 LEU C C 1
ATOM 2636 O O . LEU C 1 42 ? 26.725 79.469 67.939 1.00 22.40 42 LEU C O 1
ATOM 2641 N N . TYR C 1 43 ? 27.136 77.687 69.260 1.00 23.10 43 TYR C N 1
ATOM 2642 C CA . TYR C 1 43 ? 26.055 77.923 70.213 1.00 21.76 43 TYR C CA 1
ATOM 2643 C C . TYR C 1 43 ? 26.638 77.708 71.602 1.00 21.56 43 TYR C C 1
ATOM 2644 O O . TYR C 1 43 ? 27.504 76.855 71.782 1.00 21.79 43 TYR C O 1
ATOM 2653 N N . ALA C 1 44 ? 26.170 78.470 72.583 1.00 18.92 44 ALA C N 1
ATOM 2654 C CA . ALA C 1 44 ? 26.667 78.316 73.942 1.00 18.73 44 ALA C CA 1
ATOM 2655 C C . ALA C 1 44 ? 25.590 78.743 74.923 1.00 20.85 44 ALA C C 1
ATOM 2656 O O . ALA C 1 44 ? 24.742 79.573 74.598 1.00 21.85 44 ALA C O 1
ATOM 2658 N N . THR C 1 45 ? 25.620 78.169 76.119 1.00 19.69 45 THR C N 1
ATOM 2659 C CA . THR C 1 45 ? 24.643 78.494 77.151 1.00 19.33 45 THR C CA 1
ATOM 2660 C C . THR C 1 45 ? 25.214 79.557 78.104 1.00 22.83 45 THR C C 1
ATOM 2661 O O . THR C 1 45 ? 26.426 79.667 78.272 1.00 23.48 45 THR C O 1
ATOM 2665 N N . GLY C 1 46 ? 24.343 80.351 78.715 1.00 24.96 46 GLY C N 1
ATOM 2666 C CA . GLY C 1 46 ? 24.802 81.366 79.653 1.00 27.38 46 GLY C CA 1
ATOM 2667 C C . GLY C 1 46 ? 25.721 82.450 79.106 1.00 28.71 46 GLY C C 1
ATOM 2668 O O . GLY C 1 46 ? 25.615 82.840 77.944 1.00 27.74 46 GLY C O 1
ATOM 2669 N N . THR C 1 47 ? 26.627 82.934 79.956 1.00 31.70 47 THR C N 1
ATOM 2670 C CA . THR C 1 47 ? 27.573 83.999 79.597 1.00 33.65 47 THR C CA 1
ATOM 2671 C C . THR C 1 47 ? 28.760 83.527 78.768 1.00 35.28 47 THR C C 1
ATOM 2672 O O . THR C 1 47 ? 29.492 84.340 78.200 1.00 36.93 47 THR C O 1
ATOM 2676 N N . THR C 1 48 ? 28.956 82.216 78.714 1.00 35.57 48 THR C N 1
ATOM 2677 C CA . THR C 1 48 ? 30.053 81.638 77.955 1.00 35.34 48 THR C CA 1
ATOM 2678 C C . THR C 1 48 ? 30.042 82.120 76.512 1.00 34.81 48 THR C C 1
ATOM 2679 O O . THR C 1 48 ? 31.097 82.370 75.931 1.00 34.70 48 THR C O 1
ATOM 2683 N N . GLY C 1 49 ? 28.854 82.241 75.929 1.00 34.88 49 GLY C N 1
ATOM 2684 C CA . GLY C 1 49 ? 28.764 82.712 74.559 1.00 36.39 49 GLY C CA 1
ATOM 2685 C C . GLY C 1 49 ? 29.355 84.108 74.444 1.00 38.06 49 GLY C C 1
ATOM 2686 O O . GLY C 1 49 ? 30.068 84.422 73.486 1.00 38.51 49 GLY C O 1
ATOM 2687 N N . ASN C 1 50 ? 29.061 84.951 75.430 1.00 38.86 50 ASN C N 1
ATOM 2688 C CA . ASN C 1 50 ? 29.571 86.315 75.442 1.00 38.84 50 ASN C CA 1
ATOM 2689 C C . ASN C 1 50 ? 31.087 86.303 75.644 1.00 38.74 50 ASN C C 1
ATOM 2690 O O . ASN C 1 50 ? 31.817 87.022 74.958 1.00 38.48 50 ASN C O 1
ATOM 2692 N N . LEU C 1 51 ? 31.556 85.478 76.580 1.00 38.82 51 LEU C N 1
ATOM 2693 C CA . LEU C 1 51 ? 32.986 85.366 76.862 1.00 39.49 51 LEU C CA 1
ATOM 2694 C C . LEU C 1 51 ? 33.757 84.963 75.611 1.00 38.81 51 LEU C C 1
ATOM 2695 O O . LEU C 1 51 ? 34.780 85.557 75.287 1.00 39.84 51 LEU C O 1
ATOM 2700 N N . ILE C 1 52 ? 33.266 83.952 74.907 1.00 38.45 52 ILE C N 1
ATOM 2701 C CA . ILE C 1 52 ? 33.927 83.502 73.693 1.00 37.93 52 ILE C CA 1
ATOM 2702 C C . ILE C 1 52 ? 33.905 84.611 72.645 1.00 40.48 52 ILE C C 1
ATOM 2703 O O . ILE C 1 52 ? 34.923 84.916 72.027 1.00 40.74 52 ILE C O 1
ATOM 2708 N N . SER C 1 53 ? 32.738 85.214 72.453 1.00 42.76 53 SER C N 1
ATOM 2709 C CA . SER C 1 53 ? 32.588 86.282 71.476 1.00 44.40 53 SER C CA 1
ATOM 2710 C C . SER C 1 53 ? 33.590 87.404 71.704 1.00 44.97 53 SER C C 1
ATOM 2711 O O . SER C 1 53 ? 34.289 87.814 70.783 1.00 44.96 53 SER C O 1
ATOM 2714 N N . ARG C 1 54 ? 33.664 87.890 72.937 1.00 46.10 54 ARG C N 1
ATOM 2715 C CA . ARG C 1 54 ? 34.574 88.981 73.282 1.00 47.31 54 ARG C CA 1
ATOM 2716 C C . ARG C 1 54 ? 36.053 88.597 73.229 1.00 48.29 54 ARG C C 1
ATOM 2717 O O . ARG C 1 54 ? 36.903 89.428 72.909 1.00 49.78 54 ARG C O 1
ATOM 2719 N N . ALA C 1 55 ? 36.359 87.341 73.536 1.00 47.85 55 ALA C N 1
ATOM 2720 C CA . ALA C 1 55 ? 37.742 86.871 73.540 1.00 47.11 55 ALA C CA 1
ATOM 2721 C C . ALA C 1 55 ? 38.279 86.464 72.171 1.00 47.12 55 ALA C C 1
ATOM 2722 O O . ALA C 1 55 ? 39.463 86.650 71.887 1.00 48.40 55 ALA C O 1
ATOM 2724 N N . THR C 1 56 ? 37.416 85.910 71.326 1.00 46.26 56 THR C N 1
ATOM 2725 C CA . THR C 1 56 ? 37.837 85.458 70.003 1.00 44.55 56 THR C CA 1
ATOM 2726 C C . THR C 1 56 ? 37.242 86.271 68.864 1.00 44.49 56 THR C C 1
ATOM 2727 O O . THR C 1 56 ? 37.694 86.172 67.724 1.00 44.49 56 THR C O 1
ATOM 2731 N N . GLY C 1 57 ? 36.226 87.067 69.166 1.00 43.70 57 GLY C N 1
ATOM 2732 C CA . GLY C 1 57 ? 35.597 87.856 68.125 1.00 42.96 57 GLY C CA 1
ATOM 2733 C C . GLY C 1 57 ? 34.716 86.988 67.243 1.00 42.36 57 GLY C C 1
ATOM 2734 O O . GLY C 1 57 ? 34.189 87.447 66.225 1.00 44.12 57 GLY C O 1
ATOM 2735 N N . MET C 1 58 ? 34.559 85.723 67.626 1.00 41.11 58 MET C N 1
ATOM 2736 C CA . MET C 1 58 ? 33.726 84.795 66.869 1.00 38.33 58 MET C CA 1
ATOM 2737 C C . MET C 1 58 ? 32.269 85.003 67.255 1.00 37.32 58 MET C C 1
ATOM 2738 O O . MET C 1 58 ? 31.970 85.400 68.382 1.00 38.36 58 MET C O 1
ATOM 2743 N N . ASN C 1 59 ? 31.360 84.751 66.322 1.00 35.33 59 ASN C N 1
ATOM 2744 C CA . ASN C 1 59 ? 29.947 84.908 66.619 1.00 35.17 59 ASN C CA 1
ATOM 2745 C C . ASN C 1 59 ? 29.434 83.636 67.290 1.00 33.62 59 ASN C C 1
ATOM 2746 O O . ASN C 1 59 ? 29.692 82.526 66.821 1.00 29.86 59 ASN C O 1
ATOM 2751 N N . VAL C 1 60 ? 28.710 83.804 68.392 1.00 32.31 60 VAL C N 1
ATOM 2752 C CA . VAL C 1 60 ? 28.170 82.665 69.121 1.00 29.65 60 VAL C CA 1
ATOM 2753 C C . VAL C 1 60 ? 26.690 82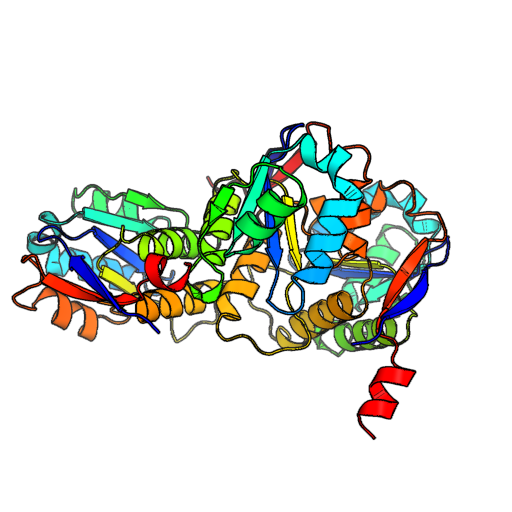.851 69.423 1.00 29.02 60 VAL C C 1
ATOM 2754 O O . VAL C 1 60 ? 26.294 83.855 70.007 1.00 28.76 60 VAL C O 1
ATOM 2758 N N . ASN C 1 61 ? 25.875 81.887 69.009 1.00 27.44 61 ASN C N 1
ATOM 2759 C CA . ASN C 1 61 ? 24.444 81.940 69.273 1.00 27.85 61 ASN C CA 1
ATOM 2760 C C . ASN C 1 61 ? 24.253 81.589 70.748 1.00 29.51 61 ASN C C 1
ATOM 2761 O O . ASN C 1 61 ? 24.589 80.487 71.182 1.00 30.98 61 ASN C O 1
ATOM 2766 N N . ALA C 1 62 ? 23.716 82.524 71.521 1.00 28.75 62 ALA C N 1
ATOM 2767 C CA . ALA C 1 62 ? 23.528 82.294 72.948 1.00 30.01 62 ALA C CA 1
ATOM 2768 C C . ALA C 1 62 ? 22.202 81.643 73.331 1.00 28.62 62 ALA C C 1
ATOM 2769 O O . ALA C 1 62 ? 21.172 81.858 72.691 1.00 29.35 62 ALA C O 1
ATOM 2771 N N . MET C 1 63 ? 22.252 80.835 74.382 1.00 26.96 63 MET C N 1
ATOM 2772 C CA . MET C 1 63 ? 21.079 80.151 74.899 1.00 24.73 63 MET C CA 1
ATOM 2773 C C . MET C 1 63 ? 21.027 80.488 76.374 1.00 22.00 63 MET C C 1
ATOM 2774 O O . MET C 1 63 ? 21.946 81.120 76.894 1.00 21.01 63 MET C O 1
ATOM 2779 N N . LEU C 1 64 ? 19.964 80.071 77.053 1.00 19.77 64 LEU C N 1
ATOM 2780 C CA . LEU C 1 64 ? 19.842 80.341 78.482 1.00 17.91 64 LEU C CA 1
ATOM 2781 C C . LEU C 1 64 ? 20.922 79.584 79.237 1.00 17.58 64 LEU C C 1
ATOM 2782 O O . LEU C 1 64 ? 21.484 78.610 78.729 1.00 17.84 64 LEU C O 1
ATOM 2787 N N . SER C 1 65 ? 21.224 80.036 80.445 1.00 17.55 65 SER C N 1
ATOM 2788 C CA . SER C 1 65 ? 22.217 79.354 81.258 1.00 18.02 65 SER C CA 1
ATOM 2789 C C . SER C 1 65 ? 21.636 77.980 81.615 1.00 17.26 65 SER C C 1
ATOM 2790 O O . SER C 1 65 ? 20.426 77.767 81.515 1.00 17.09 65 SER C O 1
ATOM 2793 N N . GLY C 1 66 ? 22.497 77.052 82.019 1.00 17.17 66 GLY C N 1
ATOM 2794 C CA . GLY C 1 66 ? 22.048 75.711 82.360 1.00 16.17 66 GLY C CA 1
ATOM 2795 C C . GLY C 1 66 ? 20.918 75.655 83.371 1.00 16.37 66 GLY C C 1
ATOM 2796 O O . GLY C 1 66 ? 19.870 75.069 83.095 1.00 17.51 66 GLY C O 1
ATOM 2797 N N . PRO C 1 67 ? 21.098 76.252 84.558 1.00 16.82 67 PRO C N 1
ATOM 2798 C CA . PRO C 1 67 ? 20.053 76.239 85.584 1.00 16.42 67 PRO C CA 1
ATOM 2799 C C . PRO C 1 67 ? 18.711 76.812 85.133 1.00 16.99 67 PRO C C 1
ATOM 2800 O O . PRO C 1 67 ? 17.668 76.458 85.684 1.00 16.68 67 PRO C O 1
ATOM 2804 N N . MET C 1 68 ? 18.732 77.685 84.131 1.00 15.83 68 MET C N 1
ATOM 2805 C CA . MET C 1 68 ? 17.501 78.312 83.654 1.00 16.23 68 MET C CA 1
ATOM 2806 C C . MET C 1 68 ? 16.815 77.609 82.487 1.00 14.47 68 MET C C 1
ATOM 2807 O O . MET C 1 68 ? 15.757 78.053 82.034 1.00 14.32 68 MET C O 1
ATOM 2812 N N . GLY C 1 69 ? 17.409 76.527 81.992 1.00 12.82 69 GLY C N 1
ATOM 2813 C CA . GLY C 1 69 ? 16.792 75.798 80.900 1.00 11.57 69 GLY C CA 1
ATOM 2814 C C . GLY C 1 69 ? 17.640 75.616 79.661 1.00 12.32 69 GLY C C 1
ATOM 2815 O O . GLY C 1 69 ? 17.224 74.938 78.723 1.00 12.28 69 GLY C O 1
ATOM 2816 N N . GLY C 1 70 ? 18.831 76.203 79.661 1.00 12.74 70 GLY C N 1
ATOM 2817 C CA . GLY C 1 70 ? 19.705 76.103 78.503 1.00 13.11 70 GLY C CA 1
ATOM 2818 C C . GLY C 1 70 ? 20.045 74.701 78.035 1.00 13.30 70 GLY C C 1
ATOM 2819 O O . GLY C 1 70 ? 20.184 74.462 76.840 1.00 14.33 70 GLY C O 1
ATOM 2820 N N . ASP C 1 71 ? 20.187 73.769 78.968 1.00 13.91 71 ASP C N 1
ATOM 2821 C CA . ASP C 1 71 ? 20.524 72.400 78.606 1.00 12.85 71 ASP C CA 1
ATOM 2822 C C . ASP C 1 71 ? 19.390 71.744 77.839 1.00 13.16 71 ASP C C 1
ATOM 2823 O O . ASP C 1 71 ? 19.622 70.926 76.940 1.00 12.39 71 ASP C O 1
ATOM 2828 N N . GLN C 1 72 ? 18.160 72.103 78.194 1.00 12.09 72 GLN C N 1
ATOM 2829 C CA . GLN C 1 72 ? 16.998 71.534 77.527 1.00 11.10 72 GLN C CA 1
ATOM 2830 C C . GLN C 1 72 ? 16.790 72.181 76.164 1.00 9.69 72 GLN C C 1
ATOM 2831 O O . GLN C 1 72 ? 16.245 71.560 75.254 1.00 13.21 72 GLN C O 1
ATOM 2837 N N . GLN C 1 73 ? 17.239 73.421 76.019 1.00 11.04 73 GLN C N 1
ATOM 2838 C CA . GLN C 1 73 ? 17.136 74.109 74.738 1.00 12.27 73 GLN C CA 1
ATOM 2839 C C . GLN C 1 73 ? 18.061 73.383 73.764 1.00 12.76 73 GLN C C 1
ATOM 2840 O O . GLN C 1 73 ? 17.693 73.117 72.621 1.00 13.36 73 GLN C O 1
ATOM 2846 N N . VAL C 1 74 ? 19.267 73.073 74.233 1.00 13.08 74 VAL C N 1
ATOM 2847 C CA . VAL C 1 74 ? 20.252 72.362 73.425 1.00 14.05 74 VAL C CA 1
ATOM 2848 C C . VAL C 1 74 ? 19.760 70.935 73.164 1.00 13.93 74 VAL C C 1
ATOM 2849 O O . VAL C 1 74 ? 19.919 70.401 72.063 1.00 15.57 74 VAL C O 1
ATOM 2853 N N . GLY C 1 75 ? 19.159 70.315 74.176 1.00 13.22 75 GLY C N 1
ATOM 2854 C CA . GLY C 1 75 ? 18.641 68.969 73.994 1.00 13.15 75 GLY C CA 1
ATOM 2855 C C . GLY C 1 75 ? 17.564 68.950 72.922 1.00 14.70 75 GLY C C 1
ATOM 2856 O O . GLY C 1 75 ? 17.509 68.049 72.089 1.00 12.90 75 GLY C O 1
ATOM 2857 N N . ALA C 1 76 ? 16.700 69.957 72.941 1.00 13.66 76 ALA C N 1
ATOM 2858 C CA . ALA C 1 76 ? 15.634 70.055 71.956 1.00 15.63 76 ALA C CA 1
ATOM 2859 C C . ALA C 1 76 ? 16.238 70.185 70.553 1.00 15.65 76 ALA C C 1
ATOM 2860 O O . ALA C 1 76 ? 15.815 69.502 69.623 1.00 17.04 76 ALA C O 1
ATOM 2862 N N . LEU C 1 77 ? 17.229 71.056 70.403 1.00 15.50 77 LEU C N 1
ATOM 2863 C CA . LEU C 1 77 ? 17.862 71.252 69.106 1.00 14.14 77 LEU C CA 1
ATOM 2864 C C . LEU C 1 77 ? 18.507 69.964 68.604 1.00 16.84 77 LEU C C 1
ATOM 2865 O O . LEU C 1 77 ? 18.479 69.679 67.404 1.00 17.61 77 LEU C O 1
ATOM 2870 N N . ILE C 1 78 ? 19.087 69.186 69.518 1.00 15.30 78 ILE C N 1
ATOM 2871 C CA . ILE C 1 78 ? 19.723 67.925 69.148 1.00 16.58 78 ILE C CA 1
ATOM 2872 C C . ILE C 1 78 ? 18.678 66.940 68.622 1.00 16.88 78 ILE C C 1
ATOM 2873 O O . ILE C 1 78 ? 18.868 66.318 67.579 1.00 17.80 78 ILE C O 1
ATOM 2878 N N . SER C 1 79 ? 17.567 66.813 69.339 1.00 16.77 79 SER C N 1
ATOM 2879 C CA . SER C 1 79 ? 16.504 65.895 68.948 1.00 20.09 79 SER C CA 1
ATOM 2880 C C . SER C 1 79 ? 15.854 66.278 67.616 1.00 21.18 79 SER C C 1
ATOM 2881 O O . SER C 1 79 ? 15.244 65.441 66.952 1.00 23.97 79 SER C O 1
ATOM 2884 N N . GLU C 1 80 ? 15.991 67.541 67.229 1.00 20.11 80 GLU C N 1
ATOM 2885 C CA . GLU C 1 80 ? 15.420 68.029 65.978 1.00 21.05 80 GLU C CA 1
ATOM 2886 C C . GLU C 1 80 ? 16.450 68.014 64.850 1.00 21.96 80 GLU C C 1
ATOM 2887 O O . GLU C 1 80 ? 16.175 68.476 63.741 1.00 22.07 80 GLU C O 1
ATOM 2893 N N . GLY C 1 81 ? 17.638 67.494 65.143 1.00 20.50 81 GLY C N 1
ATOM 2894 C CA . GLY C 1 81 ? 18.691 67.425 64.146 1.00 17.95 81 GLY C CA 1
ATOM 2895 C C . GLY C 1 81 ? 19.337 68.756 63.815 1.00 18.42 81 GLY C C 1
ATOM 2896 O O . GLY C 1 81 ? 19.916 68.914 62.742 1.00 19.88 81 GLY C O 1
ATOM 2897 N N . LYS C 1 82 ? 19.263 69.711 64.735 1.00 18.09 82 LYS C N 1
ATOM 2898 C CA . LYS C 1 82 ? 19.830 71.036 64.506 1.00 19.16 82 LYS C CA 1
ATOM 2899 C C . LYS C 1 82 ? 21.191 71.277 65.153 1.00 20.49 82 LYS C C 1
ATOM 2900 O O . LYS C 1 82 ? 21.807 72.321 64.943 1.00 20.60 82 LYS C O 1
ATOM 2906 N N . ILE C 1 83 ? 21.648 70.323 65.956 1.00 19.87 83 ILE C N 1
ATOM 2907 C CA . ILE C 1 83 ? 22.962 70.414 66.589 1.00 18.54 83 ILE C CA 1
ATOM 2908 C C . ILE C 1 83 ? 23.672 69.132 66.157 1.00 17.43 83 ILE C C 1
ATOM 2909 O O . ILE C 1 83 ? 23.101 68.042 66.245 1.00 19.09 83 ILE C O 1
ATOM 2914 N N . ASP C 1 84 ? 24.905 69.261 65.675 1.00 17.18 84 ASP C N 1
ATOM 2915 C CA . ASP C 1 84 ? 25.653 68.104 65.184 1.00 17.11 84 ASP C CA 1
ATOM 2916 C C . ASP C 1 84 ? 26.783 67.636 66.086 1.00 15.13 84 ASP C C 1
ATOM 2917 O O . ASP C 1 84 ? 27.229 66.496 65.992 1.00 17.94 84 ASP C O 1
ATOM 2922 N N . VAL C 1 85 ? 27.259 68.522 66.946 1.00 14.69 85 VAL C N 1
ATOM 2923 C CA . VAL C 1 85 ? 28.353 68.183 67.839 1.00 14.78 85 VAL C CA 1
ATOM 2924 C C . VAL C 1 85 ? 28.126 68.858 69.178 1.00 15.48 85 VAL C C 1
ATOM 2925 O O . VAL C 1 85 ? 27.729 70.020 69.240 1.00 17.34 85 VAL C O 1
ATOM 2929 N N . LEU C 1 86 ? 28.371 68.127 70.256 1.00 15.88 86 LEU C N 1
ATOM 2930 C CA . LEU C 1 86 ? 28.199 68.692 71.583 1.00 15.25 86 LEU C CA 1
ATOM 2931 C C . LEU C 1 86 ? 29.493 68.620 72.374 1.00 14.91 86 LEU C C 1
ATOM 2932 O O . LEU C 1 86 ? 30.057 67.542 72.558 1.00 15.84 86 LEU C O 1
ATOM 2937 N N . ILE C 1 87 ? 29.969 69.780 72.816 1.00 15.32 87 ILE C N 1
ATOM 2938 C CA . ILE C 1 87 ? 31.168 69.864 73.637 1.00 14.09 87 ILE C CA 1
ATOM 2939 C C . ILE C 1 87 ? 30.602 70.285 74.986 1.00 14.49 87 ILE C C 1
ATOM 2940 O O . ILE C 1 87 ? 30.254 71.449 75.191 1.00 16.47 87 ILE C O 1
ATOM 2945 N N . PHE C 1 88 ? 30.496 69.326 75.896 1.00 12.47 88 PHE C N 1
ATOM 2946 C CA . PHE C 1 88 ? 29.908 69.569 77.204 1.00 12.02 88 PHE C CA 1
ATOM 2947 C C . PHE C 1 88 ? 30.872 69.296 78.346 1.00 13.16 88 PHE C C 1
ATOM 2948 O O . PHE C 1 88 ? 30.995 68.164 78.812 1.00 14.53 88 PHE C O 1
ATOM 2956 N N . PHE C 1 89 ? 31.549 70.339 78.807 1.00 12.65 89 PHE C N 1
ATOM 2957 C CA . PHE C 1 89 ? 32.483 70.185 79.905 1.00 13.62 89 PHE C CA 1
ATOM 2958 C C . PHE C 1 89 ? 31.743 70.365 81.220 1.00 14.11 89 PHE C C 1
ATOM 2959 O O . PHE C 1 89 ? 31.762 71.444 81.809 1.00 14.89 89 PHE C O 1
ATOM 2967 N N . TRP C 1 90 ? 31.067 69.314 81.668 1.00 14.47 90 TRP C N 1
ATOM 2968 C CA . TRP C 1 90 ? 30.347 69.392 82.928 1.00 16.07 90 TRP C CA 1
ATOM 2969 C C . TRP C 1 90 ? 31.356 69.138 84.046 1.00 16.01 90 TRP C C 1
ATOM 2970 O O . TRP C 1 90 ? 32.431 68.587 83.806 1.00 18.75 90 TRP C O 1
ATOM 2981 N N . ASP C 1 91 ? 31.015 69.562 85.255 1.00 16.25 91 ASP C N 1
ATOM 2982 C CA . ASP C 1 91 ? 31.893 69.427 86.414 1.00 15.49 91 ASP C CA 1
ATOM 2983 C C . ASP C 1 91 ? 31.669 68.131 87.193 1.00 16.34 91 ASP C C 1
ATOM 2984 O O . ASP C 1 91 ? 30.658 67.972 87.878 1.00 17.35 91 ASP C O 1
ATOM 2989 N N . PRO C 1 92 ? 32.627 67.195 87.115 1.00 16.26 92 PRO C N 1
ATOM 2990 C CA . PRO C 1 92 ? 32.514 65.914 87.818 1.00 14.39 92 PRO C CA 1
ATOM 2991 C C . PRO C 1 92 ? 32.910 65.993 89.290 1.00 15.81 92 PRO C C 1
ATOM 2992 O O . PRO C 1 92 ? 32.830 65.000 90.012 1.00 14.99 92 PRO C O 1
ATOM 2996 N N . LEU C 1 93 ? 33.328 67.174 89.737 1.00 15.86 93 LEU C N 1
ATOM 2997 C CA . LEU C 1 93 ? 33.751 67.341 91.124 1.00 17.35 93 LEU C CA 1
ATOM 2998 C C . LEU C 1 93 ? 32.903 68.312 91.927 1.00 18.57 93 LEU C C 1
ATOM 2999 O O . LEU C 1 93 ? 33.303 68.747 93.002 1.00 19.56 93 LEU C O 1
ATOM 3004 N N . ASN C 1 94 ? 31.733 68.657 91.409 1.00 20.55 94 ASN C N 1
ATOM 3005 C CA . ASN C 1 94 ? 30.844 69.564 92.118 1.00 24.70 94 ASN C CA 1
ATOM 3006 C C . ASN C 1 94 ? 29.398 69.161 91.882 1.00 24.58 94 ASN C C 1
ATOM 3007 O O . ASN C 1 94 ? 29.018 68.813 90.769 1.00 26.94 94 ASN C O 1
ATOM 3012 N N . ALA C 1 95 ? 28.597 69.184 92.939 1.00 23.80 95 ALA C N 1
ATOM 3013 C CA . ALA C 1 95 ? 27.190 68.832 92.821 1.00 23.47 95 ALA C CA 1
ATOM 3014 C C . ALA C 1 95 ? 26.438 70.043 92.276 1.00 23.95 95 ALA C C 1
ATOM 3015 O O . ALA C 1 95 ? 26.539 71.135 92.832 1.00 26.83 95 ALA C O 1
ATOM 3017 N N . VAL C 1 96 ? 25.702 69.864 91.184 1.00 21.68 96 VAL C N 1
ATOM 3018 C CA . VAL C 1 96 ? 24.949 70.975 90.613 1.00 20.95 96 VAL C CA 1
ATOM 3019 C C . VAL C 1 96 ? 23.455 70.753 90.781 1.00 20.78 96 VAL C C 1
ATOM 3020 O O . VAL C 1 96 ? 22.975 69.623 90.727 1.00 17.56 96 VAL C O 1
ATOM 3024 N N . PRO C 1 97 ? 22.698 71.837 91.000 1.00 20.28 97 PRO C N 1
ATOM 3025 C CA . PRO C 1 97 ? 21.248 71.733 91.174 1.00 19.68 97 PRO C CA 1
ATOM 3026 C C . PRO C 1 97 ? 20.525 71.198 89.937 1.00 18.19 97 PRO C C 1
ATOM 3027 O O . PRO C 1 97 ? 19.543 70.471 90.055 1.00 17.45 97 PRO C O 1
ATOM 3031 N N . HIS C 1 98 ? 21.003 71.548 88.748 1.00 15.48 98 HIS C N 1
ATOM 3032 C CA . HIS C 1 98 ? 20.354 71.070 87.532 1.00 13.37 98 HIS C CA 1
ATOM 3033 C C . HIS C 1 98 ? 20.969 69.775 86.999 1.00 12.95 98 HIS C C 1
ATOM 3034 O O . HIS C 1 98 ? 21.026 69.556 85.790 1.00 13.19 98 HIS C O 1
ATOM 3041 N N . ASP C 1 99 ? 21.418 68.908 87.904 1.00 12.11 99 ASP C N 1
ATOM 3042 C CA . ASP C 1 99 ? 22.000 67.638 87.498 1.00 12.44 99 ASP C CA 1
ATOM 3043 C C . ASP C 1 99 ? 21.046 66.829 86.601 1.00 14.07 99 ASP C C 1
ATOM 3044 O O . ASP C 1 99 ? 21.491 66.170 85.664 1.00 12.05 99 ASP C O 1
ATOM 3049 N N . PRO C 1 100 ? 19.726 66.844 86.885 1.00 12.55 100 PRO C N 1
ATOM 3050 C CA . PRO C 1 100 ? 18.835 66.076 86.005 1.00 12.88 100 PRO C CA 1
ATOM 3051 C C . PRO C 1 100 ? 18.951 66.567 84.559 1.00 13.06 100 PRO C C 1
ATOM 3052 O O . PRO C 1 100 ? 18.986 65.761 83.630 1.00 14.13 100 PRO C O 1
ATOM 3056 N N . ASP C 1 101 ? 19.006 67.887 84.377 1.00 11.57 101 ASP C N 1
ATOM 3057 C CA . ASP C 1 101 ? 19.126 68.478 83.042 1.00 10.22 101 ASP C CA 1
ATOM 3058 C C . ASP C 1 101 ? 20.423 68.014 82.372 1.00 10.86 101 ASP C C 1
ATOM 3059 O O . ASP C 1 101 ? 20.447 67.721 81.173 1.00 8.16 101 ASP C O 1
ATOM 3064 N N . VAL C 1 102 ? 21.502 67.966 83.152 1.00 10.36 102 VAL C N 1
ATOM 3065 C CA . VAL C 1 102 ? 22.811 67.551 82.654 1.00 11.12 102 VAL C CA 1
ATOM 3066 C C . VAL C 1 102 ? 22.748 66.112 82.147 1.00 11.95 102 VAL C C 1
ATOM 3067 O O . VAL C 1 102 ? 23.188 65.808 81.037 1.00 14.77 102 VAL C O 1
ATOM 3071 N N . LYS C 1 103 ? 22.193 65.225 82.962 1.00 11.89 103 LYS C N 1
ATOM 3072 C CA . LYS C 1 103 ? 22.070 63.824 82.586 1.00 11.17 103 LYS C CA 1
ATOM 3073 C C . LYS C 1 103 ? 21.116 63.630 81.406 1.00 11.73 103 LYS C C 1
ATOM 3074 O O . LYS C 1 103 ? 21.344 62.768 80.560 1.00 12.17 103 LYS C O 1
ATOM 3080 N N . ALA C 1 104 ? 20.048 64.420 81.354 1.00 10.92 104 ALA C N 1
ATOM 3081 C CA . ALA C 1 104 ? 19.078 64.322 80.270 1.00 9.60 104 ALA C CA 1
ATOM 3082 C C . ALA C 1 104 ? 19.708 64.743 78.946 1.00 11.09 104 ALA C C 1
ATOM 3083 O O . ALA C 1 104 ? 19.467 64.123 77.909 1.00 11.72 104 ALA C O 1
ATOM 3085 N N . LEU C 1 105 ? 20.514 65.798 78.979 1.00 10.46 105 LEU C N 1
ATOM 3086 C CA . LEU C 1 105 ? 21.164 66.278 77.767 1.00 11.85 105 LEU C CA 1
ATOM 3087 C C . LEU C 1 105 ? 22.131 65.218 77.247 1.00 13.98 105 LEU C C 1
ATOM 3088 O O . LEU C 1 105 ? 22.176 64.941 76.044 1.00 13.37 105 LEU C O 1
ATOM 3093 N N . LEU C 1 106 ? 22.902 64.618 78.154 1.00 12.42 106 LEU C N 1
ATOM 3094 C CA . LEU C 1 106 ? 23.856 63.588 77.758 1.00 13.50 106 LEU C CA 1
ATOM 3095 C C . LEU C 1 106 ? 23.131 62.347 77.248 1.00 14.28 106 LEU C C 1
ATOM 3096 O O . LEU C 1 106 ? 23.621 61.664 76.344 1.00 14.53 106 LEU C O 1
ATOM 3101 N N . ARG C 1 107 ? 21.968 62.052 77.827 1.00 13.61 107 ARG C N 1
ATOM 3102 C CA . ARG C 1 107 ? 21.184 60.901 77.399 1.00 11.49 107 ARG C CA 1
ATOM 3103 C C . ARG C 1 107 ? 20.722 61.108 75.957 1.00 12.20 107 ARG C C 1
ATOM 3104 O O . ARG C 1 107 ? 20.812 60.203 75.128 1.00 10.74 107 ARG C O 1
ATOM 3112 N N . LEU C 1 108 ? 20.234 62.312 75.665 1.00 12.84 108 LEU C N 1
ATOM 3113 C CA . LEU C 1 108 ? 19.751 62.651 74.329 1.00 14.69 108 LEU C CA 1
ATOM 3114 C C . LEU C 1 108 ? 20.866 62.637 73.284 1.00 14.72 108 LEU C C 1
ATOM 3115 O O . LEU C 1 108 ? 20.662 62.180 72.163 1.00 13.98 108 LEU C O 1
ATOM 3120 N N . ALA C 1 109 ? 22.042 63.141 73.642 1.00 14.13 109 ALA C N 1
ATOM 3121 C CA . ALA C 1 109 ? 23.156 63.155 72.699 1.00 14.67 109 ALA C CA 1
ATOM 3122 C C . ALA C 1 109 ? 23.574 61.720 72.367 1.00 15.50 109 ALA C C 1
ATOM 3123 O O . ALA C 1 109 ? 24.049 61.434 71.265 1.00 14.23 109 ALA C O 1
ATOM 3125 N N . THR C 1 110 ? 23.401 60.819 73.331 1.00 14.45 110 THR C N 1
ATOM 3126 C CA . THR C 1 110 ? 23.742 59.413 73.132 1.00 15.66 110 THR C CA 1
ATOM 3127 C C . THR C 1 110 ? 22.710 58.767 72.201 1.00 16.37 110 THR C C 1
ATOM 3128 O O . THR C 1 110 ? 23.067 58.084 71.247 1.00 17.82 110 THR C O 1
ATOM 3132 N N . VAL C 1 111 ? 21.433 59.006 72.484 1.00 15.97 111 VAL C N 1
ATOM 3133 C CA . VAL C 1 111 ? 20.322 58.472 71.698 1.00 17.76 111 VAL C CA 1
ATOM 3134 C C . VAL C 1 111 ? 20.363 58.900 70.226 1.00 16.61 111 VAL C C 1
ATOM 3135 O O . VAL C 1 111 ? 20.132 58.086 69.329 1.00 15.07 111 VAL C O 1
ATOM 3139 N N . TRP C 1 112 ? 20.645 60.178 69.986 1.00 14.45 112 TRP C N 1
ATOM 3140 C CA . TRP C 1 112 ? 20.666 60.713 68.631 1.00 15.05 112 TRP C CA 1
ATOM 3141 C C . TRP C 1 112 ? 21.983 60.550 67.888 1.00 15.83 112 TRP C C 1
ATOM 3142 O O . TRP C 1 112 ? 22.157 61.070 66.784 1.00 16.19 112 TRP C O 1
ATOM 3153 N N . ASN C 1 113 ? 22.904 59.822 68.510 1.00 15.69 113 ASN C N 1
ATOM 3154 C CA . ASN C 1 113 ? 24.193 59.494 67.913 1.00 14.27 113 ASN C CA 1
ATOM 3155 C C . ASN C 1 113 ? 25.040 60.622 67.337 1.00 15.27 113 ASN C C 1
ATOM 3156 O O . ASN C 1 113 ? 25.542 60.498 66.222 1.00 16.97 113 ASN C O 1
ATOM 3161 N N . ILE C 1 114 ? 25.211 61.716 68.074 1.00 14.25 114 ILE C N 1
ATOM 3162 C CA . ILE C 1 114 ? 26.057 62.797 67.586 1.00 14.90 114 ILE C CA 1
ATOM 3163 C C . ILE C 1 114 ? 27.367 62.777 68.360 1.00 15.72 114 ILE C C 1
ATOM 3164 O O . ILE C 1 114 ? 27.424 62.286 69.487 1.00 14.02 114 ILE C O 1
ATOM 3169 N N . PRO C 1 115 ? 28.451 63.274 67.749 1.00 16.97 115 PRO C N 1
ATOM 3170 C CA . PRO C 1 115 ? 29.741 63.297 68.445 1.00 16.68 115 PRO C CA 1
ATOM 3171 C C . PRO C 1 115 ? 29.617 64.140 69.714 1.00 16.68 115 PRO C C 1
ATOM 3172 O O . PRO C 1 115 ? 29.162 65.286 69.666 1.00 14.78 115 PRO C O 1
ATOM 3176 N N . VAL C 1 116 ? 30.011 63.560 70.844 1.00 14.96 116 VAL C N 1
ATOM 3177 C CA . VAL C 1 116 ? 29.933 64.240 72.131 1.00 15.43 116 VAL C CA 1
ATOM 3178 C C . VAL C 1 116 ? 31.240 64.121 72.897 1.00 15.23 116 VAL C C 1
ATOM 3179 O O . VAL C 1 116 ? 31.802 63.033 73.004 1.00 15.53 116 VAL C O 1
ATOM 3183 N N . ALA C 1 117 ? 31.712 65.242 73.440 1.00 15.10 117 ALA C N 1
ATOM 3184 C CA . ALA C 1 117 ? 32.943 65.261 74.222 1.00 14.82 117 ALA C CA 1
ATOM 3185 C C . ALA C 1 117 ? 32.655 65.872 75.596 1.00 15.91 117 ALA C C 1
ATOM 3186 O O . ALA C 1 117 ? 32.042 66.938 75.685 1.00 16.82 117 ALA C O 1
ATOM 3188 N N . THR C 1 118 ? 33.078 65.206 76.667 1.00 13.98 118 THR C N 1
ATOM 3189 C CA . THR C 1 118 ? 32.851 65.747 78.007 1.00 15.09 118 THR C CA 1
ATOM 3190 C C . THR C 1 118 ? 34.148 66.159 78.683 1.00 14.11 118 THR C C 1
ATOM 3191 O O . THR C 1 118 ? 34.142 66.604 79.824 1.00 15.61 118 THR C O 1
ATOM 3195 N N . ASN C 1 119 ? 35.263 65.996 77.979 1.00 13.28 119 ASN C N 1
ATOM 3196 C CA . ASN C 1 119 ? 36.561 66.403 78.504 1.00 12.55 119 ASN C CA 1
ATOM 3197 C C . ASN C 1 119 ? 37.444 66.852 77.342 1.00 13.05 119 ASN C C 1
ATOM 3198 O O . ASN C 1 119 ? 37.121 66.606 76.178 1.00 13.38 119 ASN C O 1
ATOM 3203 N N . VAL C 1 120 ? 38.549 67.519 77.655 1.00 14.04 120 VAL C N 1
ATOM 3204 C CA . VAL C 1 120 ? 39.447 68.033 76.623 1.00 14.91 120 VAL C CA 1
ATOM 3205 C C . VAL C 1 120 ? 40.030 66.961 75.709 1.00 14.56 120 VAL C C 1
ATOM 3206 O O . VAL C 1 120 ? 40.072 67.135 74.491 1.00 15.77 120 VAL C O 1
ATOM 3210 N N . ALA C 1 121 ? 40.473 65.849 76.284 1.00 13.77 121 ALA C N 1
ATOM 3211 C CA . ALA C 1 121 ? 41.058 64.778 75.481 1.00 14.51 121 ALA C CA 1
ATOM 3212 C C . ALA C 1 121 ? 40.102 64.298 74.388 1.00 15.26 121 ALA C C 1
ATOM 3213 O O . ALA C 1 121 ? 40.504 64.096 73.239 1.00 15.25 121 ALA C O 1
ATOM 3215 N N . THR C 1 122 ? 38.835 64.108 74.741 1.00 13.05 122 THR C N 1
ATOM 3216 C CA . THR C 1 122 ? 37.860 63.642 73.765 1.00 12.09 122 THR C CA 1
ATOM 3217 C C . THR C 1 122 ? 37.584 64.716 72.729 1.00 14.28 122 THR C C 1
ATOM 3218 O O . THR C 1 122 ? 37.458 64.418 71.542 1.00 15.63 122 THR C O 1
ATOM 3222 N N . ALA C 1 123 ? 37.486 65.962 73.185 1.00 13.74 123 ALA C N 1
ATOM 3223 C CA . ALA C 1 123 ? 37.224 67.084 72.298 1.00 13.93 123 ALA C CA 1
ATOM 3224 C C . ALA C 1 123 ? 38.343 67.217 71.269 1.00 16.08 123 ALA C C 1
ATOM 3225 O O . ALA C 1 123 ? 38.088 67.417 70.082 1.00 16.25 123 ALA C O 1
ATOM 3227 N N . ASP C 1 124 ? 39.586 67.099 71.721 1.00 16.50 124 ASP C N 1
ATOM 3228 C CA . ASP C 1 124 ? 40.722 67.205 70.812 1.00 18.61 124 ASP C CA 1
ATOM 3229 C C . ASP C 1 124 ? 40.719 66.094 69.777 1.00 18.80 124 ASP C C 1
ATOM 3230 O O . ASP C 1 124 ? 40.974 66.342 68.601 1.00 20.96 124 ASP C O 1
ATOM 3235 N N . PHE C 1 125 ? 40.436 64.871 70.214 1.00 18.29 125 PHE C N 1
ATOM 3236 C CA . PHE C 1 125 ? 40.408 63.729 69.310 1.00 19.96 125 PHE C CA 1
ATOM 3237 C C . PHE C 1 125 ? 39.351 63.916 68.236 1.00 21.10 125 PHE C C 1
ATOM 3238 O O . PHE C 1 125 ? 39.574 63.604 67.066 1.00 23.31 125 PHE C O 1
ATOM 3246 N N . ILE C 1 126 ? 38.196 64.428 68.639 1.00 21.52 126 ILE C N 1
ATOM 3247 C CA . ILE C 1 126 ? 37.094 64.650 67.710 1.00 22.41 126 ILE C CA 1
ATOM 3248 C C . ILE C 1 126 ? 37.387 65.760 66.694 1.00 22.70 126 ILE C C 1
ATOM 3249 O O . ILE C 1 126 ? 37.199 65.573 65.489 1.00 23.81 126 ILE C O 1
ATOM 3254 N N . ILE C 1 127 ? 37.847 66.909 67.182 1.00 22.82 127 ILE C N 1
ATOM 3255 C CA . ILE C 1 127 ? 38.131 68.048 66.316 1.00 25.92 127 ILE C CA 1
ATOM 3256 C C . ILE C 1 127 ? 39.312 67.823 65.366 1.00 27.24 127 ILE C C 1
ATOM 3257 O O . ILE C 1 127 ? 39.396 68.453 64.313 1.00 28.41 127 ILE C O 1
ATOM 3262 N N . GLN C 1 128 ? 40.214 66.918 65.728 1.00 28.00 128 GLN C N 1
ATOM 3263 C CA . GLN C 1 128 ? 41.362 66.624 64.884 1.00 28.74 128 GLN C CA 1
ATOM 3264 C C . GLN C 1 128 ? 41.035 65.498 63.910 1.00 30.14 128 GLN C C 1
ATOM 3265 O O . GLN C 1 128 ? 41.838 65.177 63.033 1.00 32.18 128 GLN C O 1
ATOM 3271 N N . SER C 1 129 ? 39.861 64.893 64.068 1.00 29.96 129 SER C N 1
ATOM 3272 C CA . SER C 1 129 ? 39.451 63.814 63.180 1.00 29.68 129 SER C CA 1
ATOM 3273 C C . SER C 1 129 ? 39.302 64.356 61.760 1.00 31.02 129 SER C C 1
ATOM 3274 O O . SER C 1 129 ? 38.804 65.461 61.550 1.00 31.98 129 SER C O 1
ATOM 3277 N N . PRO C 1 130 ? 39.710 63.563 60.763 1.00 32.82 130 PRO C N 1
ATOM 3278 C CA . PRO C 1 130 ? 39.646 63.942 59.346 1.00 34.39 130 PRO C CA 1
ATOM 3279 C C . PRO C 1 130 ? 38.296 64.444 58.839 1.00 35.35 130 PRO C C 1
ATOM 3280 O O . PRO C 1 130 ? 38.223 65.469 58.157 1.00 38.91 130 PRO C O 1
ATOM 3284 N N . HIS C 1 131 ? 37.231 63.728 59.179 1.00 35.15 131 HIS C N 1
ATOM 3285 C CA . HIS C 1 131 ? 35.902 64.094 58.712 1.00 34.62 131 HIS C CA 1
ATOM 3286 C C . HIS C 1 131 ? 35.163 65.156 59.508 1.00 32.06 131 HIS C C 1
ATOM 3287 O O . HIS C 1 131 ? 33.956 65.328 59.339 1.00 31.44 131 HIS C O 1
ATOM 3294 N N . PHE C 1 132 ? 35.870 65.880 60.366 1.00 30.21 132 PHE C N 1
ATOM 3295 C CA . PHE C 1 132 ? 35.200 66.909 61.135 1.00 28.95 132 PHE C CA 1
ATOM 3296 C C . PHE C 1 132 ? 34.687 68.023 60.232 1.00 28.35 132 PHE C C 1
ATOM 3297 O O . PHE C 1 132 ? 33.682 68.659 60.537 1.00 29.16 132 PHE C O 1
ATOM 3305 N N . ASN C 1 133 ? 35.376 68.251 59.116 1.00 29.12 133 ASN C N 1
ATOM 3306 C CA . ASN C 1 133 ? 34.977 69.295 58.175 1.00 30.23 133 ASN C CA 1
ATOM 3307 C C . ASN C 1 133 ? 34.263 68.733 56.954 1.00 29.40 133 ASN C C 1
ATOM 3308 O O . ASN C 1 133 ? 33.981 69.466 56.008 1.00 31.88 133 ASN C O 1
ATOM 3313 N N . ASP C 1 134 ? 33.973 67.435 56.980 1.00 29.66 134 ASP C N 1
ATOM 3314 C CA . ASP C 1 134 ? 33.294 66.771 55.871 1.00 29.68 134 ASP C CA 1
ATOM 3315 C C . ASP C 1 134 ? 31.863 66.456 56.240 1.00 29.60 134 ASP C C 1
ATOM 3316 O O . ASP C 1 134 ? 31.506 66.448 57.414 1.00 30.29 134 ASP C O 1
ATOM 3321 N N . ALA C 1 135 ? 31.041 66.201 55.231 1.00 29.52 135 ALA C N 1
ATOM 3322 C CA . ALA C 1 135 ? 29.664 65.827 55.486 1.00 31.15 135 ALA C CA 1
ATOM 3323 C C . ALA C 1 135 ? 29.815 64.374 55.895 1.00 32.07 135 ALA C C 1
ATOM 3324 O O . ALA C 1 135 ? 30.472 63.593 55.206 1.00 34.21 135 ALA C O 1
ATOM 3326 N N . VAL C 1 136 ? 29.234 64.027 57.037 1.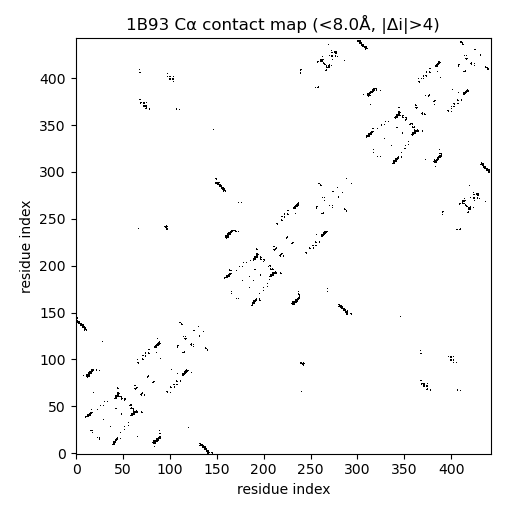00 34.02 136 VAL C N 1
ATOM 3327 C CA . VAL C 1 136 ? 29.329 62.676 57.570 1.00 33.99 136 VAL C CA 1
ATOM 3328 C C . VAL C 1 136 ? 27.964 62.064 57.815 1.00 33.00 136 VAL C C 1
ATOM 3329 O O . VAL C 1 136 ? 27.063 62.722 58.327 1.00 33.99 136 VAL C O 1
ATOM 3333 N N . ASP C 1 137 ? 27.827 60.792 57.466 1.00 31.50 137 ASP C N 1
ATOM 3334 C CA . ASP C 1 137 ? 26.576 60.080 57.663 1.00 32.34 137 ASP C CA 1
ATOM 3335 C C . ASP C 1 137 ? 26.604 59.343 58.999 1.00 33.43 137 ASP C C 1
ATOM 3336 O O . ASP C 1 137 ? 27.585 58.673 59.327 1.00 36.02 137 ASP C O 1
ATOM 3341 N N . ILE C 1 138 ? 25.533 59.469 59.774 1.00 31.16 138 ILE C N 1
ATOM 3342 C CA . ILE C 1 138 ? 25.452 58.789 61.061 1.00 28.08 138 ILE C CA 1
ATOM 3343 C C . ILE C 1 138 ? 24.133 58.043 61.140 1.00 26.74 138 ILE C C 1
ATOM 3344 O O . ILE C 1 138 ? 23.151 58.455 60.531 1.00 27.91 138 ILE C O 1
ATOM 3349 N N . LEU C 1 139 ? 24.110 56.936 61.868 1.00 25.19 139 LEU C N 1
ATOM 3350 C CA . LEU C 1 139 ? 22.876 56.185 62.023 1.00 24.93 139 LEU C CA 1
ATOM 3351 C C . LEU C 1 139 ? 22.101 56.846 63.146 1.00 24.02 139 LEU C C 1
ATOM 3352 O O . LEU C 1 139 ? 22.680 57.219 64.161 1.00 23.03 139 LEU C O 1
ATOM 3357 N N . ILE C 1 140 ? 20.799 57.007 62.958 1.00 23.66 140 ILE C N 1
ATOM 3358 C CA . ILE C 1 140 ? 19.960 57.609 63.984 1.00 24.16 140 ILE C CA 1
ATOM 3359 C C . ILE C 1 140 ? 18.671 56.816 64.065 1.00 25.62 140 ILE C C 1
ATOM 3360 O O . ILE C 1 140 ? 18.322 56.090 63.135 1.00 25.94 140 ILE C O 1
ATOM 3365 N N . PRO C 1 141 ? 17.952 56.922 65.189 1.00 26.69 141 PRO C N 1
ATOM 3366 C CA . PRO C 1 141 ? 16.708 56.159 65.265 1.00 28.17 141 PRO C CA 1
ATOM 3367 C C . PRO C 1 141 ? 15.709 56.711 64.256 1.00 29.15 141 PRO C C 1
ATOM 3368 O O . PRO C 1 141 ? 15.627 57.923 64.058 1.00 27.36 141 PRO C O 1
ATOM 3372 N N . ASP C 1 142 ? 14.974 55.818 63.602 1.00 31.70 142 ASP C N 1
ATOM 3373 C CA . ASP C 1 142 ? 13.960 56.228 62.636 1.00 35.06 142 ASP C CA 1
ATOM 3374 C C . ASP C 1 142 ? 12.703 56.497 63.455 1.00 35.98 142 ASP C C 1
ATOM 3375 O O . ASP C 1 142 ? 11.957 55.573 63.783 1.00 36.88 142 ASP C O 1
ATOM 3380 N N . TYR C 1 143 ? 12.478 57.763 63.790 1.00 37.31 143 TYR C N 1
ATOM 3381 C CA . TYR C 1 143 ? 11.332 58.139 64.607 1.00 39.23 143 TYR C CA 1
ATOM 3382 C C . TYR C 1 143 ? 9.981 57.626 64.118 1.00 42.43 143 TYR C C 1
ATOM 3383 O O . TYR C 1 143 ? 9.120 57.285 64.931 1.00 43.54 143 TYR C O 1
ATOM 3392 N N . GLN C 1 144 ? 9.788 57.578 62.801 1.00 44.67 144 GLN C N 1
ATOM 3393 C CA . GLN C 1 144 ? 8.533 57.084 62.233 1.00 45.11 144 GLN C CA 1
ATOM 3394 C C . GLN C 1 144 ? 8.391 55.572 62.470 1.00 45.62 144 GLN C C 1
ATOM 3395 O O . GLN C 1 144 ? 7.538 55.172 63.297 1.00 45.33 144 GLN C O 1
#

Nearest PDB structures (foldseek):
  1b93-assembly1_C-2  TM=1.004E+00  e=7.596E-29  Escherichia coli
  1egh-assembly1_A  TM=9.937E-01  e=5.538E-29  Escherichia coli
  1s89-assembly1_F  TM=9.908E-01  e=9.182E-29  Escherichia coli
  1s8a-assembly1_E  TM=9.923E-01  e=4.184E-28  Escherichia coli
  5h3l-assembly1_C  TM=9.990E-01  e=2.305E-27  synthetic construct

Foldseek 3Di:
DAKDKDKQALAFEEEEEEDPVCLVVSQVLCVVCVVLNLSHAAEYEDPSQVVCCVVRVHHYHYHHHQVVCRLVVVLVCLLVVNHAEYEAQYDPPDDDPNVVSVVSSVVSCVQAVHHYHHHSVSVVVQSVDPSNSPIDMDMHHPVVVVVD/DDKDKDKAALAFEEEEEEDPVCLVVSLVLCVVCVVVNLSHHAEYEDPSQVVNCVVNVGDHHYDHHQVVCRLVVLLVCLVVVNGAEYEHQYDPPDDDPVVVSVVSSVVSCVQQVHHYHHHSVSVVVQCVDPSSSPIDMDMHHPVVVVVVVVD/DAKDKDKAALAFEEEEEEDPVCLVVVLVLCVVCVVLNLRHAAEYEDCSQVVNCVVNVHHHHYAHHQVVCRLVVVLVCLLVVNGQEYEHQYDPPDDDPNVVSVVSSVVSCVQQVHHYHHHSVSVVVQSVDPSSSPIGMDMHHPPD

Solvent-accessible surface area: 18646 Å² total; per-residue (Å²): 122,62,86,51,75,46,68,2,48,48,142,4,54,1,0,0,4,13,14,126,139,4,39,144,81,0,12,48,2,0,90,135,23,43,100,33,1,99,100,12,27,5,38,0,5,14,86,1,4,91,74,0,39,201,59,18,67,15,136,21,72,72,26,25,30,10,44,21,0,0,1,0,22,0,0,7,43,2,8,75,28,112,0,1,0,0,1,0,1,70,10,92,160,69,93,24,40,10,55,30,0,0,81,0,0,37,46,0,1,107,48,20,72,11,44,40,0,52,67,45,65,54,0,20,161,32,16,124,52,110,104,13,62,62,63,41,93,26,98,17,12,20,30,76,135,112,74,127,121,110,94,52,80,43,74,0,52,48,144,0,51,2,0,0,4,5,15,114,140,10,31,76,72,0,27,66,2,0,94,128,26,48,100,51,0,59,90,15,50,5,39,0,6,13,72,4,1,91,82,0,40,90,68,20,68,13,139,22,81,58,42,98,37,10,80,143,18,0,2,119,66,1,4,44,36,2,40,102,29,111,0,1,0,0,4,0,0,19,10,14,64,60,56,33,124,22,56,93,28,0,52,48,4,31,87,39,0,13,24,44,13,1,0,12,0,23,4,23,6,0,0,25,8,1,9,79,5,72,78,4,73,62,64,31,95,10,89,21,16,40,122,75,32,82,66,66,132,174,167,133,134,99,53,79,46,68,0,49,46,150,0,53,1,0,0,4,11,14,112,140,4,48,123,81,0,12,56,5,0,85,131,19,39,108,41,1,103,60,14,23,5,37,0,9,12,57,2,2,61,75,0,38,95,61,18,68,14,123,15,57,76,24,26,18,10,56,16,0,0,1,0,20,0,0,7,40,3,8,76,30,112,0,1,0,0,4,0,1,21,10,20,94,70,110,34,107,11,54,35,0,0,36,0,0,29,4,0,0,13,12,19,15,1,0,13,0,25,5,26,4,0,0,23,7,1,16,76,5,79,82,6,81,61,65,24,96,10,91,21,16,67,104,131